Protein 4ZEO (pdb70)

InterPro domains:
  IPR000649 Initiation factor 2B-related [PF01008] (180-441)
  IPR037171 NagB/RpiA transferase-like [SSF100950] (133-446)
  IPR042529 Initiation factor 2B-like, C-terminal [G3DSA:3.40.50.10470] (265-443)

Sequence (543 aa):
HKDVHPAVLAVGQQMATFALKDSISRLKATLLAFRKVIESYETPKGNSLSRHFVPHVLNPQIEYLTECRPMCFAMGNAIRLLKAKVNKFDINTPEDEAKEGLLEWIDFLINERITLAEYVIARNAAQSINDGDTIVTYGRHRLVEKTLLRARKEGKSFNVTVLDDPYVGEGKELAKVLRHAGIPVLYSPNLGGLRSKVPAASNVFLGGEAIFANGSLHAPSGTADVAMAATNAGAKVIVLCETINFDRERCFRLLFDNTHERYITGVITEIEFQAHKDVHPAVLAVGQQMATFALKDSISRLKATLLAFRKVIESYETPKGNSLSRHFVPHVLNPQIEYLTECRPMCFAMGNAIRLLKAKVNKFDINTPEDEAKEGLLEWIDFLINERITLAEYVIARNAAQSINDGDTIVTYGRHRLVEKTLLRARKEGKSFNVTVLDDPYVGEGKELAKVLRHAGIPVLYSPNLGGLRSKVPAASNVFLGGEAIFANGSLHAPSGTADVAMAATNAGAKVIVLCETINFDRLLFDNTHERYITGVITEIEF

Structure (mmCIF, N/CA/C/O backbone):
data_4ZEO
#
_entry.id   4ZEO
#
_cell.length_a   74.790
_cell.length_b   94.460
_cell.length_c   107.820
_cell.angle_alpha   90.000
_cell.angle_beta   90.000
_cell.angle_gamma   90.000
#
_symmetry.space_group_name_H-M   'P 21 21 21'
#
loop_
_entity.id
_entity.type
_entity.pdbx_description
1 polymer 'Translation initiation factor eif-2b-like protein'
2 water water
#
loop_
_atom_site.group_PDB
_atom_site.id
_atom_site.type_symbol
_atom_site.label_atom_id
_atom_site.label_alt_id
_atom_site.label_comp_id
_atom_site.label_asym_id
_atom_site.label_entity_id
_atom_site.label_seq_id
_atom_site.pdbx_PDB_ins_code
_atom_site.Cartn_x
_atom_site.Cartn_y
_atom_site.Cartn_z
_atom_site.occupancy
_atom_site.B_iso_or_equiv
_atom_site.auth_seq_id
_atom_site.auth_comp_id
_atom_site.auth_asym_id
_atom_site.auth_atom_id
_atom_site.pdbx_PDB_model_num
ATOM 1 N N . HIS A 1 152 ? 59.439 -17.048 -19.711 1.00 112.14 152 HIS H N 1
ATOM 2 C CA . HIS A 1 152 ? 59.695 -18.157 -20.619 1.00 109.87 152 HIS H CA 1
ATOM 3 C C . HIS A 1 152 ? 60.017 -19.422 -19.784 1.00 99.86 152 HIS H C 1
ATOM 4 O O . HIS A 1 152 ? 59.105 -20.081 -19.283 1.00 94.22 152 HIS H O 1
ATOM 11 N N . LYS A 1 153 ? 61.302 -19.736 -19.611 1.00 96.24 153 LYS H N 1
ATOM 12 C CA . LYS A 1 153 ? 61.725 -20.918 -18.857 1.00 90.45 153 LYS H CA 1
ATOM 13 C C . LYS A 1 153 ? 61.150 -22.219 -19.404 1.00 86.35 153 LYS H C 1
ATOM 14 O O . LYS A 1 153 ? 61.368 -22.578 -20.564 1.00 89.85 153 LYS H O 1
ATOM 20 N N . ASP A 1 154 ? 60.449 -22.936 -18.530 1.00 79.30 154 ASP H N 1
ATOM 21 C CA . ASP A 1 154 ? 59.792 -24.192 -18.883 1.00 74.47 154 ASP H CA 1
ATOM 22 C C . ASP A 1 154 ? 58.318 -23.953 -19.224 1.00 65.98 154 ASP H C 1
ATOM 23 O O . ASP A 1 154 ? 57.564 -24.885 -19.494 1.00 64.20 154 ASP H O 1
ATOM 28 N N . VAL A 1 155 ? 57.896 -22.701 -19.125 1.00 60.46 155 VAL H N 1
ATOM 29 C CA . VAL A 1 155 ? 56.506 -22.359 -19.330 1.00 54.00 155 VAL H CA 1
ATOM 30 C C . VAL A 1 155 ? 56.107 -22.476 -20.791 1.00 52.72 155 VAL H C 1
ATOM 31 O O . VAL A 1 155 ? 56.743 -21.896 -21.664 1.00 55.74 155 VAL H O 1
ATOM 35 N N . HIS A 1 156 ? 55.036 -23.219 -21.041 1.00 47.11 156 HIS H N 1
ATOM 36 C CA . HIS A 1 156 ? 54.478 -23.335 -22.368 1.00 47.72 156 HIS H CA 1
ATOM 37 C C . HIS A 1 156 ? 53.903 -21.970 -22.794 1.00 50.49 156 HIS H C 1
ATOM 38 O O . HIS A 1 156 ? 53.307 -21.269 -21.978 1.00 50.15 156 HIS H O 1
ATOM 45 N N . PRO A 1 157 ? 54.063 -21.587 -24.074 1.00 53.96 157 PRO H N 1
ATOM 46 C CA . PRO A 1 157 ? 53.531 -20.275 -24.469 1.00 55.12 157 PRO H CA 1
ATOM 47 C C . PRO A 1 157 ? 52.021 -20.093 -24.229 1.00 55.63 157 PRO H C 1
ATOM 48 O O . PRO A 1 157 ? 51.599 -18.985 -23.902 1.00 58.07 157 PRO H O 1
ATOM 52 N N . ALA A 1 158 ? 51.226 -21.149 -24.367 1.00 52.65 158 ALA H N 1
ATOM 53 C CA . ALA A 1 158 ? 49.798 -21.037 -24.110 1.00 48.70 158 ALA H CA 1
ATOM 54 C C . ALA A 1 158 ? 49.546 -20.653 -22.653 1.00 47.14 158 ALA H C 1
ATOM 55 O O . ALA A 1 158 ? 48.679 -19.827 -22.360 1.00 48.87 158 ALA H O 1
ATOM 57 N N . VAL A 1 159 ? 50.306 -21.259 -21.749 1.00 45.10 159 VAL H N 1
ATOM 58 C CA . VAL A 1 159 ? 50.197 -20.976 -20.320 1.00 43.69 159 VAL H CA 1
ATOM 59 C C . VAL A 1 159 ? 50.672 -19.554 -19.991 1.00 46.20 159 VAL H C 1
ATOM 60 O O . VAL A 1 159 ? 50.068 -18.846 -19.195 1.00 46.89 159 VAL H O 1
ATOM 64 N N . LEU A 1 160 ? 51.729 -19.129 -20.658 1.00 48.52 160 LEU H N 1
ATOM 65 C CA . LEU A 1 160 ? 52.287 -17.807 -20.476 1.00 49.59 160 LEU H CA 1
ATOM 66 C C . LEU A 1 160 ? 51.243 -16.709 -20.786 1.00 52.73 160 LEU H C 1
ATOM 67 O O . LEU A 1 160 ? 51.056 -15.768 -20.010 1.00 53.68 160 LEU H O 1
ATOM 72 N N . ALA A 1 161 ? 50.541 -16.871 -21.906 1.00 53.02 161 ALA H N 1
ATOM 73 C CA . ALA A 1 161 ? 49.508 -15.936 -22.326 1.00 54.63 161 ALA H CA 1
ATOM 74 C C . ALA A 1 161 ? 48.349 -15.918 -21.332 1.00 54.18 161 ALA H C 1
ATOM 75 O O . ALA A 1 161 ? 47.864 -14.850 -20.970 1.00 56.20 161 ALA H O 1
ATOM 77 N N . VAL A 1 162 ? 47.903 -17.090 -20.889 1.00 50.76 162 VAL H N 1
ATOM 78 C CA . VAL A 1 162 ? 46.804 -17.141 -19.925 1.00 48.05 162 VAL H CA 1
ATOM 79 C C . VAL A 1 162 ? 47.163 -16.484 -18.588 1.00 47.79 162 VAL H C 1
ATOM 80 O O . VAL A 1 162 ? 46.360 -15.737 -18.034 1.00 48.15 162 VAL H O 1
ATOM 84 N N . GLY A 1 163 ? 48.366 -16.752 -18.080 1.00 46.08 163 GLY H N 1
ATOM 85 C CA . GLY A 1 163 ? 48.826 -16.162 -16.835 1.00 44.02 163 GLY H CA 1
ATOM 86 C C . GLY A 1 163 ? 48.937 -14.654 -16.923 1.00 46.73 163 GLY H C 1
ATOM 87 O O . GLY A 1 163 ? 48.560 -13.917 -16.000 1.00 46.98 163 GLY H O 1
ATOM 88 N N . GLN A 1 164 ? 49.438 -14.181 -18.054 1.00 48.83 164 GLN H N 1
ATOM 89 C CA . GLN A 1 164 ? 49.528 -12.747 -18.256 1.00 51.69 164 GLN H CA 1
ATOM 90 C C . GLN A 1 164 ? 48.124 -12.140 -18.186 1.00 52.32 164 GLN H C 1
ATOM 91 O O . GLN A 1 164 ? 47.930 -11.088 -17.574 1.00 52.21 164 GLN H O 1
ATOM 97 N N . GLN A 1 165 ? 47.143 -12.832 -18.767 1.00 52.84 165 GLN H N 1
ATOM 98 C CA . GLN A 1 165 ? 45.759 -12.376 -18.713 1.00 57.16 165 GLN H CA 1
ATOM 99 C C . GLN A 1 165 ? 45.233 -12.338 -17.287 1.00 54.29 165 GLN H C 1
ATOM 100 O O . GLN A 1 165 ? 44.499 -11.432 -16.924 1.00 56.50 165 GLN H O 1
ATOM 106 N N . MET A 1 166 ? 45.624 -13.310 -16.471 1.00 50.45 166 MET H N 1
ATOM 107 C CA . MET A 1 166 ? 45.223 -13.316 -15.064 1.00 48.33 166 MET H CA 1
ATOM 108 C C . MET A 1 166 ? 45.856 -12.153 -14.276 1.00 52.89 166 MET H C 1
ATOM 109 O O . MET A 1 166 ? 45.163 -11.422 -13.569 1.00 56.39 166 MET H O 1
ATOM 114 N N . ALA A 1 167 ? 47.161 -11.963 -14.447 1.00 52.88 167 ALA H N 1
ATOM 115 C CA . ALA A 1 167 ? 47.902 -10.900 -13.772 1.00 56.95 167 ALA H CA 1
ATOM 116 C C . ALA A 1 167 ? 47.508 -9.509 -14.278 1.00 62.92 167 ALA H C 1
ATOM 117 O O . ALA A 1 167 ? 47.582 -8.529 -13.544 1.00 65.06 167 ALA H O 1
ATOM 119 N N . THR A 1 168 ? 47.161 -9.423 -15.560 1.00 67.25 168 THR H N 1
ATOM 120 C CA . THR A 1 168 ? 46.711 -8.172 -16.198 1.00 71.84 168 THR H CA 1
ATOM 121 C C . THR A 1 168 ? 45.325 -7.804 -15.692 1.00 74.98 168 THR H C 1
ATOM 122 O O . THR A 1 168 ? 44.890 -6.670 -15.799 1.00 80.22 168 THR H O 1
ATOM 126 N N . PHE A 1 169 ? 44.635 -8.812 -15.177 1.00 73.72 169 PHE H N 1
ATOM 127 C CA . PHE A 1 169 ? 43.286 -8.696 -14.651 1.00 74.54 169 PHE H CA 1
ATOM 128 C C . PHE A 1 169 ? 42.288 -8.705 -15.813 1.00 74.53 169 PHE H C 1
ATOM 129 O O . PHE A 1 169 ? 41.139 -8.315 -15.666 1.00 78.16 169 PHE H O 1
ATOM 137 N N . ALA A 1 170 ? 42.759 -9.137 -16.977 1.00 72.16 170 ALA H N 1
ATOM 138 C CA . ALA A 1 170 ? 41.907 -9.385 -18.130 1.00 72.61 170 ALA H CA 1
ATOM 139 C C . ALA A 1 170 ? 40.980 -10.587 -17.868 1.00 69.18 170 ALA H C 1
ATOM 140 O O . ALA A 1 170 ? 39.824 -10.596 -18.297 1.00 71.49 170 ALA H O 1
ATOM 142 N N . LEU A 1 171 ? 41.496 -11.611 -17.190 1.00 63.82 171 LEU H N 1
ATOM 143 C CA . LEU A 1 171 ? 40.660 -12.725 -16.749 1.00 59.71 171 LEU H CA 1
ATOM 144 C C . LEU A 1 171 ? 40.376 -12.576 -15.267 1.00 59.32 171 LEU H C 1
ATOM 145 O O . LEU A 1 171 ? 41.299 -12.687 -14.462 1.00 59.55 171 LEU H O 1
ATOM 150 N N . LYS A 1 172 ? 39.113 -12.368 -14.896 1.00 60.20 172 LYS H N 1
ATOM 151 C CA . LYS A 1 172 ? 38.811 -12.101 -13.495 1.00 60.38 172 LYS H CA 1
ATOM 152 C C . LYS A 1 172 ? 38.140 -13.223 -12.724 1.00 58.73 172 LYS H C 1
ATOM 153 O O . LYS A 1 172 ? 38.621 -13.604 -11.673 1.00 58.20 172 LYS H O 1
ATOM 159 N N . ASP A 1 173 ? 37.038 -13.758 -13.219 1.00 59.84 173 ASP H N 1
ATOM 160 C CA . ASP A 1 173 ? 36.320 -14.761 -12.441 1.00 59.35 173 ASP H CA 1
ATOM 161 C C . ASP A 1 173 ? 37.003 -16.130 -12.466 1.00 55.41 173 ASP H C 1
ATOM 162 O O . ASP A 1 173 ? 37.774 -16.448 -13.371 1.00 55.43 173 ASP H O 1
ATOM 167 N N . SER A 1 174 ? 36.721 -16.917 -11.435 1.00 51.57 174 SER H N 1
ATOM 168 C CA . SER A 1 174 ? 37.338 -18.218 -11.235 1.00 48.30 174 SER H CA 1
ATOM 169 C C . SER A 1 174 ? 37.016 -19.209 -12.357 1.00 46.62 174 SER H C 1
ATOM 170 O O . SER A 1 174 ? 37.858 -20.027 -12.721 1.00 46.16 174 SER H O 1
ATOM 173 N N . ILE A 1 175 ? 35.796 -19.154 -12.876 1.00 45.78 175 ILE H N 1
ATOM 174 C CA . ILE A 1 175 ? 35.387 -20.047 -13.947 1.00 42.73 175 ILE H CA 1
ATOM 175 C C . ILE A 1 175 ? 36.097 -19.737 -15.270 1.00 45.60 175 ILE H C 1
ATOM 176 O O . ILE A 1 175 ? 36.560 -20.664 -15.941 1.00 47.77 175 ILE H O 1
ATOM 181 N N . SER A 1 176 ? 36.210 -18.452 -15.623 1.00 45.52 176 SER H N 1
ATOM 182 C CA . SER A 1 176 ? 36.945 -18.032 -16.825 1.00 43.48 176 SER H CA 1
ATOM 183 C C . SER A 1 176 ? 38.398 -18.407 -16.682 1.00 41.77 176 SER H C 1
ATOM 184 O O . SER A 1 176 ? 39.041 -18.860 -17.628 1.00 43.53 176 SER H O 1
ATOM 187 N N . ARG A 1 177 ? 38.920 -18.194 -15.484 1.00 39.13 177 ARG H N 1
ATOM 188 C CA . ARG A 1 177 ? 40.304 -18.527 -15.229 1.00 38.50 177 ARG H CA 1
ATOM 189 C C . ARG A 1 177 ? 40.504 -20.035 -15.403 1.00 36.70 177 ARG H C 1
ATOM 190 O O . ARG A 1 177 ? 41.456 -20.460 -16.064 1.00 38.35 177 ARG H O 1
ATOM 198 N N . LEU A 1 178 ? 39.577 -20.829 -14.871 1.00 34.78 178 LEU H N 1
ATOM 199 C CA . LEU A 1 178 ? 39.700 -22.284 -14.934 1.00 37.41 178 LEU H CA 1
ATOM 200 C C . LEU A 1 178 ? 39.676 -22.796 -16.390 1.00 42.03 178 LEU H C 1
ATOM 201 O O . LEU A 1 178 ? 40.526 -23.597 -16.791 1.00 44.06 178 LEU H O 1
ATOM 206 N N . LYS A 1 179 ? 38.728 -22.305 -17.177 1.00 40.81 179 LYS H N 1
ATOM 207 C CA . LYS A 1 179 ? 38.605 -22.722 -18.568 1.00 43.95 179 LYS H CA 1
ATOM 208 C C . LYS A 1 179 ? 39.842 -22.368 -19.390 1.00 46.61 179 LYS H C 1
ATOM 209 O O . LYS A 1 179 ? 40.329 -23.191 -20.159 1.00 52.78 179 LYS H O 1
ATOM 215 N N . ALA A 1 180 ? 40.353 -21.153 -19.215 1.00 43.31 180 ALA H N 1
ATOM 216 C CA . ALA A 1 180 ? 41.537 -20.721 -19.938 1.00 43.03 180 ALA H CA 1
ATOM 217 C C . ALA A 1 180 ? 42.712 -21.630 -19.565 1.00 43.05 180 ALA H C 1
ATOM 218 O O . ALA A 1 180 ? 43.459 -22.085 -20.430 1.00 45.23 180 ALA H O 1
ATOM 220 N N . THR A 1 181 ? 42.813 -21.945 -18.275 1.00 39.32 181 THR H N 1
ATOM 221 C CA . THR A 1 181 ? 43.842 -22.832 -17.765 1.00 35.94 181 THR H CA 1
ATOM 222 C C . THR A 1 181 ? 43.738 -24.238 -18.343 1.00 39.83 181 THR H C 1
ATOM 223 O O . THR A 1 181 ? 44.744 -24.811 -18.767 1.00 44.23 181 THR H O 1
ATOM 227 N N . LEU A 1 182 ? 42.534 -24.804 -18.351 1.00 39.02 182 LEU H N 1
ATOM 228 C CA . LEU A 1 182 ? 42.346 -26.161 -18.857 1.00 38.13 182 LEU H CA 1
ATOM 229 C C . LEU A 1 182 ? 42.684 -26.233 -20.346 1.00 41.27 182 LEU H C 1
ATOM 230 O O . LEU A 1 182 ? 43.278 -27.204 -20.799 1.00 42.56 182 LEU H O 1
ATOM 235 N N . LEU A 1 183 ? 42.309 -25.203 -21.106 1.00 41.48 183 LEU H N 1
ATOM 236 C CA . LEU A 1 183 ? 42.634 -25.163 -22.527 1.00 43.98 183 LEU H CA 1
ATOM 237 C C . LEU A 1 183 ? 44.134 -25.002 -22.784 1.00 44.14 183 LEU H C 1
ATOM 238 O O . LEU A 1 183 ? 44.668 -25.605 -23.706 1.00 50.09 183 LEU H O 1
ATOM 243 N N . ALA A 1 184 ? 44.813 -24.191 -21.984 1.00 39.60 184 ALA H N 1
ATOM 244 C CA . ALA A 1 184 ? 46.256 -24.051 -22.131 1.00 40.03 184 ALA H CA 1
ATOM 245 C C . ALA A 1 184 ? 46.944 -25.375 -21.800 1.00 41.99 184 ALA H C 1
ATOM 246 O O . ALA A 1 184 ? 47.873 -25.812 -22.512 1.00 42.66 184 ALA H O 1
ATOM 248 N N . PHE A 1 185 ? 46.484 -26.007 -20.722 1.00 40.77 185 PHE H N 1
ATOM 249 C CA . PHE A 1 185 ? 46.999 -27.319 -20.316 1.00 41.72 185 PHE H CA 1
ATOM 250 C C . PHE A 1 185 ? 46.751 -28.358 -21.422 1.00 45.41 185 PHE H C 1
ATOM 251 O O . PHE A 1 185 ? 47.530 -29.284 -21.640 1.00 47.44 185 PHE H O 1
ATOM 259 N N . ARG A 1 186 ? 45.636 -28.202 -22.111 1.00 46.11 186 ARG H N 1
ATOM 260 C CA . ARG A 1 186 ? 45.308 -29.094 -23.188 1.00 49.95 186 ARG H CA 1
ATOM 261 C C . ARG A 1 186 ? 46.408 -29.015 -24.255 1.00 52.88 186 ARG H C 1
ATOM 262 O O . ARG A 1 186 ? 46.881 -30.036 -24.768 1.00 54.22 186 ARG H O 1
ATOM 270 N N . LYS A 1 187 ? 46.831 -27.791 -24.552 1.00 53.96 187 LYS H N 1
ATOM 271 C CA . LYS A 1 187 ? 47.887 -27.551 -25.522 1.00 56.14 187 LYS H CA 1
ATOM 272 C C . LYS A 1 187 ? 49.242 -28.095 -25.019 1.00 53.72 187 LYS H C 1
ATOM 273 O O . LYS A 1 187 ? 50.034 -28.639 -25.787 1.00 56.86 187 LYS H O 1
ATOM 279 N N . VAL A 1 188 ? 49.488 -27.966 -23.718 1.00 48.94 188 VAL H N 1
ATOM 280 C CA . VAL A 1 188 ? 50.719 -28.465 -23.102 1.00 46.04 188 VAL H CA 1
ATOM 281 C C . VAL A 1 188 ? 50.842 -29.976 -23.304 1.00 49.31 188 VAL H C 1
ATOM 282 O O . VAL A 1 188 ? 51.898 -30.471 -23.695 1.00 51.75 188 VAL H O 1
ATOM 286 N N . ILE A 1 189 ? 49.743 -30.690 -23.083 1.00 49.79 189 ILE H N 1
ATOM 287 C CA . ILE A 1 189 ? 49.698 -32.127 -23.285 1.00 52.90 189 ILE H CA 1
ATOM 288 C C . ILE A 1 189 ? 49.914 -32.502 -24.750 1.00 59.36 189 ILE H C 1
ATOM 289 O O . ILE A 1 189 ? 50.676 -33.430 -25.042 1.00 61.21 189 ILE H O 1
ATOM 294 N N . GLU A 1 190 ? 49.299 -31.747 -25.666 1.00 62.00 190 GLU H N 1
ATOM 295 C CA . GLU A 1 190 ? 49.466 -31.989 -27.101 1.00 67.79 190 GLU H CA 1
ATOM 296 C C . GLU A 1 190 ? 50.936 -31.894 -27.464 1.00 69.73 190 GLU H C 1
ATOM 297 O O . GLU A 1 190 ? 51.475 -32.750 -28.160 1.00 73.05 190 GLU H O 1
ATOM 303 N N . SER A 1 191 ? 51.582 -30.855 -26.956 1.00 68.31 191 SER H N 1
ATOM 304 C CA . SER A 1 191 ? 52.982 -30.590 -27.231 1.00 70.79 191 SER H CA 1
ATOM 305 C C . SER A 1 191 ? 53.902 -31.612 -26.582 1.00 68.37 191 SER H C 1
ATOM 306 O O . SER A 1 191 ? 55.021 -31.819 -27.032 1.00 71.32 191 SER H O 1
ATOM 309 N N . TYR A 1 192 ? 53.449 -32.204 -25.482 1.00 63.67 192 TYR H N 1
ATOM 310 C CA . TYR A 1 192 ? 54.324 -33.035 -24.665 1.00 61.07 192 TYR H CA 1
ATOM 311 C C . TYR A 1 192 ? 54.923 -34.245 -25.395 1.00 65.32 192 TYR H C 1
ATOM 312 O O . TYR A 1 192 ? 54.219 -35.005 -26.070 1.00 65.88 192 TYR H O 1
ATOM 321 N N . GLU A 1 193 ? 56.228 -34.424 -25.216 1.00 67.92 193 GLU H N 1
ATOM 322 C CA . GLU A 1 193 ? 56.927 -35.599 -25.711 1.00 74.06 193 GLU H CA 1
ATOM 323 C C . GLU A 1 193 ? 57.725 -36.237 -24.590 1.00 71.67 193 GLU H C 1
ATOM 324 O O . GLU A 1 193 ? 58.555 -35.581 -23.973 1.00 70.85 193 GLU H O 1
ATOM 330 N N . THR A 1 194 ? 57.493 -37.519 -24.338 1.00 71.22 194 THR H N 1
ATOM 331 C CA . THR A 1 194 ? 58.203 -38.213 -23.267 1.00 69.30 194 THR H CA 1
ATOM 332 C C . THR A 1 194 ? 59.688 -38.304 -23.580 1.00 72.55 194 THR H C 1
ATOM 333 O O . THR A 1 194 ? 60.069 -38.704 -24.677 1.00 76.81 194 THR H O 1
ATOM 337 N N . PRO A 1 195 ? 60.537 -37.957 -22.605 1.00 72.44 195 PRO H N 1
ATOM 338 C CA . PRO A 1 195 ? 61.989 -38.105 -22.762 1.00 75.18 195 PRO H CA 1
ATOM 339 C C . PRO A 1 195 ? 62.392 -39.573 -22.906 1.00 79.28 195 PRO H C 1
ATOM 340 O O . PRO A 1 195 ? 61.711 -40.451 -22.377 1.00 79.43 195 PRO H O 1
ATOM 344 N N . LYS A 1 196 ? 63.496 -39.827 -23.605 1.00 84.23 196 LYS H N 1
ATOM 345 C CA . LYS A 1 196 ? 63.895 -41.195 -23.951 1.00 90.50 196 LYS H CA 1
ATOM 346 C C . LYS A 1 196 ? 64.161 -41.990 -22.665 1.00 90.39 196 LYS H C 1
ATOM 347 O O . LYS A 1 196 ? 64.820 -41.490 -21.755 1.00 87.06 196 LYS H O 1
ATOM 353 N N . GLY A 1 197 ? 63.658 -43.220 -22.590 1.00 93.25 197 GLY H N 1
ATOM 354 C CA . GLY A 1 197 ? 63.821 -44.013 -21.384 1.00 95.46 197 GLY H CA 1
ATOM 355 C C . GLY A 1 197 ? 63.001 -43.533 -20.194 1.00 91.02 197 GLY H C 1
ATOM 356 O O . GLY A 1 197 ? 63.356 -43.787 -19.041 1.00 88.98 197 GLY H O 1
ATOM 357 N N . ASN A 1 198 ? 61.915 -42.816 -20.462 1.00 86.47 198 ASN H N 1
ATOM 358 C CA . ASN A 1 198 ? 61.071 -42.293 -19.399 1.00 80.65 198 ASN H CA 1
ATOM 359 C C . ASN A 1 198 ? 59.591 -42.504 -19.722 1.00 77.83 198 ASN H C 1
ATOM 360 O O . ASN A 1 198 ? 59.245 -42.890 -20.828 1.00 79.79 198 ASN H O 1
ATOM 365 N N . SER A 1 199 ? 58.722 -42.331 -18.739 1.00 74.14 199 SER H N 1
ATOM 366 C CA . SER A 1 199 ? 57.294 -42.445 -18.974 1.00 73.03 199 SER H CA 1
ATOM 367 C C . SER A 1 199 ? 56.601 -41.165 -18.538 1.00 69.59 199 SER H C 1
ATOM 368 O O . SER A 1 199 ? 57.083 -40.457 -17.658 1.00 66.30 199 SER H O 1
ATOM 371 N N . LEU A 1 200 ? 55.467 -40.873 -19.159 1.00 70.15 200 LEU H N 1
ATOM 372 C CA . LEU A 1 200 ? 54.692 -39.705 -18.801 1.00 65.50 200 LEU H CA 1
ATOM 373 C C . LEU A 1 200 ? 54.285 -39.795 -17.334 1.00 63.32 200 LEU H C 1
ATOM 374 O O . LEU A 1 200 ? 54.306 -38.794 -16.617 1.00 59.21 200 LEU H O 1
ATOM 379 N N . SER A 1 201 ? 53.953 -41.011 -16.893 1.00 66.17 201 SER H N 1
ATOM 380 C CA . SER A 1 201 ? 53.485 -41.274 -15.525 1.00 63.79 201 SER H CA 1
ATOM 381 C C . SER A 1 201 ? 54.492 -40.831 -14.477 1.00 63.62 201 SER H C 1
ATOM 382 O O . SER A 1 201 ? 54.132 -40.585 -13.341 1.00 65.70 201 SER H O 1
ATOM 385 N N . ARG A 1 202 ? 55.765 -40.858 -14.835 1.00 64.56 202 ARG H N 1
ATOM 386 C CA . ARG A 1 202 ? 56.849 -40.444 -13.948 1.00 66.25 202 ARG H CA 1
ATOM 387 C C . ARG A 1 202 ? 57.403 -39.024 -14.228 1.00 68.37 202 ARG H C 1
ATOM 388 O O . ARG A 1 202 ? 57.881 -38.357 -13.313 1.00 72.36 202 ARG H O 1
ATOM 396 N N . HIS A 1 203 ? 57.504 -38.649 -15.503 1.00 63.96 203 HIS H N 1
ATOM 397 C CA . HIS A 1 203 ? 58.095 -37.370 -15.940 1.00 58.04 203 HIS H CA 1
ATOM 398 C C . HIS A 1 203 ? 57.167 -36.136 -15.958 1.00 53.97 203 HIS H C 1
ATOM 399 O O . HIS A 1 203 ? 57.565 -35.025 -15.595 1.00 52.37 203 HIS H O 1
ATOM 406 N N . PHE A 1 204 ? 55.943 -36.322 -16.433 1.00 52.29 204 PHE H N 1
ATOM 407 C CA . PHE A 1 204 ? 55.085 -35.200 -16.791 1.00 48.11 204 PHE H CA 1
ATOM 408 C C . PHE A 1 204 ? 54.758 -34.223 -15.647 1.00 47.27 204 PHE H C 1
ATOM 409 O O . PHE A 1 204 ? 54.923 -33.009 -15.793 1.00 46.88 204 PHE H O 1
ATOM 417 N N . VAL A 1 205 ? 54.313 -34.732 -14.513 1.00 46.38 205 VAL H N 1
ATOM 418 C CA . VAL A 1 205 ? 53.906 -33.845 -13.433 1.00 43.83 205 VAL H CA 1
ATOM 419 C C . VAL A 1 205 ? 55.076 -33.023 -12.861 1.00 44.55 205 VAL H C 1
ATOM 420 O O . VAL A 1 205 ? 55.013 -31.795 -12.837 1.00 45.49 205 VAL H O 1
ATOM 424 N N . PRO A 1 206 ? 56.180 -33.668 -12.465 1.00 45.64 206 PRO H N 1
ATOM 425 C CA . PRO A 1 206 ? 57.190 -32.761 -11.901 1.00 46.87 206 PRO H CA 1
ATOM 426 C C . PRO A 1 206 ? 57.944 -31.858 -12.925 1.00 46.81 206 PRO H C 1
ATOM 427 O O . PRO A 1 206 ? 58.333 -30.753 -12.582 1.00 45.83 206 PRO H O 1
ATOM 431 N N . HIS A 1 207 ? 58.221 -32.351 -14.124 1.00 48.50 207 HIS H N 1
ATOM 432 C CA . HIS A 1 207 ? 59.010 -31.590 -15.102 1.00 48.46 207 HIS H CA 1
ATOM 433 C C . HIS A 1 207 ? 58.247 -30.666 -16.033 1.00 47.03 207 HIS H C 1
ATOM 434 O O . HIS A 1 207 ? 58.817 -29.708 -16.523 1.00 48.19 207 HIS H O 1
ATOM 441 N N . VAL A 1 208 ? 57.001 -31.001 -16.343 1.00 45.94 208 VAL H N 1
ATOM 442 C CA . VAL A 1 208 ? 56.215 -30.198 -17.264 1.00 44.76 208 VAL H CA 1
ATOM 443 C C . VAL A 1 208 ? 55.006 -29.486 -16.640 1.00 43.76 208 VAL H C 1
ATOM 444 O O . VAL A 1 208 ? 54.863 -28.272 -16.760 1.00 46.31 208 VAL H O 1
ATOM 448 N N . LEU A 1 209 ? 54.133 -30.231 -15.980 1.00 41.46 209 LEU H N 1
ATOM 449 C CA . LEU A 1 209 ? 52.918 -29.631 -15.439 1.00 39.01 209 LEU H CA 1
ATOM 450 C C . LEU A 1 209 ? 53.166 -28.648 -14.306 1.00 37.08 209 LEU H C 1
ATOM 451 O O . LEU A 1 209 ? 52.618 -27.544 -14.307 1.00 37.08 209 LEU H O 1
ATOM 456 N N . ASN A 1 210 ? 53.978 -29.051 -13.339 1.00 35.41 210 ASN H N 1
ATOM 457 C CA . ASN A 1 210 ? 54.223 -28.227 -12.158 1.00 35.86 210 ASN H CA 1
ATOM 458 C C . ASN A 1 210 ? 54.856 -26.859 -12.479 1.00 39.19 210 ASN H C 1
ATOM 459 O O . ASN A 1 210 ? 54.486 -25.874 -11.854 1.00 39.80 210 ASN H O 1
ATOM 464 N N . PRO A 1 211 ? 55.804 -26.787 -13.444 1.00 41.56 211 PRO H N 1
ATOM 465 C CA . PRO A 1 211 ? 56.283 -25.441 -13.809 1.00 42.40 211 PRO H CA 1
ATOM 466 C C . PRO A 1 211 ? 55.180 -24.508 -14.334 1.00 43.29 211 PRO H C 1
ATOM 467 O O . PRO A 1 211 ? 55.262 -23.302 -14.068 1.00 46.20 211 PRO H O 1
ATOM 471 N N . GLN A 1 212 ? 54.191 -25.034 -15.056 1.00 40.71 212 GLN H N 1
ATOM 472 C CA . GLN A 1 212 ? 53.059 -24.212 -15.504 1.00 38.62 212 GLN H CA 1
ATOM 473 C C . GLN A 1 212 ? 52.236 -23.722 -14.303 1.00 38.07 212 GLN H C 1
ATOM 474 O O . GLN A 1 212 ? 51.840 -22.570 -14.230 1.00 40.64 212 GLN H O 1
ATOM 480 N N . ILE A 1 213 ? 51.965 -24.612 -13.363 1.00 37.76 213 ILE H N 1
ATOM 481 C CA . ILE A 1 213 ? 51.215 -24.249 -12.163 1.00 35.81 213 ILE H CA 1
ATOM 482 C C . ILE A 1 213 ? 51.952 -23.183 -11.348 1.00 38.59 213 ILE H C 1
ATOM 483 O O . ILE A 1 213 ? 51.351 -22.235 -10.859 1.00 38.81 213 ILE H O 1
ATOM 488 N N . GLU A 1 214 ? 53.258 -23.337 -11.218 1.00 41.09 214 GLU H N 1
ATOM 489 C CA . GLU A 1 214 ? 54.051 -22.399 -10.451 1.00 46.96 214 GLU H CA 1
ATOM 490 C C . GLU A 1 214 ? 54.022 -21.035 -11.106 1.00 46.79 214 GLU H C 1
ATOM 491 O O . GLU A 1 214 ? 53.947 -20.012 -10.425 1.00 48.13 214 GLU H O 1
ATOM 497 N N . TYR A 1 215 ? 54.077 -21.023 -12.431 1.00 43.04 215 TYR H N 1
ATOM 498 C CA . TYR A 1 215 ? 54.017 -19.774 -13.134 1.00 42.45 215 TYR H CA 1
ATOM 499 C C . TYR A 1 215 ? 52.669 -19.077 -12.937 1.00 41.23 215 TYR H C 1
ATOM 500 O O . TYR A 1 215 ? 52.615 -17.861 -12.695 1.00 41.70 215 TYR H O 1
ATOM 509 N N . LEU A 1 216 ? 51.587 -19.839 -13.066 1.00 38.32 216 LEU H N 1
ATOM 510 C CA . LEU A 1 216 ? 50.250 -19.285 -12.914 1.00 38.50 216 LEU H CA 1
ATOM 511 C C . LEU A 1 216 ? 50.007 -18.736 -11.504 1.00 41.67 216 LEU H C 1
ATOM 512 O O . LEU A 1 216 ? 49.325 -17.705 -11.325 1.00 43.14 216 LEU H O 1
ATOM 517 N N . THR A 1 217 ? 50.555 -19.437 -10.515 1.00 40.97 217 THR H N 1
ATOM 518 C CA . THR A 1 217 ? 50.459 -19.036 -9.117 1.00 43.60 217 THR H CA 1
ATOM 519 C C . THR A 1 217 ? 51.182 -17.730 -8.876 1.00 47.53 217 THR H C 1
ATOM 520 O O . THR A 1 217 ? 50.780 -16.932 -8.042 1.00 50.67 217 THR H O 1
ATOM 524 N N . GLU A 1 218 ? 52.281 -17.543 -9.585 1.00 50.37 218 GLU H N 1
ATOM 525 C CA . GLU A 1 218 ? 53.053 -16.315 -9.509 1.00 55.40 218 GLU H CA 1
ATOM 526 C C . GLU A 1 218 ? 52.267 -15.132 -10.074 1.00 55.50 218 GLU H C 1
ATOM 527 O O . GLU A 1 218 ? 52.318 -14.046 -9.507 1.00 57.01 218 GLU H O 1
ATOM 533 N N . CYS A 1 219 ? 51.548 -15.355 -11.181 1.00 53.37 219 CYS H N 1
ATOM 534 C CA . CYS A 1 219 ? 50.700 -14.336 -11.817 1.00 54.00 219 CYS H CA 1
ATOM 535 C C . CYS A 1 219 ? 49.563 -13.899 -10.921 1.00 53.04 219 CYS H C 1
ATOM 536 O O . CYS A 1 219 ? 49.238 -12.720 -10.851 1.00 54.81 219 CYS H O 1
ATOM 539 N N . ARG A 1 220 ? 48.921 -14.873 -10.289 1.00 51.58 220 ARG H N 1
ATOM 540 C CA . ARG A 1 220 ? 47.870 -14.606 -9.325 1.00 50.72 220 ARG H CA 1
ATOM 541 C C . ARG A 1 220 ? 47.649 -15.833 -8.456 1.00 48.75 220 ARG H C 1
ATOM 542 O O . ARG A 1 220 ? 47.701 -16.953 -8.954 1.00 45.74 220 ARG H O 1
ATOM 550 N N . PRO A 1 221 ? 47.358 -15.627 -7.162 1.00 51.03 221 PRO H N 1
ATOM 551 C CA . PRO A 1 221 ? 47.002 -16.785 -6.350 1.00 49.10 221 PRO H CA 1
ATOM 552 C C . PRO A 1 221 ? 45.829 -17.526 -6.985 1.00 48.10 221 PRO H C 1
ATOM 553 O O . PRO A 1 221 ? 44.883 -16.904 -7.470 1.00 52.48 221 PRO H O 1
ATOM 557 N N . MET A 1 222 ? 45.932 -18.844 -7.055 1.00 45.92 222 MET H N 1
ATOM 558 C CA . MET A 1 222 ? 44.941 -19.660 -7.731 1.00 44.07 222 MET H CA 1
ATOM 559 C C . MET A 1 222 ? 43.627 -19.757 -6.958 1.00 42.49 222 MET H C 1
ATOM 560 O O . MET A 1 222 ? 43.625 -19.853 -5.733 1.00 43.47 222 MET H O 1
ATOM 565 N N . CYS A 1 223 ? 42.519 -19.768 -7.698 1.00 39.78 223 CYS H N 1
ATOM 566 C CA . CYS A 1 223 ? 41.201 -19.974 -7.121 1.00 38.08 223 CYS H CA 1
ATOM 567 C C . CYS A 1 223 ? 40.974 -21.478 -6.806 1.00 43.93 223 CYS H C 1
ATOM 568 O O . CYS A 1 223 ? 41.747 -22.340 -7.247 1.00 43.38 223 CYS H O 1
ATOM 571 N N . PHE A 1 224 ? 39.929 -21.790 -6.038 1.00 42.89 224 PHE H N 1
ATOM 572 C CA . PHE A 1 224 ? 39.633 -23.180 -5.684 1.00 41.14 224 PHE H CA 1
ATOM 573 C C . PHE A 1 224 ? 39.396 -24.024 -6.937 1.00 39.95 224 PHE H C 1
ATOM 574 O O . PHE A 1 224 ? 39.811 -25.186 -6.989 1.00 39.75 224 PHE H O 1
ATOM 582 N N . ALA A 1 225 ? 38.763 -23.415 -7.952 1.00 38.02 225 ALA H N 1
ATOM 583 C CA . ALA A 1 225 ? 38.424 -24.108 -9.198 1.00 37.68 225 ALA H CA 1
ATOM 584 C C . ALA A 1 225 ? 39.665 -24.684 -9.877 1.00 36.07 225 ALA H C 1
ATOM 585 O O . ALA A 1 225 ? 39.687 -25.869 -10.255 1.00 36.31 225 ALA H O 1
ATOM 587 N N . MET A 1 226 ? 40.698 -23.849 -9.976 1.00 34.57 226 MET H N 1
ATOM 588 C CA . MET A 1 226 ? 41.980 -24.255 -10.514 1.00 34.24 226 MET H CA 1
ATOM 589 C C . MET A 1 226 ? 42.630 -25.296 -9.608 1.00 36.00 226 MET H C 1
ATOM 590 O O . MET A 1 226 ? 43.141 -26.303 -10.081 1.00 37.60 226 MET H O 1
ATOM 595 N N . GLY A 1 227 ? 42.588 -25.060 -8.300 1.00 34.47 227 GLY H N 1
ATOM 596 C CA . GLY A 1 227 ? 43.174 -25.995 -7.371 1.00 33.26 227 GLY H CA 1
ATOM 597 C C . GLY A 1 227 ? 42.524 -27.363 -7.504 1.00 34.44 227 GLY H C 1
ATOM 598 O O . GLY A 1 227 ? 43.221 -28.389 -7.518 1.00 35.25 227 GLY H O 1
ATOM 599 N N . ASN A 1 228 ? 41.190 -27.381 -7.599 1.00 34.21 228 ASN H N 1
ATOM 600 C CA . ASN A 1 228 ? 40.446 -28.641 -7.720 1.00 34.91 228 ASN H CA 1
ATOM 601 C C . ASN A 1 228 ? 40.734 -29.366 -9.030 1.00 33.96 228 ASN H C 1
ATOM 602 O O . ASN A 1 228 ? 40.965 -30.571 -9.045 1.00 37.02 228 ASN H O 1
ATOM 607 N N . ALA A 1 229 ? 40.731 -28.626 -10.133 1.00 32.56 229 ALA H N 1
ATOM 608 C CA . ALA A 1 229 ? 40.978 -29.250 -11.421 1.00 33.56 229 ALA H CA 1
ATOM 609 C C . ALA A 1 229 ? 42.373 -29.894 -11.476 1.00 34.89 229 ALA H C 1
ATOM 610 O O . ALA A 1 229 ? 42.536 -30.983 -12.032 1.00 37.47 229 ALA H O 1
ATOM 612 N N . ILE A 1 230 ? 43.361 -29.204 -10.903 1.00 33.81 230 ILE H N 1
ATOM 613 C CA . ILE A 1 230 ? 44.748 -29.654 -10.855 1.00 34.00 230 ILE H CA 1
ATOM 614 C C . ILE A 1 230 ? 44.879 -30.936 -10.045 1.00 37.93 230 ILE H C 1
ATOM 615 O O . ILE A 1 230 ? 45.579 -31.874 -10.450 1.00 41.41 230 ILE H O 1
ATOM 620 N N . ARG A 1 231 ? 44.196 -30.989 -8.905 1.00 37.53 231 ARG H N 1
ATOM 621 C CA . ARG A 1 231 ? 44.210 -32.203 -8.090 1.00 37.25 231 ARG H CA 1
ATOM 622 C C . ARG A 1 231 ? 43.607 -33.362 -8.877 1.00 37.12 231 ARG H C 1
ATOM 623 O O . ARG A 1 231 ? 44.166 -34.462 -8.872 1.00 39.42 231 ARG H O 1
ATOM 631 N N . LEU A 1 232 ? 42.496 -33.109 -9.577 1.00 33.55 232 LEU H N 1
ATOM 632 C CA . LEU A 1 232 ? 41.862 -34.145 -10.408 1.00 36.07 232 LEU H CA 1
ATOM 633 C C . LEU A 1 232 ? 42.744 -34.605 -11.568 1.00 36.09 232 LEU H C 1
ATOM 634 O O . LEU A 1 232 ? 42.865 -35.807 -11.817 1.00 38.71 232 LEU H O 1
ATOM 639 N N . LEU A 1 233 ? 43.391 -33.660 -12.242 1.00 33.93 233 LEU H N 1
ATOM 640 C CA . LEU A 1 233 ? 44.283 -33.989 -13.351 1.00 36.84 233 LEU H CA 1
ATOM 641 C C . LEU A 1 233 ? 45.473 -34.814 -12.895 1.00 38.67 233 LEU H C 1
ATOM 642 O O . LEU A 1 233 ? 45.846 -35.797 -13.544 1.00 41.42 233 LEU H O 1
ATOM 647 N N . LYS A 1 234 ? 46.088 -34.409 -11.786 1.00 38.77 234 LYS H N 1
ATOM 648 C CA . LYS A 1 234 ? 47.237 -35.148 -11.293 1.00 38.32 234 LYS H CA 1
ATOM 649 C C . LYS A 1 234 ? 46.823 -36.561 -10.898 1.00 41.86 234 LYS H C 1
ATOM 650 O O . LYS A 1 234 ? 47.573 -37.509 -11.125 1.00 46.57 234 LYS H O 1
ATOM 656 N N . ALA A 1 235 ? 45.635 -36.723 -10.315 1.00 42.06 235 ALA H N 1
ATOM 657 C CA . ALA A 1 235 ? 45.145 -38.082 -10.025 1.00 44.66 235 ALA H CA 1
ATOM 658 C C . ALA A 1 235 ? 44.996 -38.892 -11.323 1.00 46.97 235 ALA H C 1
ATOM 659 O O . ALA A 1 235 ? 45.365 -40.064 -11.359 1.00 48.83 235 ALA H O 1
ATOM 661 N N . LYS A 1 236 ? 44.497 -38.257 -12.388 1.00 45.05 236 LYS H N 1
ATOM 662 C CA . LYS A 1 236 ? 44.360 -38.908 -13.688 1.00 48.23 236 LYS H CA 1
ATOM 663 C C . LYS A 1 236 ? 45.701 -39.376 -14.229 1.00 50.47 236 LYS H C 1
ATOM 664 O O . LYS A 1 236 ? 45.823 -40.502 -14.705 1.00 55.22 236 LYS H O 1
ATOM 670 N N . VAL A 1 237 ? 46.719 -38.530 -14.121 1.00 48.38 237 VAL H N 1
ATOM 671 C CA . VAL A 1 237 ? 48.053 -38.915 -14.552 1.00 50.10 237 VAL H CA 1
ATOM 672 C C . VAL A 1 237 ? 48.555 -40.117 -13.752 1.00 54.36 237 VAL H C 1
ATOM 673 O O . VAL A 1 237 ? 49.169 -41.033 -14.304 1.00 58.05 237 VAL H O 1
ATOM 677 N N . ASN A 1 238 ? 48.272 -40.119 -12.456 1.00 53.71 238 ASN H N 1
ATOM 678 C CA . ASN A 1 238 ? 48.702 -41.211 -11.600 1.00 57.92 238 ASN H CA 1
ATOM 679 C C . ASN A 1 238 ? 48.047 -42.563 -11.921 1.00 59.55 238 ASN H C 1
ATOM 680 O O . ASN A 1 238 ? 48.509 -43.584 -11.436 1.00 63.68 238 ASN H O 1
ATOM 685 N N . LYS A 1 239 ? 46.919 -42.578 -12.636 1.00 58.74 239 LYS H N 1
ATOM 686 C CA . LYS A 1 239 ? 46.278 -43.856 -13.014 1.00 60.12 239 LYS H CA 1
ATOM 687 C C . LYS A 1 239 ? 47.080 -44.588 -14.095 1.00 63.72 239 LYS H C 1
ATOM 688 O O . LYS A 1 239 ? 46.965 -45.802 -14.253 1.00 68.49 239 LYS H O 1
ATOM 694 N N . PHE A 1 240 ? 47.904 -43.838 -14.813 1.00 62.37 240 PHE H N 1
ATOM 695 C CA . PHE A 1 240 ? 48.832 -44.375 -15.803 1.00 67.15 240 PHE H CA 1
ATOM 696 C C . PHE A 1 240 ? 50.056 -45.061 -15.183 1.00 70.83 240 PHE H C 1
ATOM 697 O O . PHE A 1 240 ? 50.420 -44.788 -14.033 1.00 69.71 240 PHE H O 1
ATOM 705 N N . ASP A 1 241 ? 50.656 -45.982 -15.935 1.00 76.99 241 ASP H N 1
ATOM 706 C CA . ASP A 1 241 ? 51.869 -46.682 -15.503 1.00 82.62 241 ASP H CA 1
ATOM 707 C C . ASP A 1 241 ? 52.997 -46.493 -16.521 1.00 83.42 241 ASP H C 1
ATOM 708 O O . ASP A 1 241 ? 52.777 -45.947 -17.609 1.00 80.17 241 ASP H O 1
ATOM 713 N N . ILE A 1 242 ? 54.201 -46.929 -16.153 1.00 87.05 242 ILE H N 1
ATOM 714 C CA . ILE A 1 242 ? 55.357 -46.844 -17.040 1.00 88.26 242 ILE H CA 1
ATOM 715 C C . ILE A 1 242 ? 55.113 -47.594 -18.361 1.00 92.27 242 ILE H C 1
ATOM 716 O O . ILE A 1 242 ? 55.634 -47.210 -19.406 1.00 90.26 242 ILE H O 1
ATOM 721 N N . ASN A 1 243 ? 54.337 -48.672 -18.300 1.00 96.55 243 ASN H N 1
ATOM 722 C CA . ASN A 1 243 ? 53.990 -49.456 -19.478 1.00 85.09 243 ASN H CA 1
ATOM 723 C C . ASN A 1 243 ? 52.950 -48.797 -20.377 1.00 88.29 243 ASN H C 1
ATOM 724 O O . ASN A 1 243 ? 52.773 -49.218 -21.511 1.00 92.71 243 ASN H O 1
ATOM 729 N N . THR A 1 244 ? 52.206 -47.821 -19.856 1.00 83.02 244 THR H N 1
ATOM 730 C CA . THR A 1 244 ? 51.232 -47.103 -20.679 1.00 80.11 244 THR H CA 1
ATOM 731 C C . THR A 1 244 ? 51.912 -46.419 -21.858 1.00 81.20 244 THR H C 1
ATOM 732 O O . THR A 1 244 ? 52.932 -45.768 -21.676 1.00 78.97 244 THR H O 1
ATOM 736 N N . PRO A 1 245 ? 51.378 -46.610 -23.078 1.00 83.97 245 PRO H N 1
ATOM 737 C CA . PRO A 1 245 ? 51.907 -45.900 -24.247 1.00 85.68 245 PRO H CA 1
ATOM 738 C C . PRO A 1 245 ? 51.504 -44.423 -24.252 1.00 82.39 245 PRO H C 1
ATOM 739 O O . PRO A 1 245 ? 50.403 -44.085 -23.820 1.00 79.67 245 PRO H O 1
ATOM 743 N N . GLU A 1 246 ? 52.392 -43.571 -24.759 1.00 84.48 246 GLU H N 1
ATOM 744 C CA . GLU A 1 246 ? 52.237 -42.127 -24.670 1.00 82.13 246 GLU H CA 1
ATOM 745 C C . GLU A 1 246 ? 51.052 -41.564 -25.450 1.00 80.79 246 GLU H C 1
ATOM 746 O O . GLU A 1 246 ? 50.242 -40.827 -24.901 1.00 76.47 246 GLU H O 1
ATOM 752 N N . ASP A 1 247 ? 50.943 -41.920 -26.723 1.00 84.54 247 ASP H N 1
ATOM 753 C CA . ASP A 1 247 ? 49.803 -41.509 -27.542 1.00 84.38 247 ASP H CA 1
ATOM 754 C C . ASP A 1 247 ? 48.461 -41.843 -26.849 1.00 82.52 247 ASP H C 1
ATOM 755 O O . ASP A 1 247 ? 47.526 -41.037 -26.881 1.00 78.80 247 ASP H O 1
ATOM 760 N N . GLU A 1 248 ? 48.373 -43.024 -26.234 1.00 85.18 248 GLU H N 1
ATOM 761 C CA . GLU A 1 248 ? 47.150 -43.452 -25.555 1.00 85.40 248 GLU H CA 1
ATOM 762 C C . GLU A 1 248 ? 46.916 -42.693 -24.256 1.00 81.57 248 GLU H C 1
ATOM 763 O O . GLU A 1 248 ? 45.775 -42.399 -23.912 1.00 82.05 248 GLU H O 1
ATOM 769 N N . ALA A 1 249 ? 47.993 -42.362 -23.547 1.00 78.07 249 ALA H N 1
ATOM 770 C CA . ALA A 1 249 ? 47.894 -41.536 -22.343 1.00 72.95 249 ALA H CA 1
ATOM 771 C C . ALA A 1 249 ? 47.487 -40.112 -22.676 1.00 68.17 249 ALA H C 1
ATOM 772 O O . ALA A 1 249 ? 46.623 -39.522 -22.013 1.00 64.79 249 ALA H O 1
ATOM 774 N N . LYS A 1 250 ? 48.113 -39.557 -23.709 1.00 68.69 250 LYS H N 1
ATOM 775 C CA . LYS A 1 250 ? 47.821 -38.184 -24.095 1.00 67.02 250 LYS H CA 1
ATOM 776 C C . LYS A 1 250 ? 46.362 -38.059 -24.518 1.00 70.14 250 LYS H C 1
ATOM 777 O O . LYS A 1 250 ? 45.664 -37.137 -24.100 1.00 67.55 250 LYS H O 1
ATOM 783 N N . GLU A 1 251 ? 45.887 -39.020 -25.305 1.00 76.80 251 GLU H N 1
ATOM 784 C CA . GLU A 1 251 ? 44.521 -38.966 -25.798 1.00 80.38 251 GLU H CA 1
ATOM 785 C C . GLU A 1 251 ? 43.521 -39.059 -24.631 1.00 75.75 251 GLU H C 1
ATOM 786 O O . GLU A 1 251 ? 42.473 -38.417 -24.650 1.00 73.05 251 GLU H O 1
ATOM 792 N N . GLY A 1 252 ? 43.837 -39.887 -23.641 1.00 74.18 252 GLY H N 1
ATOM 793 C CA . GLY A 1 252 ? 43.034 -40.008 -22.434 1.00 71.37 252 GLY H CA 1
ATOM 794 C C . GLY A 1 252 ? 42.953 -38.715 -21.624 1.00 66.01 252 GLY H C 1
ATOM 795 O O . GLY A 1 252 ? 41.904 -38.368 -21.076 1.00 65.56 252 GLY H O 1
ATOM 796 N N . LEU A 1 253 ? 44.084 -38.031 -21.487 1.00 61.48 253 LEU H N 1
ATOM 797 C CA . LEU A 1 253 ? 44.122 -36.760 -20.771 1.00 55.39 253 LEU H CA 1
ATOM 798 C C . LEU A 1 253 ? 43.314 -35.696 -21.534 1.00 54.03 253 LEU H C 1
ATOM 799 O O . LEU A 1 253 ? 42.624 -34.887 -20.929 1.00 51.26 253 LEU H O 1
ATOM 804 N N . LEU A 1 254 ? 43.409 -35.709 -22.862 1.00 55.79 254 LEU H N 1
ATOM 805 C CA . LEU A 1 254 ? 42.700 -34.745 -23.688 1.00 55.64 254 LEU H CA 1
ATOM 806 C C . LEU A 1 254 ? 41.185 -34.943 -23.594 1.00 57.78 254 LEU H C 1
ATOM 807 O O . LEU A 1 254 ? 40.424 -33.977 -23.529 1.00 54.02 254 LEU H O 1
ATOM 812 N N . GLU A 1 255 ? 40.741 -36.193 -23.540 1.00 63.40 255 GLU H N 1
ATOM 813 C CA . GLU A 1 255 ? 39.312 -36.430 -23.456 1.00 66.83 255 GLU H CA 1
ATOM 814 C C . GLU A 1 255 ? 38.819 -36.203 -22.035 1.00 60.47 255 GLU H C 1
ATOM 815 O O . GLU A 1 255 ? 37.676 -35.830 -21.815 1.00 58.70 255 GLU H O 1
ATOM 821 N N . T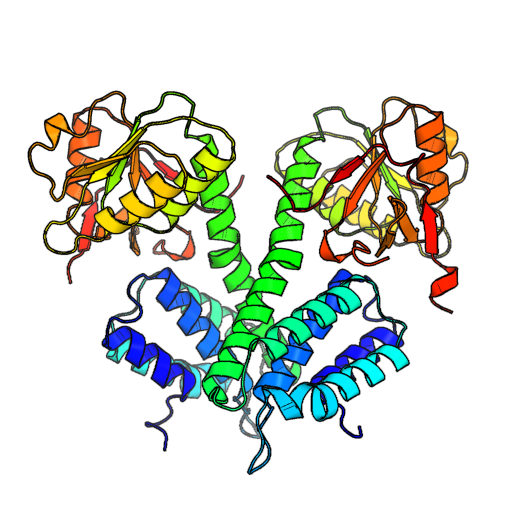RP A 1 256 ? 39.716 -36.363 -21.076 1.00 56.52 256 TRP H N 1
ATOM 822 C CA . TRP A 1 256 ? 39.403 -36.061 -19.703 1.00 53.50 256 TRP H CA 1
ATOM 823 C C . TRP A 1 256 ? 39.242 -34.543 -19.456 1.00 50.05 256 TRP H C 1
ATOM 824 O O . TRP A 1 256 ? 38.384 -34.111 -18.701 1.00 49.23 256 TRP H O 1
ATOM 835 N N . ILE A 1 257 ? 40.100 -33.741 -20.064 1.00 48.02 257 ILE H N 1
ATOM 836 C CA . ILE A 1 257 ? 39.983 -32.287 -19.979 1.00 44.22 257 ILE H CA 1
ATOM 837 C C . ILE A 1 257 ? 38.692 -31.788 -20.626 1.00 45.83 257 ILE H C 1
ATOM 838 O O . ILE A 1 257 ? 38.016 -30.912 -20.093 1.00 43.81 257 ILE H O 1
ATOM 843 N N . ASP A 1 258 ? 38.376 -32.348 -21.786 1.00 48.87 258 ASP H N 1
ATOM 844 C CA . ASP A 1 258 ? 37.189 -31.979 -22.528 1.00 53.35 258 ASP H CA 1
ATOM 845 C C . ASP A 1 258 ? 35.944 -32.350 -21.744 1.00 53.00 258 ASP H C 1
ATOM 846 O O . ASP A 1 258 ? 34.958 -31.629 -21.725 1.00 50.76 258 ASP H O 1
ATOM 851 N N . PHE A 1 259 ? 36.008 -33.502 -21.107 1.00 54.18 259 PHE H N 1
ATOM 852 C CA . PHE A 1 259 ? 34.937 -33.965 -20.271 1.00 54.56 259 PHE H CA 1
ATOM 853 C C . PHE A 1 259 ? 34.772 -33.021 -19.058 1.00 48.36 259 PHE H C 1
ATOM 854 O O . PHE A 1 259 ? 33.661 -32.645 -18.689 1.00 49.70 259 PHE H O 1
ATOM 862 N N . LEU A 1 260 ? 35.875 -32.617 -18.459 1.00 41.89 260 LEU H N 1
ATOM 863 C CA . LEU A 1 260 ? 35.805 -31.753 -17.295 1.00 41.32 260 LEU H CA 1
ATOM 864 C C . LEU A 1 260 ? 35.234 -30.368 -17.643 1.00 44.11 260 LEU H C 1
ATOM 865 O O . LEU A 1 260 ? 34.359 -29.866 -16.947 1.00 44.21 260 LEU H O 1
ATOM 870 N N . ILE A 1 261 ? 35.694 -29.782 -18.746 1.00 46.07 261 ILE H N 1
ATOM 871 C CA . ILE A 1 261 ? 35.203 -28.484 -19.182 1.00 45.68 261 ILE H CA 1
ATOM 872 C C . ILE A 1 261 ? 33.710 -28.551 -19.439 1.00 50.86 261 ILE H C 1
ATOM 873 O O . ILE A 1 261 ? 32.938 -27.689 -19.007 1.00 51.72 261 ILE H O 1
ATOM 878 N N . ASN A 1 262 ? 33.285 -29.606 -20.103 1.00 54.50 262 ASN H N 1
ATOM 879 C CA . ASN A 1 262 ? 31.878 -29.725 -20.385 1.00 60.72 262 ASN H CA 1
ATOM 880 C C . ASN A 1 262 ? 31.016 -29.906 -19.142 1.00 59.57 262 ASN H C 1
ATOM 881 O O . ASN A 1 262 ? 30.001 -29.248 -18.974 1.00 60.15 262 ASN H O 1
ATOM 886 N N . GLU A 1 263 ? 31.409 -30.823 -18.282 1.00 59.07 263 GLU H N 1
ATOM 887 C CA . GLU A 1 263 ? 30.597 -31.129 -17.121 1.00 59.51 263 GLU H CA 1
ATOM 888 C C . GLU A 1 263 ? 30.695 -30.089 -15.981 1.00 51.48 263 GLU H C 1
ATOM 889 O O . GLU A 1 263 ? 29.684 -29.758 -15.361 1.00 51.32 263 GLU H O 1
ATOM 895 N N . ARG A 1 264 ? 31.878 -29.546 -15.722 1.00 43.47 264 ARG H N 1
ATOM 896 C CA . ARG A 1 264 ? 32.013 -28.613 -14.620 1.00 42.05 264 ARG H CA 1
ATOM 897 C C . ARG A 1 264 ? 31.879 -27.136 -15.032 1.00 42.79 264 ARG H C 1
ATOM 898 O O . ARG A 1 264 ? 31.775 -26.274 -14.185 1.00 42.38 264 ARG H O 1
ATOM 906 N N . ILE A 1 265 ? 31.904 -26.838 -16.321 1.00 40.01 265 ILE H N 1
ATOM 907 C CA . ILE A 1 265 ? 31.780 -25.455 -16.785 1.00 39.59 265 ILE H CA 1
ATOM 908 C C . ILE A 1 265 ? 30.612 -25.242 -17.732 1.00 40.97 265 ILE H C 1
ATOM 909 O O . ILE A 1 265 ? 29.617 -24.609 -17.365 1.00 41.76 265 ILE H O 1
ATOM 914 N N . THR A 1 266 ? 30.708 -25.811 -18.925 1.00 42.80 266 THR H N 1
ATOM 915 C CA . THR A 1 266 ? 29.724 -25.554 -19.976 1.00 44.13 266 THR H CA 1
ATOM 916 C C . THR A 1 266 ? 28.311 -26.037 -19.642 1.00 44.17 266 THR H C 1
ATOM 917 O O . THR A 1 266 ? 27.382 -25.256 -19.616 1.00 44.76 266 THR H O 1
ATOM 921 N N . LEU A 1 267 ? 28.160 -27.314 -19.343 1.00 45.76 267 LEU H N 1
ATOM 922 C CA . LEU A 1 267 ? 26.867 -27.849 -18.958 1.00 44.52 267 LEU H CA 1
ATOM 923 C C . LEU A 1 267 ? 26.426 -27.276 -17.608 1.00 42.22 267 LEU H C 1
ATOM 924 O O . LEU A 1 267 ? 25.228 -27.014 -17.394 1.00 40.77 267 LEU H O 1
ATOM 929 N N . ALA A 1 268 ? 27.403 -27.064 -16.714 1.00 40.01 268 ALA H N 1
ATOM 930 C CA . ALA A 1 268 ? 27.111 -26.568 -15.365 1.00 38.31 268 ALA H CA 1
ATOM 931 C C . ALA A 1 268 ? 26.375 -25.232 -15.413 1.00 38.91 268 ALA H C 1
ATOM 932 O O . ALA A 1 268 ? 25.396 -25.040 -14.681 1.00 38.79 268 ALA H O 1
ATOM 934 N N . GLU A 1 269 ? 26.817 -24.334 -16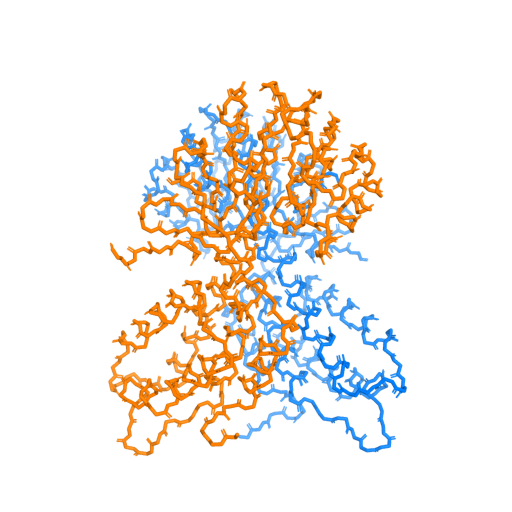.295 1.00 39.56 269 GLU H N 1
ATOM 935 C CA . GLU A 1 269 ? 26.169 -23.023 -16.442 1.00 40.24 269 GLU H CA 1
ATOM 936 C C . GLU A 1 269 ? 24.709 -23.159 -16.884 1.00 38.20 269 GLU H C 1
ATOM 937 O O . GLU A 1 269 ? 23.811 -22.535 -16.320 1.00 36.81 269 GLU H O 1
ATOM 943 N N . TYR A 1 270 ? 24.476 -24.015 -17.874 1.00 37.63 270 TYR H N 1
ATOM 944 C CA . TYR A 1 270 ? 23.130 -24.203 -18.386 1.00 36.23 270 TYR H CA 1
ATOM 945 C C . TYR A 1 270 ? 22.213 -24.766 -17.305 1.00 36.35 270 TYR H C 1
ATOM 946 O O . TYR A 1 270 ? 21.123 -24.263 -17.101 1.00 37.17 270 TYR H O 1
ATOM 955 N N . VAL A 1 271 ? 22.670 -25.812 -16.622 1.00 36.71 271 VAL H N 1
ATOM 956 C CA . VAL A 1 271 ? 21.858 -26.488 -15.628 1.00 37.63 271 VAL H CA 1
ATOM 957 C C . VAL A 1 271 ? 21.535 -25.575 -14.458 1.00 39.34 271 VAL H C 1
ATOM 958 O O . VAL A 1 271 ? 20.373 -25.491 -14.053 1.00 43.20 271 VAL H O 1
ATOM 962 N N . ILE A 1 272 ? 22.533 -24.851 -13.949 1.00 36.93 272 ILE H N 1
ATOM 963 C CA . ILE A 1 272 ? 22.310 -23.933 -12.824 1.00 34.36 272 ILE H CA 1
ATOM 964 C C . ILE A 1 272 ? 21.313 -22.831 -13.211 1.00 34.68 272 ILE H C 1
ATOM 965 O O . ILE A 1 272 ? 20.375 -22.538 -12.468 1.00 34.54 272 ILE H O 1
ATOM 970 N N . ALA A 1 273 ? 21.500 -22.234 -14.381 1.00 35.67 273 ALA H N 1
ATOM 971 C CA . ALA A 1 273 ? 20.612 -21.150 -14.816 1.00 36.51 273 ALA H CA 1
ATOM 972 C C . ALA A 1 273 ? 19.196 -21.684 -14.995 1.00 40.57 273 ALA H C 1
ATOM 973 O O . ALA A 1 273 ? 18.229 -21.053 -14.575 1.00 45.92 273 ALA H O 1
ATOM 975 N N . ARG A 1 274 ? 19.078 -22.865 -15.589 1.00 38.22 274 ARG H N 1
ATOM 976 C CA . ARG A 1 274 ? 17.766 -23.451 -15.811 1.00 38.75 274 ARG H CA 1
ATOM 977 C C . ARG A 1 274 ? 17.107 -23.830 -14.489 1.00 37.52 274 ARG H C 1
ATOM 978 O O . ARG A 1 274 ? 15.948 -23.534 -14.250 1.00 36.70 274 ARG H O 1
ATOM 986 N N . ASN A 1 275 ? 17.849 -24.495 -13.627 1.00 38.74 275 ASN H N 1
ATOM 987 C CA . ASN A 1 275 ? 17.263 -24.929 -12.374 1.00 39.35 275 ASN H CA 1
ATOM 988 C C . ASN A 1 275 ? 16.988 -23.743 -11.436 1.00 40.06 275 ASN H C 1
ATOM 989 O O . ASN A 1 275 ? 15.983 -23.739 -10.734 1.00 43.02 275 ASN H O 1
ATOM 994 N N . ALA A 1 276 ? 17.838 -22.720 -11.457 1.00 39.08 276 ALA H N 1
ATOM 995 C CA . ALA A 1 276 ? 17.578 -21.519 -10.648 1.00 40.98 276 ALA H CA 1
ATOM 996 C C . ALA A 1 276 ? 16.362 -20.723 -11.161 1.00 43.62 276 ALA H C 1
ATOM 997 O O . ALA A 1 276 ? 15.595 -20.169 -10.366 1.00 45.72 276 ALA H O 1
ATOM 999 N N . ALA A 1 277 ? 16.189 -20.688 -12.483 1.00 43.99 277 ALA H N 1
ATOM 1000 C CA . ALA A 1 277 ? 15.059 -20.019 -13.120 1.00 46.19 277 ALA H CA 1
ATOM 1001 C C . ALA A 1 277 ? 13.713 -20.646 -12.730 1.00 49.23 277 ALA H C 1
ATOM 1002 O O . ALA A 1 277 ? 12.652 -20.007 -12.825 1.00 50.15 277 ALA H O 1
ATOM 1004 N N . GLN A 1 278 ? 13.753 -21.917 -12.347 1.00 51.70 278 GLN H N 1
ATOM 1005 C CA . GLN A 1 278 ? 12.569 -22.617 -11.845 1.00 55.74 278 GLN H CA 1
ATOM 1006 C C . GLN A 1 278 ? 12.049 -21.946 -10.576 1.00 55.10 278 GLN H C 1
ATOM 1007 O O . GLN A 1 278 ? 10.854 -21.964 -10.294 1.00 57.59 278 GLN H O 1
ATOM 1013 N N . SER A 1 279 ? 12.971 -21.405 -9.792 1.00 53.06 279 SER H N 1
ATOM 1014 C CA . SER A 1 279 ? 12.635 -20.692 -8.574 1.00 56.10 279 SER H CA 1
ATOM 1015 C C . SER A 1 279 ? 11.922 -19.372 -8.844 1.00 61.93 279 SER H C 1
ATOM 1016 O O . SER A 1 279 ? 11.232 -18.857 -7.974 1.00 72.12 279 SER H O 1
ATOM 1019 N N . ILE A 1 280 ? 12.162 -18.785 -10.011 1.00 57.17 280 ILE H N 1
ATOM 1020 C CA . ILE A 1 280 ? 11.531 -17.526 -10.365 1.00 54.32 280 ILE H CA 1
ATOM 1021 C C . ILE A 1 280 ? 10.125 -17.725 -10.902 1.00 57.60 280 ILE H C 1
ATOM 1022 O O . ILE A 1 280 ? 9.890 -18.584 -11.730 1.00 59.78 280 ILE H O 1
ATOM 1027 N N . ASN A 1 281 ? 9.192 -16.919 -10.411 1.00 59.40 281 ASN H N 1
ATOM 1028 C CA . ASN A 1 281 ? 7.784 -17.061 -10.762 1.00 63.07 281 ASN H CA 1
ATOM 1029 C C . ASN A 1 281 ? 7.209 -15.731 -11.180 1.00 62.64 281 ASN H C 1
ATOM 1030 O O . ASN A 1 281 ? 7.803 -14.696 -10.898 1.00 60.45 281 ASN H O 1
ATOM 1035 N N . ASP A 1 282 ? 6.041 -15.749 -11.810 1.00 64.97 282 ASP H N 1
ATOM 1036 C CA . ASP A 1 282 ? 5.430 -14.508 -12.277 1.00 66.48 282 ASP H CA 1
ATOM 1037 C C . ASP A 1 282 ? 5.100 -13.604 -11.094 1.00 63.68 282 ASP H C 1
ATOM 1038 O O . ASP A 1 282 ? 4.527 -14.050 -10.100 1.00 63.58 282 ASP H O 1
ATOM 1043 N N . GLY A 1 283 ? 5.450 -12.329 -11.221 1.00 61.82 283 GLY H N 1
ATOM 1044 C CA . GLY A 1 283 ? 5.217 -11.354 -10.167 1.00 61.27 283 GLY H CA 1
ATOM 1045 C C . GLY A 1 283 ? 6.303 -11.257 -9.103 1.00 58.33 283 GLY H C 1
ATOM 1046 O O . GLY A 1 283 ? 6.160 -10.505 -8.148 1.00 58.74 283 GLY H O 1
ATOM 1047 N N . ASP A 1 284 ? 7.390 -12.004 -9.265 1.00 56.13 284 ASP H N 1
ATOM 1048 C CA . ASP A 1 284 ? 8.487 -11.977 -8.290 1.00 55.92 284 ASP H CA 1
ATOM 1049 C C . ASP A 1 284 ? 9.281 -10.683 -8.373 1.00 55.13 284 ASP H C 1
ATOM 1050 O O . ASP A 1 284 ? 9.364 -10.033 -9.421 1.00 54.89 284 ASP H O 1
ATOM 1055 N N . THR A 1 285 ? 9.893 -10.320 -7.259 1.00 54.63 285 THR H N 1
ATOM 1056 C CA . THR A 1 285 ? 10.899 -9.283 -7.288 1.00 53.33 285 THR H CA 1
ATOM 1057 C C . THR A 1 285 ? 12.207 -9.900 -6.885 1.00 48.53 285 THR H C 1
ATOM 1058 O O . THR A 1 285 ? 12.323 -10.531 -5.853 1.00 50.08 285 THR H O 1
ATOM 1062 N N . ILE A 1 286 ? 13.192 -9.728 -7.735 1.00 45.39 286 ILE H N 1
ATOM 1063 C CA . ILE A 1 286 ? 14.503 -10.311 -7.533 1.00 43.19 286 ILE H CA 1
ATOM 1064 C C . ILE A 1 286 ? 15.512 -9.235 -7.192 1.00 41.59 286 ILE H C 1
ATOM 1065 O O . ILE A 1 286 ? 15.508 -8.172 -7.811 1.00 45.21 286 ILE H O 1
ATOM 1070 N N . VAL A 1 287 ? 16.364 -9.512 -6.209 1.00 36.34 287 VAL H N 1
ATOM 1071 C CA . VAL A 1 287 ? 17.443 -8.607 -5.863 1.00 36.15 287 VAL H CA 1
ATOM 1072 C C . VAL A 1 287 ? 18.791 -9.266 -6.159 1.00 35.80 287 VAL H C 1
ATOM 1073 O O . VAL A 1 287 ? 18.990 -10.458 -5.917 1.00 34.24 287 VAL H O 1
ATOM 1077 N N . THR A 1 288 ? 19.705 -8.520 -6.762 1.00 34.57 288 THR H N 1
ATOM 1078 C CA . THR A 1 288 ? 21.046 -9.047 -6.920 1.00 34.15 288 THR H CA 1
ATOM 1079 C C . THR A 1 288 ? 22.046 -7.909 -6.777 1.00 36.83 288 THR H C 1
ATOM 1080 O O . THR A 1 288 ? 21.651 -6.729 -6.721 1.00 39.81 288 THR H O 1
ATOM 1084 N N . TYR A 1 289 ? 23.324 -8.276 -6.653 1.00 35.08 289 TYR H N 1
ATOM 1085 C CA . TYR A 1 289 ? 24.404 -7.321 -6.409 1.00 35.43 289 TYR H CA 1
ATOM 1086 C C . TYR A 1 289 ? 25.508 -7.434 -7.458 1.00 38.63 289 TYR H C 1
ATOM 1087 O O . TYR A 1 289 ? 26.116 -8.492 -7.629 1.00 39.21 289 TYR H O 1
ATOM 1096 N N . GLY A 1 290 ? 25.774 -6.325 -8.145 1.00 41.01 290 GLY H N 1
ATOM 1097 C CA . GLY A 1 290 ? 26.785 -6.280 -9.174 1.00 39.29 290 GLY H CA 1
ATOM 1098 C C . GLY A 1 290 ? 26.386 -7.151 -10.338 1.00 40.13 290 GLY H C 1
ATOM 1099 O O . GLY A 1 290 ? 25.203 -7.425 -10.543 1.00 39.61 290 GLY H O 1
ATOM 1100 N N . ARG A 1 291 ? 27.377 -7.606 -11.097 1.00 41.33 291 ARG H N 1
ATOM 1101 C CA . ARG A 1 291 ? 27.102 -8.490 -12.209 1.00 39.60 291 ARG H CA 1
ATOM 1102 C C . ARG A 1 291 ? 27.784 -9.830 -12.092 1.00 38.84 291 ARG H C 1
ATOM 1103 O O . ARG A 1 291 ? 28.988 -9.928 -12.272 1.00 39.81 291 ARG H O 1
ATOM 1111 N N . HIS A 1 292 ? 27.005 -10.872 -11.829 1.00 37.74 292 HIS H N 1
ATOM 1112 C CA . HIS A 1 292 ? 27.557 -12.216 -11.818 1.00 37.44 292 HIS H CA 1
ATOM 1113 C C . HIS A 1 292 ? 26.924 -13.002 -12.958 1.00 38.47 292 HIS H C 1
ATOM 1114 O O . HIS A 1 292 ? 25.697 -13.039 -13.093 1.00 39.87 292 HIS H O 1
ATOM 1121 N N . ARG A 1 293 ? 27.761 -13.690 -13.721 1.00 37.08 293 ARG H N 1
ATOM 1122 C CA . ARG A 1 293 ? 27.324 -14.418 -14.912 1.00 37.94 293 ARG H CA 1
ATOM 1123 C C . ARG A 1 293 ? 26.190 -15.438 -14.648 1.00 38.84 293 ARG H C 1
ATOM 1124 O O . ARG A 1 293 ? 25.238 -15.519 -15.411 1.00 39.93 293 ARG H O 1
ATOM 1132 N N . LEU A 1 294 ? 26.275 -16.203 -13.564 1.00 37.15 294 LEU H N 1
ATOM 1133 C CA . LEU A 1 294 ? 25.234 -17.183 -13.272 1.00 34.70 294 LEU H CA 1
ATOM 1134 C C . LEU A 1 294 ? 23.887 -16.487 -13.000 1.00 37.81 294 LEU H C 1
ATOM 1135 O O . LEU A 1 294 ? 22.837 -16.967 -13.443 1.00 40.21 294 LEU H O 1
ATOM 1140 N N . VAL A 1 295 ? 23.920 -15.362 -12.278 1.00 35.75 295 VAL H N 1
ATOM 1141 C CA . VAL A 1 295 ? 22.708 -14.604 -12.001 1.00 33.67 295 VAL H CA 1
ATOM 1142 C C . VAL A 1 295 ? 22.104 -14.044 -13.292 1.00 35.31 295 VAL H C 1
ATOM 1143 O O . VAL A 1 295 ? 20.915 -14.176 -13.549 1.00 37.46 295 VAL H O 1
ATOM 1147 N N . GLU A 1 296 ? 22.954 -13.479 -14.129 1.00 35.62 296 GLU H N 1
ATOM 1148 C CA . GLU A 1 296 ? 22.540 -12.947 -15.420 1.00 38.85 296 GLU H CA 1
ATOM 1149 C C . GLU A 1 296 ? 21.874 -14.009 -16.305 1.00 38.87 296 GLU H C 1
ATOM 1150 O O . GLU A 1 296 ? 20.817 -13.750 -16.895 1.00 39.92 296 GLU H O 1
ATOM 1156 N N . LYS A 1 297 ? 22.493 -15.191 -16.381 1.00 36.99 297 LYS H N 1
ATOM 1157 C CA . LYS A 1 297 ? 21.976 -16.304 -17.178 1.00 38.10 297 LYS H CA 1
ATOM 1158 C C . LYS A 1 297 ? 20.619 -16.774 -16.683 1.00 36.32 297 LYS H C 1
ATOM 1159 O O . LYS A 1 297 ? 19.715 -17.097 -17.485 1.00 37.59 297 LYS H O 1
ATOM 1165 N N . THR A 1 298 ? 20.482 -16.810 -15.364 1.00 34.01 298 THR H N 1
ATOM 1166 C CA . THR A 1 298 ? 19.243 -17.243 -14.731 1.00 34.40 298 THR H CA 1
ATOM 1167 C C . THR A 1 298 ? 18.099 -16.305 -15.056 1.00 38.40 298 THR H C 1
ATOM 1168 O O . THR A 1 298 ? 17.015 -16.747 -15.465 1.00 38.16 298 THR H O 1
ATOM 1172 N N . LEU A 1 299 ? 18.366 -15.006 -14.905 1.00 40.36 299 LEU H N 1
ATOM 1173 C CA . LEU A 1 299 ? 17.370 -13.974 -15.175 1.00 40.34 299 LEU H CA 1
ATOM 1174 C C . LEU A 1 299 ? 16.990 -13.976 -16.652 1.00 40.47 299 LEU H C 1
ATOM 1175 O O . LEU A 1 299 ? 15.820 -13.862 -16.993 1.00 42.94 299 LEU H O 1
ATOM 1180 N N . LEU A 1 300 ? 17.971 -14.124 -17.535 1.00 40.77 300 LEU H N 1
ATOM 1181 C CA . LEU A 1 300 ? 17.663 -14.195 -18.969 1.00 43.42 300 LEU H CA 1
ATOM 1182 C C . LEU A 1 300 ? 16.843 -15.453 -19.281 1.00 42.49 300 LEU H C 1
ATOM 1183 O O . LEU A 1 300 ? 15.931 -15.418 -20.095 1.00 45.92 300 LEU H O 1
ATO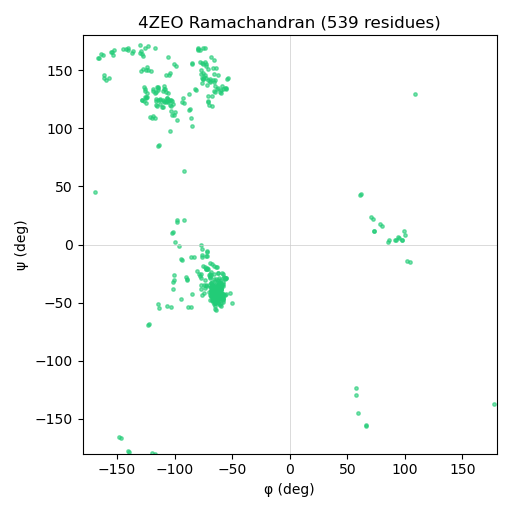M 1188 N N . ARG A 1 301 ? 17.139 -16.548 -18.599 1.00 40.04 301 ARG H N 1
ATOM 1189 C CA . ARG A 1 301 ? 16.397 -17.786 -18.814 1.00 42.18 301 ARG H CA 1
ATOM 1190 C C . ARG A 1 301 ? 14.919 -17.655 -18.404 1.00 43.91 301 ARG H C 1
ATOM 1191 O O . ARG A 1 301 ? 14.019 -18.041 -19.162 1.00 46.45 301 ARG H O 1
ATOM 1199 N N . ALA A 1 302 ? 14.669 -17.071 -17.230 1.00 42.63 302 ALA H N 1
ATOM 1200 C CA . ALA A 1 302 ? 13.304 -16.918 -16.728 1.00 44.33 302 ALA H CA 1
ATOM 1201 C C . ALA A 1 302 ? 12.486 -16.061 -17.664 1.00 49.22 302 ALA H C 1
ATOM 1202 O O . ALA A 1 302 ? 11.323 -16.375 -17.962 1.00 53.17 302 ALA H O 1
ATOM 1204 N N . ARG A 1 303 ? 13.116 -15.007 -18.171 1.00 49.94 303 ARG H N 1
ATOM 1205 C CA . ARG A 1 303 ? 12.460 -14.123 -19.128 1.00 54.71 303 ARG H CA 1
ATOM 1206 C C . ARG A 1 303 ? 12.145 -14.859 -20.432 1.00 57.31 303 ARG H C 1
ATOM 1207 O O . ARG A 1 303 ? 11.054 -14.716 -20.976 1.00 59.28 303 ARG H O 1
ATOM 1215 N N . LYS A 1 304 ? 13.091 -15.655 -20.925 1.00 57.43 304 LYS H N 1
ATOM 1216 C CA . LYS A 1 304 ? 12.848 -16.417 -22.145 1.00 61.97 304 LYS H CA 1
ATOM 1217 C C . LYS A 1 304 ? 11.732 -17.435 -21.928 1.00 60.58 304 LYS H C 1
ATOM 1218 O O . LYS A 1 304 ? 11.006 -17.761 -22.857 1.00 61.47 304 LYS H O 1
ATOM 1224 N N . GLU A 1 305 ? 11.587 -17.919 -20.697 1.00 58.75 305 GLU H N 1
ATOM 1225 C CA . GLU A 1 305 ? 10.494 -18.820 -20.346 1.00 59.63 305 GLU H CA 1
ATOM 1226 C C . GLU A 1 305 ? 9.144 -18.097 -20.306 1.00 62.66 305 GLU H C 1
ATOM 1227 O O . GLU A 1 305 ? 8.097 -18.721 -20.128 1.00 66.83 305 GLU H O 1
ATOM 1233 N N . GLY A 1 306 ? 9.163 -16.781 -20.463 1.00 60.95 306 GLY H N 1
ATOM 1234 C CA . GLY A 1 306 ? 7.928 -16.017 -20.542 1.00 62.92 306 GLY H CA 1
ATOM 1235 C C . GLY A 1 306 ? 7.514 -15.381 -19.227 1.00 62.28 306 GLY H C 1
ATOM 1236 O O . GLY A 1 306 ? 6.462 -14.764 -19.137 1.00 65.59 306 GLY H O 1
ATOM 1237 N N . LYS A 1 307 ? 8.347 -15.524 -18.204 1.00 58.87 307 LYS H N 1
ATOM 1238 C CA . LYS A 1 307 ? 8.031 -14.998 -16.883 1.00 58.30 307 LYS H CA 1
ATOM 1239 C C . LYS A 1 307 ? 8.190 -13.489 -16.813 1.00 59.46 307 LYS H C 1
ATOM 1240 O O . LYS A 1 307 ? 9.084 -12.909 -17.417 1.00 59.25 307 LYS H O 1
ATOM 1246 N N . SER A 1 308 ? 7.296 -12.858 -16.071 1.00 60.44 308 SER H N 1
ATOM 1247 C CA . SER A 1 308 ? 7.350 -11.422 -15.862 1.00 61.99 308 SER H CA 1
ATOM 1248 C C . SER A 1 308 ? 7.667 -11.127 -14.404 1.00 58.62 308 SER H C 1
ATOM 1249 O O . SER A 1 308 ? 6.957 -11.545 -13.489 1.00 59.14 308 SER H O 1
ATOM 1252 N N . PHE A 1 309 ? 8.764 -10.413 -14.198 1.00 54.98 309 PHE H N 1
ATOM 1253 C CA . PHE A 1 309 ? 9.272 -10.196 -12.862 1.00 51.56 309 PHE H CA 1
ATOM 1254 C C . PHE A 1 309 ? 10.094 -8.923 -12.832 1.00 53.69 309 PHE H C 1
ATOM 1255 O O . PHE A 1 309 ? 10.461 -8.376 -13.873 1.00 56.12 309 PHE H O 1
ATOM 1263 N N . ASN A 1 310 ? 10.364 -8.454 -11.626 1.00 52.83 310 ASN H N 1
ATOM 1264 C CA . ASN A 1 310 ? 11.130 -7.245 -11.420 1.00 51.50 310 ASN H CA 1
ATOM 1265 C C . ASN A 1 310 ? 12.499 -7.568 -10.893 1.00 47.67 310 ASN H C 1
ATOM 1266 O O . ASN A 1 310 ? 12.681 -8.549 -10.168 1.00 46.37 310 ASN H O 1
ATOM 1271 N N . VAL A 1 311 ? 13.480 -6.778 -11.301 1.00 45.82 311 VAL H N 1
ATOM 1272 C CA . VAL A 1 311 ? 14.828 -6.964 -10.792 1.00 42.16 311 VAL H CA 1
ATOM 1273 C C . VAL A 1 311 ? 15.377 -5.681 -10.195 1.00 41.79 311 VAL H C 1
ATOM 1274 O O . VAL A 1 311 ? 15.266 -4.602 -10.784 1.00 44.89 311 VAL H O 1
ATOM 1278 N N . THR A 1 312 ? 15.937 -5.803 -9.003 1.00 38.56 312 THR H N 1
ATOM 1279 C CA . THR A 1 312 ? 16.638 -4.708 -8.378 1.00 40.45 312 THR H CA 1
ATOM 1280 C C . THR A 1 312 ? 18.109 -5.041 -8.432 1.00 39.54 312 THR H C 1
ATOM 1281 O O . THR A 1 312 ? 18.532 -6.095 -7.976 1.00 37.18 312 THR H O 1
ATOM 1285 N N . VAL A 1 313 ? 18.885 -4.153 -9.037 1.00 41.87 313 VAL H N 1
ATOM 1286 C CA . VAL A 1 313 ? 20.320 -4.353 -9.122 1.00 40.33 313 VAL H CA 1
ATOM 1287 C C . VAL A 1 313 ? 21.043 -3.344 -8.260 1.00 41.01 313 VAL H C 1
ATOM 1288 O O . VAL A 1 313 ? 20.945 -2.136 -8.470 1.00 42.59 313 VAL H O 1
ATOM 1292 N N . LEU A 1 314 ? 21.766 -3.866 -7.280 1.00 40.60 314 LEU H N 1
ATOM 1293 C CA . LEU A 1 314 ? 22.523 -3.051 -6.352 1.00 42.63 314 LEU H CA 1
ATOM 1294 C C . LEU A 1 314 ? 23.976 -3.077 -6.813 1.00 46.33 314 LEU H C 1
ATOM 1295 O O . LEU A 1 314 ? 24.370 -4.016 -7.515 1.00 45.72 314 LEU H O 1
ATOM 1300 N N . ASP A 1 315 ? 24.775 -2.060 -6.481 1.00 47.37 315 ASP H N 1
ATOM 1301 C CA . ASP A 1 315 ? 26.143 -2.068 -6.982 1.00 51.03 315 ASP H CA 1
ATOM 1302 C C . ASP A 1 315 ? 27.176 -1.581 -5.989 1.00 54.77 315 ASP H C 1
ATOM 1303 O O . ASP A 1 315 ? 26.845 -1.067 -4.918 1.00 59.07 315 ASP H O 1
ATOM 1308 N N . ASP A 1 316 ? 28.436 -1.797 -6.353 1.00 55.02 316 ASP H N 1
ATOM 1309 C CA . ASP A 1 316 ? 29.586 -1.207 -5.688 1.00 55.07 316 ASP H CA 1
ATOM 1310 C C . ASP A 1 316 ? 29.895 0.068 -6.473 1.00 58.91 316 ASP H C 1
ATOM 1311 O O . ASP A 1 316 ? 30.162 -0.007 -7.671 1.00 60.26 316 ASP H O 1
ATOM 1316 N N . PRO A 1 317 ? 29.898 1.234 -5.802 1.00 58.51 317 PRO H N 1
ATOM 1317 C CA . PRO A 1 317 ? 30.094 2.534 -6.450 1.00 61.75 317 PRO H CA 1
ATOM 1318 C C . PRO A 1 317 ? 31.445 2.634 -7.153 1.00 62.47 317 PRO H C 1
ATOM 1319 O O . PRO A 1 317 ? 31.605 3.443 -8.063 1.00 64.73 317 PRO H O 1
ATOM 1323 N N . TYR A 1 318 ? 32.438 1.935 -6.614 1.00 61.59 318 TYR H N 1
ATOM 1324 C CA . TYR A 1 318 ? 33.782 1.869 -7.189 1.00 63.34 318 TYR H CA 1
ATOM 1325 C C . TYR A 1 318 ? 33.961 0.959 -8.406 1.00 62.27 318 TYR H C 1
ATOM 1326 O O . TYR A 1 318 ? 34.838 1.200 -9.220 1.00 69.29 318 TYR H O 1
ATOM 1335 N N . VAL A 1 319 ? 33.265 -0.155 -8.462 1.00 56.94 319 VAL H N 1
ATOM 1336 C CA . VAL A 1 319 ? 33.314 -1.001 -9.645 1.00 56.26 319 VAL H CA 1
ATOM 1337 C C . VAL A 1 319 ? 32.294 -0.657 -10.750 1.00 56.90 319 VAL H C 1
ATOM 1338 O O . VAL A 1 319 ? 32.665 -0.449 -11.905 1.00 58.91 319 VAL H O 1
ATOM 1342 N N . GLY A 1 320 ? 31.018 -0.593 -10.379 1.00 55.17 320 GLY H N 1
ATOM 1343 C CA . GLY A 1 320 ? 29.941 -0.255 -11.296 1.00 56.68 320 GLY H CA 1
ATOM 1344 C C . GLY A 1 320 ? 29.465 -1.250 -12.345 1.00 57.06 320 GLY H C 1
ATOM 1345 O O . GLY A 1 320 ? 28.685 -0.885 -13.211 1.00 56.98 320 GLY H O 1
ATOM 1346 N N . GLU A 1 321 ? 29.884 -2.506 -12.261 1.00 59.32 321 GLU H N 1
ATOM 1347 C CA . GLU A 1 321 ? 29.504 -3.510 -13.261 1.00 62.19 321 GLU H CA 1
ATOM 1348 C C . GLU A 1 321 ? 27.991 -3.760 -13.344 1.00 54.35 321 GLU H C 1
ATOM 1349 O O . GLU A 1 321 ? 27.490 -4.228 -14.364 1.00 51.73 321 GLU H O 1
ATOM 1355 N N . GLY A 1 322 ? 27.293 -3.572 -12.230 1.00 50.03 322 GLY H N 1
ATOM 1356 C CA . GLY A 1 322 ? 25.851 -3.747 -12.182 1.00 47.44 322 GLY H CA 1
ATOM 1357 C C . GLY A 1 322 ? 25.039 -2.918 -13.169 1.00 49.11 322 GLY H C 1
ATOM 1358 O O . GLY A 1 322 ? 23.923 -3.294 -13.544 1.00 47.54 322 GLY H O 1
ATOM 1359 N N . LYS A 1 323 ? 25.573 -1.758 -13.540 1.00 53.14 323 LYS H N 1
ATOM 1360 C CA . LYS A 1 323 ? 24.932 -0.898 -14.523 1.00 58.35 323 LYS H CA 1
ATOM 1361 C C . LYS A 1 323 ? 24.877 -1.616 -15.885 1.00 57.51 323 LYS H C 1
ATOM 1362 O O . LYS A 1 323 ? 23.878 -1.560 -16.598 1.00 56.76 323 LYS H O 1
ATOM 1368 N N . GLU A 1 324 ? 25.955 -2.307 -16.230 1.00 58.29 324 GLU H N 1
ATOM 1369 C CA . GLU A 1 324 ? 25.976 -3.122 -17.438 1.00 60.42 324 GLU H CA 1
ATOM 1370 C C . GLU A 1 324 ? 24.962 -4.282 -17.352 1.00 55.61 324 GLU H C 1
ATOM 1371 O O . GLU A 1 324 ? 24.291 -4.600 -18.324 1.00 56.43 324 GLU H O 1
ATOM 1377 N N . LEU A 1 325 ? 24.858 -4.922 -16.198 1.00 50.36 325 LEU H N 1
ATOM 1378 C CA . LEU A 1 325 ? 23.837 -5.952 -16.021 1.00 48.06 325 LEU H CA 1
ATOM 1379 C C . LEU A 1 325 ? 22.426 -5.379 -16.208 1.00 48.90 325 LEU H C 1
ATOM 1380 O O . LEU A 1 325 ? 21.592 -5.972 -16.894 1.00 49.49 325 LEU H O 1
ATOM 1385 N N . ALA A 1 326 ? 22.171 -4.216 -15.618 1.00 50.42 326 ALA H N 1
ATOM 1386 C CA . ALA A 1 326 ? 20.868 -3.562 -15.747 1.00 52.82 326 ALA H CA 1
ATOM 1387 C C . ALA A 1 326 ? 20.573 -3.263 -17.207 1.00 55.46 326 ALA H C 1
ATOM 1388 O O . ALA A 1 326 ? 19.427 -3.350 -17.650 1.00 55.27 326 ALA H O 1
ATOM 1390 N N . LYS A 1 327 ? 21.616 -2.886 -17.941 1.00 58.83 327 LYS H N 1
ATOM 1391 C CA . LYS A 1 327 ? 21.499 -2.629 -19.374 1.00 63.00 327 LYS H CA 1
ATOM 1392 C C . LYS A 1 327 ? 21.017 -3.866 -20.109 1.00 61.86 327 LYS H C 1
ATOM 1393 O O . LYS A 1 327 ? 20.040 -3.808 -20.852 1.00 63.87 327 LYS H O 1
ATOM 1399 N N . VAL A 1 328 ? 21.706 -4.985 -19.893 1.00 59.06 328 VAL H N 1
ATOM 1400 C CA . VAL A 1 328 ? 21.394 -6.238 -20.572 1.00 58.06 328 VAL H CA 1
ATOM 1401 C C . VAL A 1 328 ? 19.976 -6.723 -20.246 1.00 58.55 328 VAL H C 1
ATOM 1402 O O . VAL A 1 328 ? 19.222 -7.097 -21.144 1.00 60.94 328 VAL H O 1
ATOM 1406 N N . LEU A 1 329 ? 19.602 -6.663 -18.968 1.00 55.40 329 LEU H N 1
ATOM 1407 C CA . LEU A 1 329 ? 18.297 -7.151 -18.525 1.00 52.74 329 LEU H CA 1
ATOM 1408 C C . LEU A 1 329 ? 17.180 -6.311 -19.129 1.00 56.22 329 LEU H C 1
ATOM 1409 O O . LEU A 1 329 ? 16.161 -6.841 -19.573 1.00 57.02 329 LEU H O 1
ATOM 1414 N N . ARG A 1 330 ? 17.396 -5.002 -19.175 1.00 59.00 330 ARG H N 1
ATOM 1415 C CA . ARG A 1 330 ? 16.431 -4.079 -19.760 1.00 62.22 330 ARG H CA 1
ATOM 1416 C C . ARG A 1 330 ? 16.225 -4.365 -21.243 1.00 64.64 330 ARG H C 1
ATOM 1417 O O . ARG A 1 330 ? 15.098 -4.356 -21.728 1.00 67.46 330 ARG H O 1
ATOM 1425 N N . HIS A 1 331 ? 17.318 -4.651 -21.945 1.00 65.01 331 HIS H N 1
ATOM 1426 C CA . HIS A 1 331 ? 17.293 -5.002 -23.369 1.00 67.25 331 HIS H CA 1
ATOM 1427 C C . HIS A 1 331 ? 16.476 -6.279 -23.586 1.00 64.31 331 HIS H C 1
ATOM 1428 O O . HIS A 1 331 ? 15.842 -6.448 -24.624 1.00 65.57 331 HIS H O 1
ATOM 1435 N N . ALA A 1 332 ? 16.528 -7.184 -22.607 1.00 59.05 332 ALA H N 1
ATOM 1436 C CA . ALA A 1 332 ? 15.766 -8.437 -22.637 1.00 57.74 332 ALA H CA 1
ATOM 1437 C C . ALA A 1 332 ? 14.273 -8.239 -22.315 1.00 59.69 332 ALA H C 1
ATOM 1438 O O . ALA A 1 332 ? 13.491 -9.195 -22.392 1.00 59.91 332 ALA H O 1
ATOM 1440 N N . GLY A 1 333 ? 13.903 -7.033 -21.873 1.00 59.78 333 GLY H N 1
ATOM 1441 C CA . GLY A 1 333 ? 12.517 -6.704 -21.579 1.00 61.60 333 GLY H CA 1
ATOM 1442 C C . GLY A 1 333 ? 12.140 -6.761 -20.104 1.00 60.88 333 GLY H C 1
ATOM 1443 O O . GLY A 1 333 ? 10.969 -6.617 -19.753 1.00 62.54 333 GLY H O 1
ATOM 1444 N N . ILE A 1 334 ? 13.146 -6.939 -19.246 1.00 56.57 334 ILE H N 1
ATOM 1445 C CA . ILE A 1 334 ? 12.969 -6.999 -17.803 1.00 51.81 334 ILE H CA 1
ATOM 1446 C C . ILE A 1 334 ? 13.023 -5.608 -17.192 1.00 53.80 334 ILE H C 1
ATOM 1447 O O . ILE A 1 334 ? 13.948 -4.846 -17.480 1.00 53.24 334 ILE H O 1
ATOM 1452 N N . PRO A 1 335 ? 12.018 -5.261 -16.362 1.00 56.29 335 PRO H N 1
ATOM 1453 C CA . PRO A 1 335 ? 12.034 -3.980 -15.653 1.00 58.19 335 PRO H CA 1
ATOM 1454 C C . PRO A 1 335 ? 13.099 -4.002 -14.566 1.00 57.78 335 PRO H C 1
ATOM 1455 O O . PRO A 1 335 ? 13.059 -4.886 -13.709 1.00 55.03 335 PRO H O 1
ATOM 1459 N N . VAL A 1 336 ? 14.034 -3.055 -14.595 1.00 61.40 336 VAL H N 1
ATOM 1460 C CA . VAL A 1 336 ? 15.135 -3.065 -13.642 1.00 59.16 336 VAL H CA 1
ATOM 1461 C C . VAL A 1 336 ? 15.252 -1.748 -12.873 1.00 61.02 336 VAL H C 1
ATOM 1462 O O . VAL A 1 336 ? 15.185 -0.657 -13.454 1.00 64.42 336 VAL H O 1
ATOM 1466 N N . LEU A 1 337 ? 15.415 -1.876 -11.559 1.00 59.19 337 LEU H N 1
ATOM 1467 C CA . LEU A 1 337 ? 15.723 -0.759 -10.679 1.00 60.18 337 LEU H CA 1
ATOM 1468 C C . LEU A 1 337 ? 17.202 -0.814 -10.310 1.00 56.27 337 LEU H C 1
ATOM 1469 O O . LEU A 1 337 ? 17.684 -1.791 -9.740 1.00 55.69 337 LEU H O 1
ATOM 1474 N N . TYR A 1 338 ? 17.934 0.222 -10.667 1.00 55.71 338 TYR H N 1
ATOM 1475 C CA . TYR A 1 338 ? 19.370 0.209 -10.471 1.00 53.53 338 TYR H CA 1
ATOM 1476 C C . TYR A 1 338 ? 19.832 1.162 -9.377 1.00 53.96 338 TYR H C 1
ATOM 1477 O O . TYR A 1 338 ? 19.483 2.338 -9.367 1.00 55.37 338 TYR H O 1
ATOM 1486 N N . SER A 1 339 ? 20.674 0.662 -8.490 1.00 52.81 339 SER H N 1
ATOM 1487 C CA . SER A 1 339 ? 21.279 1.507 -7.486 1.00 54.97 339 SER H CA 1
ATOM 1488 C C . SER A 1 339 ? 22.791 1.362 -7.576 1.00 57.43 339 SER H C 1
ATOM 1489 O O . SER A 1 339 ? 23.305 0.241 -7.586 1.00 56.75 339 SER H O 1
ATOM 1492 N N . PRO A 1 340 ? 23.509 2.491 -7.696 1.00 60.58 340 PRO H N 1
ATOM 1493 C CA . PRO A 1 340 ? 24.973 2.492 -7.779 1.00 61.15 340 PRO H CA 1
ATOM 1494 C C . PRO A 1 340 ? 25.645 2.088 -6.472 1.00 60.15 340 PRO H C 1
ATOM 1495 O O . PRO A 1 340 ? 26.837 1.823 -6.458 1.00 61.95 340 PRO H O 1
ATOM 1499 N N . ASN A 1 341 ? 24.896 2.103 -5.377 1.00 59.46 341 ASN H N 1
ATOM 1500 C CA . ASN A 1 341 ? 25.459 1.833 -4.058 1.00 58.73 341 ASN H CA 1
ATOM 1501 C C . ASN A 1 341 ? 24.572 0.982 -3.166 1.00 56.54 341 ASN H C 1
ATOM 1502 O O . ASN A 1 341 ? 23.505 0.545 -3.573 1.00 56.20 341 ASN H O 1
ATOM 1507 N N . LEU A 1 342 ? 25.041 0.734 -1.950 1.00 54.35 342 LEU H N 1
ATOM 1508 C CA . LEU A 1 342 ? 24.280 -0.007 -0.947 1.00 50.12 342 LEU H CA 1
ATOM 1509 C C . LEU A 1 342 ? 23.570 0.937 0.035 1.00 52.97 342 LEU H C 1
ATOM 1510 O O . LEU A 1 342 ? 23.274 0.562 1.160 1.00 53.24 342 LEU H O 1
ATOM 1515 N N . GLY A 1 343 ? 23.354 2.187 -0.361 1.00 57.03 343 GLY H N 1
ATOM 1516 C CA . GLY A 1 343 ? 22.654 3.123 0.499 1.00 58.88 343 GLY H CA 1
ATOM 1517 C C . GLY A 1 343 ? 21.190 2.742 0.637 1.00 59.46 343 GLY H C 1
ATOM 1518 O O . GLY A 1 343 ? 20.562 2.327 -0.337 1.00 58.22 343 GLY H O 1
ATOM 1519 N N . GLY A 1 344 ? 20.649 2.876 1.848 1.00 61.43 344 GLY H N 1
ATOM 1520 C CA . GLY A 1 344 ? 19.260 2.549 2.123 1.00 60.83 344 GLY H CA 1
ATOM 1521 C C . GLY A 1 344 ? 18.962 1.086 1.844 1.00 58.47 344 GLY H C 1
ATOM 1522 O O . GLY A 1 344 ? 17.913 0.738 1.287 1.00 57.42 344 GLY H O 1
ATOM 1523 N N . LEU A 1 345 ? 19.879 0.222 2.258 1.00 57.60 345 LEU H N 1
ATOM 1524 C CA . LEU A 1 345 ? 19.799 -1.204 1.955 1.00 53.81 345 LEU H CA 1
ATOM 1525 C C . LEU A 1 345 ? 18.539 -1.920 2.445 1.00 55.44 345 LEU H C 1
ATOM 1526 O O . LEU A 1 345 ? 17.944 -2.700 1.705 1.00 53.61 345 LEU H O 1
ATOM 1531 N N . ARG A 1 346 ? 18.104 -1.607 3.664 1.00 60.44 346 ARG H N 1
ATOM 1532 C CA . ARG A 1 346 ? 16.924 -2.250 4.226 1.00 65.07 346 ARG H CA 1
ATOM 1533 C C . ARG A 1 346 ? 15.677 -1.976 3.367 1.00 64.94 346 ARG H C 1
ATOM 1534 O O . ARG A 1 346 ? 14.808 -2.852 3.212 1.00 63.93 346 ARG H O 1
ATOM 1542 N N . SER A 1 347 ? 15.587 -0.761 2.834 1.00 65.58 347 SER H N 1
ATOM 1543 C CA . SER A 1 347 ? 14.547 -0.388 1.878 1.00 67.90 347 SER H CA 1
ATOM 1544 C C . SER A 1 347 ? 14.567 -1.290 0.623 1.00 67.85 347 SER H C 1
ATOM 1545 O O . SER A 1 347 ? 13.525 -1.734 0.144 1.00 71.10 347 SER H O 1
ATOM 1548 N N . LYS A 1 348 ? 15.758 -1.502 0.071 1.00 63.88 348 LYS H N 1
ATOM 1549 C CA . LYS A 1 348 ? 15.954 -2.202 -1.203 1.00 62.16 348 LYS H CA 1
ATOM 1550 C C . LYS A 1 348 ? 15.634 -3.705 -1.138 1.00 58.34 348 LYS H C 1
ATOM 1551 O O . LYS A 1 348 ? 15.388 -4.330 -2.175 1.00 56.84 348 LYS H O 1
ATOM 1557 N N . VAL A 1 349 ? 15.786 -4.308 0.042 1.00 55.12 349 VAL H N 1
ATOM 1558 C CA . VAL A 1 349 ? 15.534 -5.744 0.192 1.00 52.02 349 VAL H CA 1
ATOM 1559 C C . VAL A 1 349 ? 14.343 -6.076 1.110 1.00 52.41 349 VAL H C 1
ATOM 1560 O O . VAL A 1 349 ? 14.529 -6.386 2.279 1.00 55.76 349 VAL H O 1
ATOM 1564 N N . PRO A 1 350 ? 13.119 -6.081 0.571 1.00 51.93 350 PRO H N 1
ATOM 1565 C CA . PRO A 1 350 ? 11.938 -6.386 1.393 1.00 50.09 350 PRO H CA 1
ATOM 1566 C C . PRO A 1 350 ? 11.856 -7.882 1.682 1.00 48.40 350 PRO H C 1
ATOM 1567 O O . PRO A 1 350 ? 12.564 -8.658 1.037 1.00 47.06 350 PRO H O 1
ATOM 1571 N N . ALA A 1 351 ? 10.973 -8.293 2.587 1.00 48.77 351 ALA H N 1
ATOM 1572 C CA . ALA A 1 351 ? 10.832 -9.705 2.927 1.00 46.80 351 ALA H CA 1
ATOM 1573 C C . ALA A 1 351 ? 10.368 -10.540 1.730 1.00 46.33 351 ALA H C 1
ATOM 1574 O O . ALA A 1 351 ? 10.863 -11.635 1.503 1.00 44.24 351 ALA H O 1
ATOM 1576 N N . ALA A 1 352 ? 9.437 -10.004 0.946 1.00 49.93 352 ALA H N 1
ATOM 1577 C CA . ALA A 1 352 ? 8.865 -10.744 -0.179 1.00 50.96 352 ALA H CA 1
ATOM 1578 C C . ALA A 1 352 ? 9.844 -10.991 -1.339 1.00 51.32 352 ALA H C 1
ATOM 1579 O O . ALA A 1 352 ? 9.635 -11.899 -2.134 1.00 51.58 352 ALA H O 1
ATOM 1581 N N . SER A 1 353 ? 10.870 -10.159 -1.465 1.00 50.98 353 SER H N 1
ATOM 1582 C CA . SER A 1 353 ? 11.829 -10.274 -2.572 1.00 51.88 353 SER H CA 1
ATOM 1583 C C . SER A 1 353 ? 12.690 -11.546 -2.474 1.00 51.88 353 SER H C 1
ATOM 1584 O O . SER A 1 353 ? 12.807 -12.161 -1.407 1.00 51.49 353 SER H O 1
ATOM 1587 N N . ASN A 1 354 ? 13.300 -11.936 -3.591 1.00 51.45 354 ASN H N 1
ATOM 1588 C CA . ASN A 1 354 ? 14.271 -13.019 -3.549 1.00 52.32 354 ASN H CA 1
ATOM 1589 C C . ASN A 1 354 ? 15.650 -12.537 -3.990 1.00 47.68 354 ASN H C 1
ATOM 1590 O O . ASN A 1 354 ? 15.799 -11.942 -5.050 1.00 47.84 354 ASN H O 1
ATOM 1595 N N . VAL A 1 355 ? 16.673 -12.874 -3.218 1.00 43.49 355 VAL H N 1
ATOM 1596 C CA . VAL A 1 355 ? 18.013 -12.419 -3.515 1.00 39.39 355 VAL H CA 1
ATOM 1597 C C . VAL A 1 355 ? 18.805 -13.562 -4.164 1.00 37.75 355 VAL H C 1
ATOM 1598 O O . VAL A 1 355 ? 18.893 -14.649 -3.608 1.00 37.41 355 VAL H O 1
ATOM 1602 N N . PHE A 1 356 ? 19.340 -13.315 -5.355 1.00 37.01 356 PHE H N 1
ATOM 1603 C CA . PHE A 1 356 ? 20.182 -14.275 -6.052 1.00 35.61 356 PHE H CA 1
ATOM 1604 C C . PHE A 1 356 ? 21.577 -13.703 -6.102 1.00 37.39 356 PHE H C 1
ATOM 1605 O O . PHE A 1 356 ? 21.777 -12.603 -6.587 1.00 39.02 356 PHE H O 1
ATOM 1613 N N . LEU A 1 357 ? 22.538 -14.462 -5.600 1.00 36.76 357 LEU H N 1
ATOM 1614 C CA . LEU A 1 357 ? 23.929 -14.047 -5.563 1.00 35.59 357 LEU H CA 1
ATOM 1615 C C . LEU A 1 357 ? 24.861 -15.089 -6.179 1.00 38.08 357 LEU H C 1
ATOM 1616 O O . LEU A 1 357 ? 24.587 -16.292 -6.135 1.00 41.59 357 LEU H O 1
ATOM 1621 N N . GLY A 1 358 ? 25.971 -14.614 -6.731 1.00 36.99 358 GLY H N 1
ATOM 1622 C CA . GLY A 1 358 ? 27.020 -15.461 -7.255 1.00 37.14 358 GLY H CA 1
ATOM 1623 C C . GLY A 1 358 ? 28.330 -15.023 -6.616 1.00 40.62 358 GLY H C 1
ATOM 1624 O O . GLY A 1 358 ? 28.432 -13.913 -6.104 1.00 42.01 358 GLY H O 1
ATOM 1625 N N . GLY A 1 359 ? 29.344 -15.883 -6.665 1.00 41.36 359 GLY H N 1
ATOM 1626 C CA . GLY A 1 359 ? 30.615 -15.623 -6.017 1.00 40.11 359 GLY H CA 1
ATOM 1627 C C . GLY A 1 359 ? 31.831 -16.183 -6.734 1.00 40.90 359 GLY H C 1
ATOM 1628 O O . GLY A 1 359 ? 31.781 -16.553 -7.902 1.00 38.92 359 GLY H O 1
ATOM 1629 N N . GLU A 1 360 ? 32.953 -16.192 -6.028 1.00 44.76 360 GLU H N 1
ATOM 1630 C CA . GLU A 1 360 ? 34.189 -16.768 -6.533 1.00 47.25 360 GLU H CA 1
ATOM 1631 C C . GLU A 1 360 ? 34.443 -18.173 -5.973 1.00 46.34 360 GLU H C 1
ATOM 1632 O O . GLU A 1 360 ? 35.061 -18.997 -6.628 1.00 48.27 360 GLU H O 1
ATOM 1638 N N . ALA A 1 361 ? 33.974 -18.438 -4.756 1.00 43.67 361 ALA H N 1
ATOM 1639 C CA . ALA A 1 361 ? 34.208 -19.734 -4.124 1.00 43.88 361 ALA H CA 1
ATOM 1640 C C . ALA A 1 361 ? 33.288 -19.976 -2.949 1.00 43.16 361 ALA H C 1
ATOM 1641 O O . ALA A 1 361 ? 32.678 -19.042 -2.411 1.00 43.16 361 ALA H O 1
ATOM 1643 N N . ILE A 1 362 ? 33.210 -21.238 -2.535 1.00 41.45 362 ILE H N 1
ATOM 1644 C CA . ILE A 1 362 ? 32.529 -21.575 -1.295 1.00 41.01 362 ILE H CA 1
ATOM 1645 C C . ILE A 1 362 ? 33.494 -22.351 -0.423 1.00 43.28 362 ILE H C 1
ATOM 1646 O O . ILE A 1 362 ? 34.107 -23.324 -0.857 1.00 45.56 362 ILE H O 1
ATOM 1651 N N . PHE A 1 363 ? 33.674 -21.873 0.798 1.00 43.91 363 PHE H N 1
ATOM 1652 C CA . PHE A 1 363 ? 34.629 -22.468 1.717 1.00 45.05 363 PHE H CA 1
ATOM 1653 C C . PHE A 1 363 ? 34.032 -23.707 2.357 1.00 46.28 363 PHE H C 1
ATOM 1654 O O . PHE A 1 363 ? 32.830 -23.966 2.246 1.00 45.29 363 PHE H O 1
ATOM 1662 N N . ALA A 1 364 ? 34.889 -24.454 3.042 1.00 49.62 364 ALA H N 1
ATOM 1663 C CA . ALA A 1 364 ? 34.520 -25.686 3.727 1.00 49.28 364 ALA H CA 1
ATOM 1664 C C . ALA A 1 364 ? 33.455 -25.447 4.801 1.00 49.79 364 ALA H C 1
ATOM 1665 O O . ALA A 1 364 ? 32.618 -26.308 5.053 1.00 50.34 364 ALA H O 1
ATOM 1667 N N . ASN A 1 365 ? 33.506 -24.289 5.452 1.00 50.18 365 ASN H N 1
ATOM 1668 C CA . ASN A 1 365 ? 32.501 -23.911 6.458 1.00 49.41 365 ASN H CA 1
ATOM 1669 C C . ASN A 1 365 ? 31.179 -23.433 5.854 1.00 47.77 365 ASN H C 1
ATOM 1670 O O . ASN A 1 365 ? 30.272 -23.035 6.572 1.00 50.48 365 ASN H O 1
ATOM 1675 N N . GLY A 1 366 ? 31.097 -23.412 4.533 1.00 44.66 366 GLY H N 1
ATOM 1676 C CA . GLY A 1 366 ? 29.870 -23.053 3.850 1.00 41.53 366 GLY H CA 1
ATOM 1677 C C . GLY A 1 366 ? 29.733 -21.574 3.508 1.00 41.51 366 GLY H C 1
ATOM 1678 O O . GLY A 1 366 ? 28.699 -21.147 3.023 1.00 42.02 366 GLY H O 1
ATOM 1679 N N . SER A 1 367 ? 30.748 -20.772 3.779 1.00 41.75 367 SER H N 1
ATOM 1680 C CA . SER A 1 367 ? 30.647 -19.344 3.487 1.00 40.56 367 SER H CA 1
ATOM 1681 C C . SER A 1 367 ? 31.021 -19.042 2.051 1.00 38.87 367 SER H C 1
ATOM 1682 O O . SER A 1 367 ? 31.754 -19.796 1.418 1.00 39.83 367 SER H O 1
ATOM 1685 N N . LEU A 1 368 ? 30.514 -17.922 1.554 1.00 36.58 368 LEU H N 1
ATOM 1686 C CA . LEU A 1 368 ? 30.683 -17.536 0.171 1.00 33.09 368 LEU H CA 1
ATOM 1687 C C . LEU A 1 368 ? 31.731 -16.439 0.060 1.00 38.18 368 LEU H C 1
ATOM 1688 O O . LEU A 1 368 ? 31.654 -15.414 0.740 1.00 40.14 368 LEU H O 1
ATOM 1693 N N . HIS A 1 369 ? 32.742 -16.716 -0.756 1.00 38.45 369 HIS H N 1
ATOM 1694 C CA . HIS A 1 369 ? 33.756 -15.758 -1.138 1.00 39.23 369 HIS H CA 1
ATOM 1695 C C . HIS A 1 369 ? 33.251 -15.004 -2.371 1.00 38.76 369 HIS H C 1
ATOM 1696 O O . HIS A 1 369 ? 33.009 -15.598 -3.404 1.00 38.37 369 HIS H O 1
ATOM 1703 N N . ALA A 1 370 ? 33.033 -13.703 -2.246 1.00 39.08 370 ALA H N 1
ATOM 1704 C CA . ALA A 1 370 ? 32.356 -12.955 -3.305 1.00 37.63 370 ALA H CA 1
ATOM 1705 C C . ALA A 1 370 ? 32.799 -11.485 -3.252 1.00 40.29 370 ALA H C 1
ATOM 1706 O O . ALA A 1 370 ? 33.356 -11.060 -2.236 1.00 44.07 370 ALA H O 1
ATOM 1708 N N . PRO A 1 371 ? 32.564 -10.713 -4.335 1.00 39.33 371 PRO H N 1
ATOM 1709 C CA . PRO A 1 371 ? 32.988 -9.305 -4.314 1.00 42.40 371 PRO H CA 1
ATOM 1710 C C . PRO A 1 371 ? 32.426 -8.552 -3.128 1.00 42.99 371 PRO H C 1
ATOM 1711 O O . PRO A 1 371 ? 31.274 -8.747 -2.717 1.00 43.86 371 PRO H O 1
ATOM 1715 N N . SER A 1 372 ? 33.257 -7.671 -2.609 1.00 44.03 372 SER H N 1
ATOM 1716 C CA . SER A 1 372 ? 32.978 -6.956 -1.387 1.00 45.38 372 SER H CA 1
ATOM 1717 C C . SER A 1 372 ? 31.633 -6.207 -1.480 1.00 45.74 372 SER H C 1
ATOM 1718 O O . SER A 1 372 ? 31.340 -5.547 -2.481 1.00 47.49 372 SER H O 1
ATOM 1721 N N . GLY A 1 373 ? 30.814 -6.329 -0.437 1.00 43.91 373 GLY H N 1
ATOM 1722 C CA . GLY A 1 373 ? 29.461 -5.785 -0.437 1.00 43.46 373 GLY H CA 1
ATOM 1723 C C . GLY A 1 373 ? 28.371 -6.845 -0.621 1.00 42.91 373 GLY H C 1
ATOM 1724 O O . GLY A 1 373 ? 27.206 -6.582 -0.320 1.00 44.10 373 GLY H O 1
ATOM 1725 N N . THR A 1 374 ? 28.747 -8.057 -1.054 1.00 40.13 374 THR H N 1
ATOM 1726 C CA . THR A 1 374 ? 27.805 -9.173 -1.170 1.00 36.38 374 THR H CA 1
ATOM 1727 C C . THR A 1 374 ? 27.251 -9.577 0.197 1.00 38.24 374 THR H C 1
ATOM 1728 O O . THR A 1 374 ? 26.053 -9.863 0.340 1.00 37.24 374 THR H O 1
ATOM 1732 N N . ALA A 1 375 ? 28.138 -9.593 1.196 1.00 40.04 375 ALA H N 1
ATOM 1733 C CA . ALA A 1 375 ? 27.783 -9.960 2.561 1.00 39.79 375 ALA H CA 1
ATOM 1734 C C . ALA A 1 375 ? 26.752 -9.009 3.164 1.00 41.07 375 ALA H C 1
ATOM 1735 O O . ALA A 1 375 ? 25.841 -9.449 3.862 1.00 38.91 375 ALA H O 1
ATOM 1737 N N . ASP A 1 376 ? 26.888 -7.714 2.885 1.00 43.71 376 ASP H N 1
ATOM 1738 C CA . ASP A 1 376 ? 25.938 -6.742 3.424 1.00 45.62 376 ASP H CA 1
ATOM 1739 C C . ASP A 1 376 ? 24.549 -7.006 2.858 1.00 44.65 376 ASP H C 1
ATOM 1740 O O . ASP A 1 376 ? 23.558 -6.935 3.588 1.00 47.79 376 ASP H O 1
ATOM 1745 N N . VAL A 1 377 ? 24.490 -7.328 1.567 1.00 41.74 377 VAL H N 1
ATOM 1746 C CA . VAL A 1 377 ? 23.231 -7.655 0.903 1.00 41.38 377 VAL H CA 1
ATOM 1747 C C . VAL A 1 377 ? 22.579 -8.910 1.509 1.00 41.56 377 VAL H C 1
ATOM 1748 O O . VAL A 1 377 ? 21.398 -8.881 1.868 1.00 44.66 377 VAL H O 1
ATOM 1752 N N . ALA A 1 378 ? 23.360 -9.984 1.655 1.00 38.71 378 ALA H N 1
ATOM 1753 C CA . ALA A 1 378 ? 22.880 -11.234 2.254 1.00 36.09 378 ALA H CA 1
ATOM 1754 C C . ALA A 1 378 ? 22.461 -11.054 3.726 1.00 39.59 378 ALA H C 1
ATOM 1755 O O . ALA A 1 378 ? 21.475 -11.631 4.175 1.00 42.60 378 ALA H O 1
ATOM 1757 N N . MET A 1 379 ? 23.232 -10.292 4.488 1.00 39.92 379 MET H N 1
ATOM 1758 C CA . MET A 1 379 ? 22.868 -10.026 5.876 1.00 43.32 379 MET H CA 1
ATOM 1759 C C . MET A 1 379 ? 21.557 -9.241 5.995 1.00 43.35 379 MET H C 1
ATOM 1760 O O . MET A 1 379 ? 20.706 -9.556 6.834 1.00 44.83 379 MET H O 1
ATOM 1765 N N . ALA A 1 380 ? 21.402 -8.221 5.154 1.00 41.84 380 ALA H N 1
ATOM 1766 C CA . ALA A 1 380 ? 20.196 -7.390 5.162 1.00 41.19 380 ALA H CA 1
ATOM 1767 C C . ALA A 1 380 ? 18.956 -8.201 4.796 1.00 39.63 380 ALA H C 1
ATOM 1768 O O . ALA A 1 380 ? 17.900 -8.050 5.394 1.00 41.30 380 ALA H O 1
ATOM 1770 N N . ALA A 1 381 ? 19.101 -9.063 3.800 1.00 36.72 381 ALA H N 1
ATOM 1771 C CA . ALA A 1 381 ? 18.020 -9.914 3.347 1.00 35.51 381 ALA H CA 1
ATOM 1772 C C . ALA A 1 381 ? 17.633 -10.965 4.407 1.00 38.34 381 ALA H C 1
ATOM 1773 O O . ALA A 1 381 ? 16.439 -11.164 4.692 1.00 43.07 381 ALA H O 1
ATOM 1775 N N . THR A 1 382 ? 18.637 -11.571 5.039 1.00 35.10 382 THR H N 1
ATOM 1776 C CA . THR A 1 382 ? 18.391 -12.580 6.055 1.00 36.75 382 THR H CA 1
ATOM 1777 C C . THR A 1 382 ? 17.595 -11.959 7.199 1.00 40.66 382 THR H C 1
ATOM 1778 O O . THR A 1 382 ? 16.689 -12.610 7.748 1.00 41.63 382 THR H O 1
ATOM 1782 N N . ASN A 1 383 ? 17.878 -10.694 7.513 1.00 43.01 383 ASN H N 1
ATOM 1783 C CA . ASN A 1 383 ? 17.148 -10.020 8.586 1.00 49.75 383 ASN H CA 1
ATOM 1784 C C . ASN A 1 383 ? 15.724 -9.636 8.243 1.00 47.35 383 ASN H C 1
ATOM 1785 O O . ASN A 1 383 ? 14.857 -9.609 9.110 1.00 49.39 383 ASN H O 1
ATOM 1790 N N . ALA A 1 384 ? 15.495 -9.349 6.974 1.00 46.11 384 ALA H N 1
ATOM 1791 C CA . ALA A 1 384 ? 14.167 -9.078 6.450 1.00 46.27 384 ALA H CA 1
ATOM 1792 C C . ALA A 1 384 ? 13.281 -10.337 6.341 1.00 46.98 384 ALA H C 1
ATOM 1793 O O . ALA A 1 384 ? 12.065 -10.229 6.269 1.00 51.85 384 ALA H O 1
ATOM 1795 N N . GLY A 1 385 ? 13.887 -11.519 6.309 1.00 42.59 385 GLY H N 1
ATOM 1796 C CA . GLY A 1 385 ? 13.142 -12.751 6.088 1.00 43.41 385 GLY H CA 1
ATOM 1797 C C . GLY A 1 385 ? 13.125 -13.178 4.618 1.00 43.40 385 GLY H C 1
ATOM 1798 O O . GLY A 1 385 ? 12.439 -14.129 4.222 1.00 44.73 385 GLY H O 1
ATOM 1799 N N . ALA A 1 386 ? 13.870 -12.447 3.799 1.00 41.01 386 ALA H N 1
ATOM 1800 C CA . ALA A 1 386 ? 13.970 -12.727 2.384 1.00 40.27 386 ALA H CA 1
ATOM 1801 C C . ALA A 1 386 ? 14.889 -13.926 2.095 1.00 43.49 386 ALA H C 1
ATOM 1802 O O . ALA A 1 386 ? 15.873 -14.147 2.805 1.00 44.28 386 ALA H O 1
ATOM 1804 N N . LYS A 1 387 ? 14.567 -14.692 1.052 1.00 43.27 387 LYS H N 1
ATOM 1805 C CA . LYS A 1 387 ? 15.399 -15.814 0.661 1.00 43.29 387 LYS H CA 1
ATOM 1806 C C . LYS A 1 387 ? 16.716 -15.348 0.025 1.00 40.12 387 LYS H C 1
ATOM 1807 O O . LYS A 1 387 ? 16.742 -14.432 -0.809 1.00 40.12 387 LYS H O 1
ATOM 1813 N N . VAL A 1 388 ? 17.815 -15.994 0.397 1.00 37.30 388 VAL H N 1
ATOM 1814 C CA . VAL A 1 388 ? 19.094 -15.670 -0.210 1.00 34.60 388 VAL H CA 1
ATOM 1815 C C . VAL A 1 388 ? 19.574 -16.935 -0.902 1.00 34.32 388 VAL H C 1
ATOM 1816 O O . VAL A 1 388 ? 19.885 -17.935 -0.256 1.00 37.05 388 VAL H O 1
ATOM 1820 N N . ILE A 1 389 ? 19.575 -16.892 -2.229 1.00 32.81 389 ILE H N 1
ATOM 1821 C CA . ILE A 1 389 ? 19.964 -18.029 -3.054 1.00 29.88 389 ILE H CA 1
ATOM 1822 C C . ILE A 1 389 ? 21.279 -17.759 -3.703 1.00 30.63 389 ILE H C 1
ATOM 1823 O O . ILE A 1 389 ? 21.446 -16.761 -4.430 1.00 31.98 389 ILE H O 1
ATOM 1828 N N . VAL A 1 390 ? 22.221 -18.658 -3.445 1.00 29.23 390 VAL H N 1
ATOM 1829 C CA . VAL A 1 390 ? 23.549 -18.540 -4.017 1.00 30.71 390 VAL H CA 1
ATOM 1830 C C . VAL A 1 390 ? 23.710 -19.558 -5.132 1.00 34.20 390 VAL H C 1
ATOM 1831 O O . VAL A 1 390 ? 23.386 -20.735 -4.959 1.00 35.70 390 VAL H O 1
ATOM 1835 N N . LEU A 1 391 ? 24.186 -19.082 -6.278 1.00 35.38 391 LEU H N 1
ATOM 1836 C CA . LEU A 1 391 ? 24.413 -19.906 -7.476 1.00 32.77 391 LEU H CA 1
ATOM 1837 C C . LEU A 1 391 ? 25.900 -20.144 -7.671 1.00 34.48 391 LEU H C 1
ATOM 1838 O O . LEU A 1 391 ? 26.686 -19.191 -7.746 1.00 33.21 391 LEU H O 1
ATOM 1843 N N . CYS A 1 392 ? 26.302 -21.410 -7.717 1.00 34.68 392 CYS H N 1
ATOM 1844 C CA . CYS A 1 392 ? 27.723 -21.711 -7.804 1.00 34.59 392 CYS H CA 1
ATOM 1845 C C . CYS A 1 392 ? 28.015 -23.128 -8.333 1.00 35.58 392 CYS H C 1
ATOM 1846 O O . CYS A 1 392 ? 27.356 -24.096 -7.951 1.00 37.07 392 CYS H O 1
ATOM 1849 N N . GLU A 1 393 ? 29.054 -23.247 -9.149 1.00 34.85 393 GLU H N 1
ATOM 1850 C CA . GLU A 1 393 ? 29.471 -24.539 -9.694 1.00 34.21 393 GLU H CA 1
ATOM 1851 C C . GLU A 1 393 ? 30.186 -25.311 -8.591 1.00 36.10 393 GLU H C 1
ATOM 1852 O O . GLU A 1 393 ? 30.872 -24.717 -7.768 1.00 38.04 393 GLU H O 1
ATOM 1858 N N . THR A 1 394 ? 30.067 -26.631 -8.610 1.00 35.04 394 THR H N 1
ATOM 1859 C CA . THR A 1 394 ? 30.654 -27.470 -7.568 1.00 35.36 394 THR H CA 1
ATOM 1860 C C . THR A 1 394 ? 32.167 -27.345 -7.531 1.00 36.00 394 THR H C 1
ATOM 1861 O O . THR A 1 394 ? 32.768 -27.484 -6.471 1.00 37.98 394 THR H O 1
ATOM 1865 N N . ILE A 1 395 ? 32.771 -27.082 -8.688 1.00 35.93 395 ILE H N 1
ATOM 1866 C CA . ILE A 1 395 ? 34.238 -26.986 -8.833 1.00 38.92 395 ILE H CA 1
ATOM 1867 C C . ILE A 1 395 ? 34.818 -25.795 -8.015 1.00 37.57 395 ILE H C 1
ATOM 1868 O O . ILE A 1 395 ? 35.999 -25.758 -7.702 1.00 39.08 395 ILE H O 1
ATOM 1873 N N . ASN A 1 396 ? 33.954 -24.844 -7.672 1.00 35.93 396 ASN H N 1
ATOM 1874 C CA . ASN A 1 396 ? 34.310 -23.687 -6.863 1.00 36.15 396 ASN H CA 1
ATOM 1875 C C . ASN A 1 396 ? 34.291 -23.985 -5.344 1.00 36.23 396 ASN H C 1
ATOM 1876 O O . ASN A 1 396 ? 34.712 -23.154 -4.552 1.00 35.87 396 ASN H O 1
ATOM 1881 N N . PHE A 1 397 ? 33.763 -25.141 -4.949 1.00 36.33 397 PHE H N 1
ATOM 1882 C CA . PHE A 1 397 ? 33.756 -25.542 -3.542 1.00 40.93 397 PHE H CA 1
ATOM 1883 C C . PHE A 1 397 ? 35.116 -25.991 -3.065 1.00 49.50 397 PHE H C 1
ATOM 1884 O O . PHE A 1 397 ? 35.892 -26.600 -3.807 1.00 49.01 397 PHE H O 1
ATOM 1892 N N . ASP A 1 398 ? 35.411 -25.677 -1.817 1.00 59.92 398 ASP H N 1
ATOM 1893 C CA . ASP A 1 398 ? 36.592 -26.214 -1.180 1.00 71.07 398 ASP H CA 1
ATOM 1894 C C . ASP A 1 398 ? 36.178 -27.572 -0.644 1.00 80.24 398 ASP H C 1
ATOM 1895 O O . ASP A 1 398 ? 35.476 -27.656 0.345 1.00 80.73 398 ASP H O 1
ATOM 1900 N N . ARG A 1 399 ? 36.551 -28.640 -1.325 1.00 92.83 399 ARG H N 1
ATOM 1901 C CA . ARG A 1 399 ? 36.114 -29.963 -0.899 1.00 105.25 399 ARG H CA 1
ATOM 1902 C C . ARG A 1 399 ? 37.133 -30.549 0.066 1.00 121.68 399 ARG H C 1
ATOM 1903 O O . ARG A 1 399 ? 36.786 -31.355 0.934 1.00 125.74 399 ARG H O 1
ATOM 1911 N N . GLU A 1 400 ? 38.384 -30.121 -0.087 1.00 134.66 400 GLU H N 1
ATOM 1912 C CA . GLU A 1 400 ? 39.480 -30.542 0.784 1.00 142.35 400 GLU H CA 1
ATOM 1913 C C . GLU A 1 400 ? 39.885 -29.462 1.797 1.00 145.56 400 GLU H C 1
ATOM 1914 O O . GLU A 1 400 ? 40.638 -28.547 1.447 1.00 153.39 400 GLU H O 1
ATOM 1920 N N . ARG A 1 401 ? 39.370 -29.573 3.028 1.00 141.66 401 ARG H N 1
ATOM 1921 C CA . ARG A 1 401 ? 39.788 -28.775 4.197 1.00 139.28 401 ARG H CA 1
ATOM 1922 C C . ARG A 1 401 ? 38.946 -29.110 5.432 1.00 133.52 401 ARG H C 1
ATOM 1923 O O . ARG A 1 401 ? 38.024 -29.924 5.373 1.00 127.42 401 ARG H O 1
ATOM 1931 N N . CYS A 1 421 ? 46.094 -5.873 -2.605 1.00 129.77 421 CYS H N 1
ATOM 1932 C CA . CYS A 1 421 ? 46.108 -6.687 -3.814 1.00 130.62 421 CYS H CA 1
ATOM 1933 C C . CYS A 1 421 ? 44.730 -7.298 -4.113 1.00 128.17 421 CYS H C 1
ATOM 1934 O O . CYS A 1 421 ? 43.691 -6.686 -3.846 1.00 129.30 421 CYS H O 1
ATOM 1936 N N . PHE A 1 422 ? 44.731 -8.513 -4.655 1.00 127.83 422 PHE H N 1
ATOM 1937 C CA . PHE A 1 422 ? 43.503 -9.151 -5.128 1.00 127.98 422 PHE H CA 1
ATOM 1938 C C . PHE A 1 422 ? 42.522 -9.514 -4.011 1.00 127.53 422 PHE H C 1
ATOM 1939 O O . PHE A 1 422 ? 41.305 -9.489 -4.222 1.00 130.80 422 PHE H O 1
ATOM 1942 N N . ARG A 1 423 ? 43.053 -9.853 -2.837 1.00 125.62 423 ARG H N 1
ATOM 1943 C CA . ARG A 1 423 ? 42.243 -10.362 -1.726 1.00 119.09 423 ARG H CA 1
ATOM 1944 C C . ARG A 1 423 ? 41.254 -9.321 -1.176 1.00 113.31 423 ARG H C 1
ATOM 1945 O O . ARG A 1 423 ? 40.100 -9.641 -0.877 1.00 111.49 423 ARG H O 1
ATOM 1948 N N . LEU A 1 424 ? 41.714 -8.074 -1.075 1.00 111.46 424 LEU H N 1
ATOM 1949 C CA . LEU A 1 424 ? 40.948 -6.981 -0.460 1.00 106.32 424 LEU H CA 1
ATOM 1950 C C . LEU A 1 424 ? 39.542 -6.721 -1.032 1.00 103.16 424 LEU H C 1
ATOM 1951 O O . LEU A 1 424 ? 38.668 -6.221 -0.326 1.00 103.99 424 LEU H O 1
ATOM 1953 N N . LEU A 1 425 ? 39.330 -7.019 -2.306 1.00 94.75 425 LEU H N 1
ATOM 1954 C CA . LEU A 1 425 ? 38.065 -6.679 -2.940 1.00 86.00 425 LEU H CA 1
ATOM 1955 C C . LEU A 1 425 ? 37.026 -7.811 -2.861 1.00 72.94 425 LEU H C 1
ATOM 1956 O O . LEU A 1 425 ? 36.056 -7.841 -3.616 1.00 66.60 425 LEU H O 1
ATOM 1961 N N . PHE A 1 426 ? 37.225 -8.703 -1.899 1.00 67.52 426 PHE H N 1
ATOM 1962 C CA . PHE A 1 426 ? 36.313 -9.803 -1.632 1.00 59.49 426 PHE H CA 1
ATOM 1963 C C . PHE A 1 426 ? 35.857 -9.707 -0.190 1.00 54.70 426 PHE H C 1
ATOM 1964 O O . PHE A 1 426 ? 36.587 -9.177 0.646 1.00 54.54 426 PHE H O 1
ATOM 1972 N N . ASP A 1 427 ? 34.644 -10.172 0.101 1.00 50.17 427 ASP H N 1
ATOM 1973 C CA . ASP A 1 427 ? 34.235 -10.309 1.495 1.00 48.82 427 ASP H CA 1
ATOM 1974 C C . ASP A 1 427 ? 33.660 -11.724 1.715 1.00 48.19 427 ASP H C 1
ATOM 1975 O O . ASP A 1 427 ? 33.475 -12.497 0.768 1.00 48.37 427 ASP H O 1
ATOM 1980 N N . ASN A 1 428 ? 33.401 -12.068 2.967 1.00 48.43 428 ASN H N 1
ATOM 1981 C CA . ASN A 1 428 ? 32.895 -13.384 3.297 1.00 46.04 428 ASN H CA 1
ATOM 1982 C C . ASN A 1 428 ? 31.444 -13.387 3.739 1.00 43.51 428 ASN H C 1
ATOM 1983 O O . ASN A 1 428 ? 31.078 -12.704 4.693 1.00 45.38 428 ASN H O 1
ATOM 1988 N N . THR A 1 429 ? 30.608 -14.160 3.056 1.00 38.96 429 THR H N 1
ATOM 1989 C CA . THR A 1 429 ? 29.229 -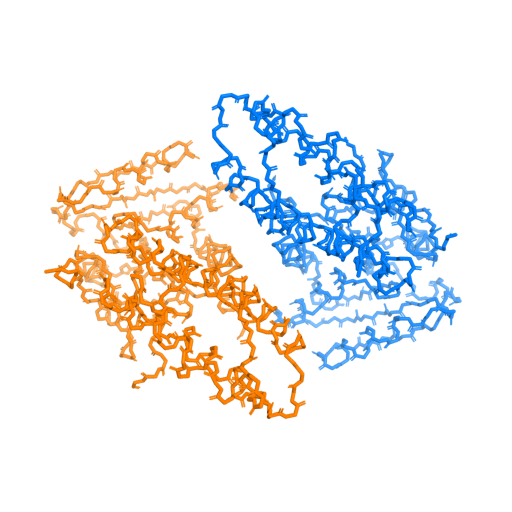14.273 3.509 1.00 37.44 429 THR H CA 1
ATOM 1990 C C . THR A 1 429 ? 29.056 -15.574 4.278 1.00 37.12 429 THR H C 1
ATOM 1991 O O . THR A 1 429 ? 29.071 -16.663 3.683 1.00 33.60 429 THR H O 1
ATOM 1995 N N . HIS A 1 430 ? 28.841 -15.454 5.597 1.00 40.75 430 HIS H N 1
ATOM 1996 C CA . HIS A 1 430 ? 28.691 -16.619 6.484 1.00 42.40 430 HIS H CA 1
ATOM 1997 C C . HIS A 1 430 ? 27.455 -17.408 6.045 1.00 43.00 430 HIS H C 1
ATOM 1998 O O . HIS A 1 430 ? 26.481 -16.817 5.589 1.00 41.18 430 HIS H O 1
ATOM 2005 N N . GLU A 1 431 ? 27.491 -18.735 6.171 1.00 48.13 431 GLU H N 1
ATOM 2006 C CA . GLU A 1 431 ? 26.386 -19.594 5.710 1.00 50.65 431 GLU H CA 1
ATOM 2007 C C . GLU A 1 431 ? 25.036 -19.259 6.381 1.00 47.69 431 GLU H C 1
ATOM 2008 O O . GLU A 1 431 ? 23.970 -19.538 5.849 1.00 45.85 431 GLU H O 1
ATOM 2014 N N . ARG A 1 432 ? 25.114 -18.664 7.556 1.00 47.43 432 ARG H N 1
ATOM 2015 C CA . ARG A 1 432 ? 23.971 -18.224 8.334 1.00 47.87 432 ARG H CA 1
ATOM 2016 C C . ARG A 1 432 ? 23.118 -17.222 7.509 1.00 37.98 432 ARG H C 1
ATOM 2017 O O . ARG A 1 432 ? 21.916 -17.035 7.760 1.00 38.81 432 ARG H O 1
ATOM 2025 N N . TYR A 1 433 ? 23.754 -16.551 6.551 1.00 34.48 433 TYR H N 1
ATOM 2026 C CA . TYR A 1 433 ? 23.049 -15.574 5.729 1.00 34.51 433 TYR H CA 1
ATOM 2027 C C . TYR A 1 433 ? 22.714 -16.124 4.364 1.00 35.25 433 TYR H C 1
ATOM 2028 O O . TYR A 1 433 ? 22.330 -15.362 3.459 1.00 36.26 433 TYR H O 1
ATOM 2037 N N . ILE A 1 434 ? 22.910 -17.430 4.191 1.00 34.98 434 ILE H N 1
ATOM 2038 C CA . ILE A 1 434 ? 22.569 -18.083 2.935 1.00 34.21 434 ILE H CA 1
ATOM 2039 C C . ILE A 1 434 ? 21.461 -19.112 3.140 1.00 37.13 434 ILE H C 1
ATOM 2040 O O . ILE A 1 434 ? 21.606 -20.040 3.926 1.00 39.77 434 ILE H O 1
ATOM 2045 N N . THR A 1 435 ? 20.340 -18.919 2.451 1.00 37.26 435 THR H N 1
ATOM 2046 C CA . THR A 1 435 ? 19.209 -19.838 2.513 1.00 37.88 435 THR H CA 1
ATOM 2047 C C . THR A 1 435 ? 19.555 -21.166 1.848 1.00 40.03 435 THR H C 1
ATOM 2048 O O . THR A 1 435 ? 19.304 -22.234 2.385 1.00 43.72 435 THR H O 1
ATOM 2052 N N . GLY A 1 436 ? 20.120 -21.094 0.654 1.00 37.36 436 GLY H N 1
ATOM 2053 C CA . GLY A 1 436 ? 20.498 -22.296 -0.045 1.00 34.89 436 GLY H CA 1
ATOM 2054 C C . GLY A 1 436 ? 21.409 -22.008 -1.206 1.00 35.30 436 GLY H C 1
ATOM 2055 O O . GLY A 1 436 ? 21.472 -20.875 -1.690 1.00 34.88 436 GLY H O 1
ATOM 2056 N N . VAL A 1 437 ? 22.113 -23.047 -1.648 1.00 36.29 437 VAL H N 1
ATOM 2057 C CA . VAL A 1 437 ? 23.011 -22.947 -2.786 1.00 34.97 437 VAL H CA 1
ATOM 2058 C C . VAL A 1 437 ? 22.541 -23.855 -3.930 1.00 34.72 437 VAL H C 1
ATOM 2059 O O . VAL A 1 437 ? 22.291 -25.038 -3.725 1.00 36.54 437 VAL H O 1
ATOM 2063 N N . ILE A 1 438 ? 22.446 -23.317 -5.135 1.00 32.08 438 ILE H N 1
ATOM 2064 C CA . ILE A 1 438 ? 22.120 -24.153 -6.279 1.00 31.46 438 ILE H CA 1
ATOM 2065 C C . ILE A 1 438 ? 23.391 -24.424 -7.112 1.00 32.07 438 ILE H C 1
ATOM 2066 O O . ILE A 1 438 ? 24.036 -23.493 -7.587 1.00 34.45 438 ILE H O 1
ATOM 2071 N N . THR A 1 439 ? 23.705 -25.705 -7.327 1.00 31.18 439 THR H N 1
ATOM 2072 C CA . THR A 1 439 ? 24.864 -26.122 -8.107 1.00 31.77 439 THR H CA 1
ATOM 2073 C C . THR A 1 439 ? 24.364 -26.890 -9.322 1.00 34.28 439 THR H C 1
ATOM 2074 O O . THR A 1 439 ? 23.160 -26.970 -9.548 1.00 36.17 439 THR H O 1
ATOM 2078 N N . GLU A 1 440 ? 25.287 -27.355 -10.160 1.00 32.94 440 GLU H N 1
ATOM 2079 C CA . GLU A 1 440 ? 24.928 -28.155 -11.318 1.00 33.06 440 GLU H CA 1
ATOM 2080 C C . GLU A 1 440 ? 24.466 -29.588 -10.925 1.00 43.53 440 GLU H C 1
ATOM 2081 O O . GLU A 1 440 ? 23.996 -30.346 -11.784 1.00 44.61 440 GLU H O 1
ATOM 2087 N N . ILE A 1 441 ? 24.640 -29.978 -9.656 1.00 42.45 441 ILE H N 1
ATOM 2088 C CA . ILE A 1 441 ? 24.231 -31.309 -9.219 1.00 43.74 441 ILE H CA 1
ATOM 2089 C C . ILE A 1 441 ? 22.706 -31.436 -9.188 1.00 43.44 441 ILE H C 1
ATOM 2090 O O . ILE A 1 441 ? 22.045 -30.657 -8.544 1.00 40.61 441 ILE H O 1
ATOM 2095 N N . GLU A 1 442 ? 22.155 -32.361 -9.966 1.00 48.62 442 GLU H N 1
ATOM 2096 C CA . GLU A 1 442 ? 20.712 -32.582 -9.997 1.00 50.91 442 GLU H CA 1
ATOM 2097 C C . GLU A 1 442 ? 20.216 -33.782 -9.205 1.00 57.28 442 GLU H C 1
ATOM 2098 O O . GLU A 1 442 ? 19.101 -33.767 -8.690 1.00 59.89 442 GLU H O 1
ATOM 2104 N N . PHE A 1 443 ? 21.009 -34.838 -9.128 1.00 60.73 443 PHE H N 1
ATOM 2105 C CA . PHE A 1 443 ? 20.577 -36.007 -8.369 1.00 68.77 443 PHE H CA 1
ATOM 2106 C C . PHE A 1 443 ? 21.620 -36.446 -7.345 1.00 75.44 443 PHE H C 1
ATOM 2107 O O . PHE A 1 443 ? 21.362 -36.420 -6.141 1.00 80.80 443 PHE H O 1
ATOM 2115 N N . GLN B 1 150 ? 54.661 -40.805 -43.113 1.00 140.73 150 GLN A N 1
ATOM 2116 C CA . GLN B 1 150 ? 54.356 -40.015 -44.301 1.00 143.60 150 GLN A CA 1
ATOM 2117 C C . GLN B 1 150 ? 52.856 -39.751 -44.405 1.00 144.15 150 GLN A C 1
ATOM 2118 O O . GLN B 1 150 ? 52.048 -40.514 -43.873 1.00 143.71 150 GLN A O 1
ATOM 2124 N N . ALA B 1 151 ? 52.488 -38.667 -45.085 1.00 148.57 151 ALA A N 1
ATOM 2125 C CA . ALA B 1 151 ? 51.081 -38.293 -45.223 1.00 144.43 151 ALA A CA 1
ATOM 2126 C C . ALA B 1 151 ? 50.539 -38.589 -46.625 1.00 143.31 151 ALA A C 1
ATOM 2127 O O . ALA B 1 151 ? 51.308 -38.753 -47.584 1.00 146.40 151 ALA A O 1
ATOM 2129 N N . HIS B 1 152 ? 49.209 -38.654 -46.724 1.00 129.48 152 HIS A N 1
ATOM 2130 C CA . HIS B 1 152 ? 48.504 -38.910 -47.983 1.00 120.86 152 HIS A CA 1
ATOM 2131 C C . HIS B 1 152 ? 47.993 -37.637 -48.664 1.00 114.03 152 HIS A C 1
ATOM 2132 O O . HIS B 1 152 ? 47.005 -37.057 -48.230 1.00 108.17 152 HIS A O 1
ATOM 2139 N N . LYS B 1 153 ? 48.649 -37.245 -49.757 1.00 114.34 153 LYS A N 1
ATOM 2140 C CA . LYS B 1 153 ? 48.318 -36.028 -50.508 1.00 111.06 153 LYS A CA 1
ATOM 2141 C C . LYS B 1 153 ? 48.391 -34.767 -49.632 1.00 108.64 153 LYS A C 1
ATOM 2142 O O . LYS B 1 153 ? 49.394 -34.527 -48.957 1.00 110.28 153 LYS A O 1
ATOM 2148 N N . ASP B 1 154 ? 47.335 -33.959 -49.655 1.00 106.26 154 ASP A N 1
ATOM 2149 C CA . ASP B 1 154 ? 47.267 -32.777 -48.814 1.00 105.60 154 ASP A CA 1
ATOM 2150 C C . ASP B 1 154 ? 46.437 -33.031 -47.586 1.00 95.19 154 ASP A C 1
ATOM 2151 O O . ASP B 1 154 ? 46.202 -32.116 -46.801 1.00 92.46 154 ASP A O 1
ATOM 2156 N N . VAL B 1 155 ? 45.960 -34.263 -47.440 1.00 88.30 155 VAL A N 1
ATOM 2157 C CA . VAL B 1 155 ? 45.086 -34.594 -46.326 1.00 79.15 155 VAL A CA 1
ATOM 2158 C C . VAL B 1 155 ? 45.846 -34.528 -45.016 1.00 76.86 155 VAL A C 1
ATOM 2159 O O . VAL B 1 155 ? 46.883 -35.169 -44.866 1.00 78.31 155 VAL A O 1
ATOM 2163 N N . HIS B 1 156 ? 45.293 -33.778 -44.065 1.00 73.40 156 HIS A N 1
ATOM 2164 C CA . HIS B 1 156 ? 45.842 -33.667 -42.724 1.00 72.74 156 HIS A CA 1
ATOM 2165 C C . HIS B 1 156 ? 45.736 -35.038 -42.056 1.00 70.83 156 HIS A C 1
ATOM 2166 O O . HIS B 1 156 ? 44.755 -35.748 -42.259 1.00 69.54 156 HIS A O 1
ATOM 2173 N N . PRO B 1 157 ? 46.749 -35.430 -41.272 1.00 73.23 157 PRO A N 1
ATOM 2174 C CA . PRO B 1 157 ? 46.712 -36.750 -40.620 1.00 72.13 157 PRO A CA 1
ATOM 2175 C C . PRO B 1 157 ? 45.501 -36.969 -39.690 1.00 69.52 157 PRO A C 1
ATOM 2176 O O . PRO B 1 157 ? 44.995 -38.099 -39.617 1.00 71.57 157 PRO A O 1
ATOM 2180 N N . ALA B 1 158 ? 45.049 -35.923 -39.000 1.00 65.17 158 ALA A N 1
ATOM 2181 C CA . ALA B 1 158 ? 43.863 -36.022 -38.155 1.00 60.39 158 ALA A CA 1
ATOM 2182 C C . ALA B 1 158 ? 42.624 -36.335 -38.993 1.00 57.57 158 ALA A C 1
ATOM 2183 O O . ALA B 1 158 ? 41.778 -37.146 -38.593 1.00 56.25 158 ALA A O 1
ATOM 2185 N N . VAL B 1 159 ? 42.508 -35.673 -40.142 1.00 57.27 159 VAL A N 1
ATOM 2186 C CA . VAL B 1 159 ? 41.409 -35.923 -41.068 1.00 54.43 159 VAL A CA 1
ATOM 2187 C C . VAL B 1 159 ? 41.544 -37.318 -41.669 1.00 56.21 159 VAL A C 1
ATOM 2188 O O . VAL B 1 159 ? 40.546 -38.008 -41.924 1.00 56.02 159 VAL A O 1
ATOM 2192 N N . LEU B 1 160 ? 42.788 -37.732 -41.888 1.00 58.14 160 LEU A N 1
ATOM 2193 C CA . LEU B 1 160 ? 43.062 -39.059 -42.414 1.00 58.96 160 LEU A CA 1
ATOM 2194 C C . LEU B 1 160 ? 42.532 -40.143 -41.471 1.00 56.16 160 LEU A C 1
ATOM 2195 O O . LEU B 1 160 ? 41.880 -41.105 -41.896 1.00 56.03 160 LEU A O 1
ATOM 2200 N N . ALA B 1 161 ? 42.789 -39.959 -40.182 1.00 54.93 161 ALA A N 1
ATOM 2201 C CA . ALA B 1 161 ? 42.358 -40.911 -39.170 1.00 52.90 161 ALA A CA 1
ATOM 2202 C C . ALA B 1 161 ? 40.829 -41.020 -39.063 1.00 51.19 161 ALA A C 1
ATOM 2203 O O . ALA B 1 161 ? 40.288 -42.118 -39.026 1.00 50.89 161 ALA A O 1
ATOM 2205 N N . VAL B 1 162 ? 40.148 -39.876 -39.031 1.00 50.17 162 VAL A N 1
ATOM 2206 C CA . VAL B 1 162 ? 38.692 -39.814 -38.891 1.00 48.42 162 VAL A CA 1
ATOM 2207 C C . VAL B 1 162 ? 38.005 -40.435 -40.095 1.00 48.51 162 VAL A C 1
ATOM 2208 O O . VAL B 1 162 ? 37.040 -41.185 -39.967 1.00 48.36 162 VAL A O 1
ATOM 2212 N N . GLY B 1 163 ? 38.515 -40.125 -41.274 1.00 50.29 163 GLY A N 1
ATOM 2213 C CA . GLY B 1 163 ? 37.958 -40.689 -42.487 1.00 50.06 163 GLY A CA 1
ATOM 2214 C C . GLY B 1 163 ? 38.107 -42.187 -42.483 1.00 50.42 163 GLY A C 1
ATOM 2215 O O . GLY B 1 163 ? 37.158 -42.899 -42.793 1.00 50.00 163 GLY A O 1
ATOM 2216 N N . GLN B 1 164 ? 39.276 -42.672 -42.072 1.00 53.07 164 GLN A N 1
ATOM 2217 C CA . GLN B 1 164 ? 39.498 -44.112 -41.989 1.00 55.39 164 GLN A CA 1
ATOM 2218 C C . GLN B 1 164 ? 38.512 -44.755 -41.020 1.00 56.51 164 GLN A C 1
ATOM 2219 O O . GLN B 1 164 ? 37.947 -45.793 -41.310 1.00 58.23 164 GLN A O 1
ATOM 2225 N N . GLN B 1 165 ? 38.267 -44.103 -39.893 1.00 56.56 165 GLN A N 1
ATOM 2226 C CA . GLN B 1 165 ? 37.272 -44.581 -38.951 1.00 58.94 165 GLN A CA 1
ATOM 2227 C C . GLN B 1 165 ? 35.876 -44.579 -39.576 1.00 56.29 165 GLN A C 1
ATOM 2228 O O . GLN B 1 165 ? 35.055 -45.441 -39.273 1.00 54.85 165 GLN A O 1
ATOM 2234 N N . MET B 1 166 ? 35.588 -43.597 -40.422 1.00 55.62 166 MET A N 1
ATOM 2235 C CA . MET B 1 166 ? 34.291 -43.591 -41.097 1.00 54.97 166 MET A CA 1
ATOM 2236 C C . MET B 1 166 ? 34.157 -44.736 -42.086 1.00 58.35 166 MET A C 1
ATOM 2237 O O . MET B 1 166 ? 33.139 -45.420 -42.106 1.00 61.75 166 MET A O 1
ATOM 2242 N N . ALA B 1 167 ? 35.200 -44.946 -42.889 1.00 59.11 167 ALA A N 1
ATOM 2243 C CA . ALA B 1 167 ? 35.227 -45.993 -43.912 1.00 61.25 167 ALA A CA 1
ATOM 2244 C C . ALA B 1 167 ? 35.232 -47.414 -43.315 1.00 62.60 167 ALA A C 1
ATOM 2245 O O . ALA B 1 167 ? 34.691 -48.334 -43.902 1.00 53.92 167 ALA A O 1
ATOM 2247 N N . THR B 1 168 ? 35.897 -47.564 -42.172 1.00 61.74 168 THR A N 1
ATOM 2248 C CA . THR B 1 168 ? 35.992 -48.793 -41.383 1.00 62.78 168 THR A CA 1
ATOM 2249 C C . THR B 1 168 ? 34.677 -49.133 -40.682 1.00 64.54 168 THR A C 1
ATOM 2250 O O . THR B 1 168 ? 34.465 -50.266 -40.239 1.00 66.73 168 THR A O 1
ATOM 2254 N N . PHE B 1 169 ? 33.830 -48.116 -40.542 1.00 65.32 169 PHE A N 1
ATOM 2255 C CA . PHE B 1 169 ? 32.536 -48.216 -39.864 1.00 67.82 169 PHE A CA 1
ATOM 2256 C C . PHE B 1 169 ? 32.728 -48.198 -38.346 1.00 65.55 169 PHE A C 1
ATOM 2257 O O . PHE B 1 169 ? 31.853 -48.619 -37.587 1.00 66.76 169 PHE A O 1
ATOM 2265 N N . ALA B 1 170 ? 33.903 -47.739 -37.918 1.00 62.92 170 ALA A N 1
ATOM 2266 C CA . ALA B 1 170 ? 34.182 -47.486 -36.508 1.00 62.44 170 ALA A CA 1
ATOM 2267 C C . ALA B 1 170 ? 33.311 -46.317 -35.987 1.00 59.19 170 ALA A C 1
ATOM 2268 O O . ALA B 1 170 ? 32.842 -46.354 -34.854 1.00 59.63 170 ALA A O 1
ATOM 2270 N N . LEU B 1 171 ? 33.107 -45.291 -36.819 1.00 56.49 171 LEU A N 1
ATOM 2271 C CA . LEU B 1 171 ? 32.187 -44.185 -36.526 1.00 54.05 171 LEU A CA 1
ATOM 2272 C C . LEU B 1 171 ? 30.920 -44.405 -37.316 1.00 57.34 171 LEU A C 1
ATOM 2273 O O . LEU B 1 171 ? 30.917 -44.195 -38.520 1.00 58.98 171 LEU A O 1
ATOM 2278 N N . LYS B 1 172 ? 29.809 -44.697 -36.659 1.00 60.02 172 LYS A N 1
ATOM 2279 C CA . LYS B 1 172 ? 28.630 -45.079 -37.418 1.00 63.09 172 LYS A CA 1
ATOM 2280 C C . LYS B 1 172 ? 27.588 -43.977 -37.523 1.00 62.49 172 LYS A C 1
ATOM 2281 O O . LYS B 1 172 ? 27.161 -43.648 -38.631 1.00 65.65 172 LYS A O 1
ATOM 2287 N N . ASP B 1 173 ? 27.164 -43.416 -36.390 1.00 60.58 173 ASP A N 1
ATOM 2288 C CA . ASP B 1 173 ? 26.110 -42.390 -36.407 1.00 60.23 173 ASP A CA 1
ATOM 2289 C C . ASP B 1 173 ? 26.611 -41.012 -36.834 1.00 57.38 173 ASP A C 1
ATOM 2290 O O . ASP B 1 173 ? 27.809 -40.703 -36.713 1.00 54.72 173 ASP A O 1
ATOM 2295 N N . SER B 1 174 ? 25.682 -40.192 -37.324 1.00 50.79 174 SER A N 1
ATOM 2296 C CA . SER B 1 174 ? 26.009 -38.879 -37.858 1.00 50.67 174 SER A CA 1
ATOM 2297 C C . SER B 1 174 ? 26.600 -37.907 -36.839 1.00 49.87 174 SER A C 1
ATOM 2298 O O . SER B 1 174 ? 27.471 -37.112 -37.177 1.00 51.51 174 SER A O 1
ATOM 2301 N N . ILE B 1 175 ? 26.118 -37.945 -35.600 1.00 48.98 175 ILE A N 1
ATOM 2302 C CA . ILE B 1 175 ? 26.614 -37.016 -34.587 1.00 47.77 175 ILE A CA 1
ATOM 2303 C C . ILE B 1 175 ? 28.070 -37.316 -34.199 1.00 47.36 175 ILE A C 1
ATOM 2304 O O . ILE B 1 175 ? 28.886 -36.399 -34.052 1.00 46.99 175 ILE A O 1
ATOM 2309 N N . SER B 1 176 ? 28.391 -38.599 -34.060 1.00 47.05 176 SER A N 1
ATOM 2310 C CA . SER B 1 176 ? 29.760 -39.017 -33.804 1.00 47.44 176 SER A CA 1
ATOM 2311 C C . SER B 1 176 ? 30.671 -38.616 -34.972 1.00 47.79 176 SER A C 1
ATOM 2312 O O . SER B 1 176 ? 31.802 -38.152 -34.775 1.00 47.09 176 SER A O 1
ATOM 2315 N N . ARG B 1 177 ? 30.163 -38.797 -36.189 1.00 48.54 177 ARG A N 1
ATOM 2316 C CA . ARG B 1 177 ? 30.915 -38.427 -37.373 1.00 49.81 177 ARG A CA 1
ATOM 2317 C C . ARG B 1 177 ? 31.177 -36.938 -37.368 1.00 49.76 177 ARG A C 1
ATOM 2318 O O . ARG B 1 177 ? 32.324 -36.511 -37.584 1.00 49.39 177 ARG A O 1
ATOM 2326 N N . LEU B 1 178 ? 30.141 -36.167 -37.038 1.00 49.16 178 LEU A N 1
ATOM 2327 C CA . LEU B 1 178 ? 30.258 -34.715 -37.014 1.00 50.17 178 LEU A CA 1
ATOM 2328 C C . LEU B 1 178 ? 31.275 -34.202 -35.993 1.00 50.51 178 LEU A C 1
ATOM 2329 O O . LEU B 1 178 ? 32.132 -33.377 -36.331 1.00 53.37 178 LEU A O 1
ATOM 2334 N N . LYS B 1 179 ? 31.210 -34.717 -34.768 1.00 48.22 179 LYS A N 1
ATOM 2335 C CA . LYS B 1 179 ? 32.126 -34.282 -33.728 1.00 48.15 179 LYS A CA 1
ATOM 2336 C C . LYS B 1 179 ? 33.569 -34.601 -34.091 1.00 47.93 179 LYS A C 1
ATOM 2337 O O . LYS B 1 179 ? 34.458 -33.755 -33.930 1.00 49.86 179 LYS A O 1
ATOM 2343 N N . ALA B 1 180 ? 33.790 -35.815 -34.598 1.00 45.56 180 ALA A N 1
ATOM 2344 C CA . ALA B 1 180 ? 35.130 -36.240 -34.985 1.00 45.64 180 ALA A CA 1
ATOM 2345 C C . ALA B 1 180 ? 35.656 -35.361 -36.123 1.00 45.98 180 ALA A C 1
ATOM 2346 O O . ALA B 1 180 ? 36.837 -35.022 -36.157 1.00 48.06 180 ALA A O 1
ATOM 2348 N N . THR B 1 181 ? 34.776 -35.011 -37.055 1.00 45.05 181 THR A N 1
ATOM 2349 C CA . THR B 1 181 ? 35.148 -34.142 -38.160 1.00 45.92 181 THR A CA 1
ATOM 2350 C C . THR B 1 181 ? 35.574 -32.766 -37.668 1.00 48.16 181 THR A C 1
ATOM 2351 O O . THR B 1 181 ? 36.658 -32.275 -38.001 1.00 51.74 181 THR A O 1
ATOM 2355 N N . LEU B 1 182 ? 34.738 -32.181 -36.821 1.00 48.08 182 LEU A N 1
ATOM 2356 C CA . LEU B 1 182 ? 34.979 -30.843 -36.298 1.00 46.20 182 LEU A CA 1
ATOM 2357 C C . LEU B 1 182 ? 36.234 -30.782 -35.463 1.00 46.24 182 LEU A C 1
ATOM 2358 O O . LEU B 1 182 ? 36.968 -29.804 -35.524 1.00 48.11 182 LEU A O 1
ATOM 2363 N N . LEU B 1 183 ? 36.488 -31.826 -34.683 1.00 45.17 183 LEU A N 1
ATOM 2364 C CA . LEU B 1 183 ? 37.721 -31.878 -33.906 1.00 46.54 183 LEU A CA 1
ATOM 2365 C C . LEU B 1 183 ? 38.932 -31.999 -34.828 1.00 48.21 183 LEU A C 1
ATOM 2366 O O . LEU B 1 183 ? 39.993 -31.474 -34.511 1.00 52.07 183 LEU A O 1
ATOM 2371 N N . ALA B 1 184 ? 38.794 -32.728 -35.934 1.00 47.58 184 ALA A N 1
ATOM 2372 C CA . ALA B 1 184 ? 39.868 -32.815 -36.927 1.00 50.88 184 ALA A CA 1
ATOM 2373 C C . ALA B 1 184 ? 40.073 -31.484 -37.635 1.00 53.65 184 ALA A C 1
ATOM 2374 O O . ALA B 1 184 ? 41.203 -31.025 -37.822 1.00 55.24 184 ALA A O 1
ATOM 2376 N N . PHE B 1 185 ? 38.967 -30.860 -38.025 1.00 54.30 185 PHE A N 1
ATOM 2377 C CA . PHE B 1 185 ? 39.030 -29.556 -38.676 1.00 57.30 185 PHE A CA 1
ATOM 2378 C C . PHE B 1 185 ? 39.689 -28.553 -37.734 1.00 58.66 185 PHE A C 1
ATOM 2379 O O . PHE B 1 185 ? 40.358 -27.626 -38.162 1.00 59.96 185 PHE A O 1
ATOM 2387 N N . ARG B 1 186 ? 39.482 -28.742 -36.443 1.00 59.21 186 ARG A N 1
ATOM 2388 C CA . ARG B 1 186 ? 40.094 -27.871 -35.463 1.00 62.62 186 ARG A CA 1
ATOM 2389 C C . ARG B 1 186 ? 41.624 -27.966 -35.569 1.00 64.10 186 ARG A C 1
ATOM 2390 O O . ARG B 1 186 ? 42.315 -26.946 -35.594 1.00 66.21 186 ARG A O 1
ATOM 2398 N N . LYS B 1 187 ? 42.147 -29.185 -35.677 1.00 63.20 187 LYS A N 1
ATOM 2399 C CA . LYS B 1 187 ? 43.588 -29.386 -35.816 1.00 66.14 187 LYS A CA 1
ATOM 2400 C C . LYS B 1 187 ? 44.127 -28.862 -37.155 1.00 67.38 187 LYS A C 1
ATOM 2401 O O . LYS B 1 187 ? 45.257 -28.366 -37.229 1.00 70.08 187 LYS A O 1
ATOM 2407 N N . VAL B 1 188 ? 43.332 -28.991 -38.212 1.00 65.84 188 VAL A N 1
ATOM 2408 C CA . VAL B 1 188 ? 43.722 -28.469 -39.516 1.00 67.59 188 VAL A CA 1
ATOM 2409 C C . VAL B 1 188 ? 43.942 -26.959 -39.426 1.00 71.95 188 VAL A C 1
ATOM 2410 O O . VAL B 1 188 ? 44.941 -26.433 -39.916 1.00 76.43 188 VAL A O 1
ATOM 2414 N N . ILE B 1 189 ? 43.002 -26.282 -38.772 1.00 70.61 189 ILE A N 1
ATOM 2415 C CA . ILE B 1 189 ? 43.067 -24.847 -38.557 1.00 73.95 189 ILE A CA 1
ATOM 2416 C C . ILE B 1 189 ? 44.260 -24.488 -37.673 1.00 78.63 189 ILE A C 1
ATOM 2417 O O . ILE B 1 189 ? 44.946 -23.493 -37.919 1.00 82.43 189 ILE A O 1
ATOM 2422 N N . GLU B 1 190 ? 44.513 -25.303 -36.655 1.00 79.43 190 GLU A N 1
ATOM 2423 C CA . GLU B 1 190 ? 45.684 -25.107 -35.811 1.00 83.68 190 GLU A CA 1
ATOM 2424 C C . GLU B 1 190 ? 46.961 -25.204 -36.646 1.00 86.05 190 GLU A C 1
ATOM 2425 O O . GLU B 1 190 ? 47.849 -24.363 -36.532 1.00 90.03 190 GLU A O 1
ATOM 2431 N N . SER B 1 191 ? 47.038 -26.221 -37.499 1.00 84.06 191 SER A N 1
ATOM 2432 C CA . SER B 1 191 ? 48.224 -26.459 -38.319 1.00 84.85 191 SER A CA 1
ATOM 2433 C C . SER B 1 191 ? 48.429 -25.415 -39.400 1.00 87.06 191 SER A C 1
ATOM 2434 O O . SER B 1 191 ? 49.559 -25.153 -39.826 1.00 89.92 191 SER A O 1
ATOM 2437 N N . TYR B 1 192 ? 47.329 -24.835 -39.857 1.00 85.68 192 TYR A N 1
ATOM 2438 C CA . TYR B 1 192 ? 47.361 -23.983 -41.034 1.00 88.26 192 TYR A CA 1
ATOM 2439 C C . TYR B 1 192 ? 48.289 -22.777 -40.929 1.00 92.87 192 TYR A C 1
ATOM 2440 O O . TYR B 1 192 ? 48.347 -22.104 -39.908 1.00 93.81 192 TYR A O 1
ATOM 2449 N N . GLU B 1 193 ? 49.045 -22.522 -41.986 1.00 96.48 193 GLU A N 1
ATOM 2450 C CA . GLU B 1 193 ? 49.830 -21.303 -42.033 1.00 101.34 193 GLU A CA 1
ATOM 2451 C C . GLU B 1 193 ? 49.543 -20.588 -43.341 1.00 101.67 193 GLU A C 1
ATOM 2452 O O . GLU B 1 193 ? 49.698 -21.166 -44.411 1.00 101.88 193 GLU A O 1
ATOM 2458 N N . THR B 1 194 ? 49.123 -19.330 -43.255 1.00 102.16 194 THR A N 1
ATOM 2459 C CA . THR B 1 194 ? 48.802 -18.562 -44.450 1.00 103.38 194 THR A CA 1
ATOM 2460 C C . THR B 1 194 ? 50.057 -18.342 -45.283 1.00 106.16 194 THR A C 1
ATOM 2461 O O . THR B 1 194 ? 51.087 -17.918 -44.757 1.00 108.47 194 THR A O 1
ATOM 2465 N N . PRO B 1 195 ? 49.971 -18.620 -46.593 1.00 105.81 195 PRO A N 1
ATOM 2466 C CA . PRO B 1 195 ? 51.120 -18.349 -47.460 1.00 110.32 195 PRO A CA 1
ATOM 2467 C C . PRO B 1 195 ? 51.381 -16.850 -47.545 1.00 113.98 195 PRO A C 1
ATOM 2468 O O . PRO B 1 195 ? 50.433 -16.068 -47.502 1.00 113.55 195 PRO A O 1
ATOM 2472 N N . LYS B 1 196 ? 52.642 -16.454 -47.668 1.00 118.80 196 LYS A N 1
ATOM 2473 C CA . LYS B 1 196 ? 52.972 -15.037 -47.686 1.00 124.25 196 LYS A CA 1
ATOM 2474 C C . LYS B 1 196 ? 52.393 -14.378 -48.931 1.00 127.47 196 LYS A C 1
ATOM 2475 O O . LYS B 1 196 ? 52.377 -14.971 -50.008 1.00 125.30 196 LYS A O 1
ATOM 2481 N N . GLY B 1 197 ? 51.870 -13.167 -48.766 1.00 132.28 197 GLY A N 1
ATOM 2482 C CA . GLY B 1 197 ? 51.216 -12.471 -49.857 1.00 124.40 197 GLY A CA 1
ATOM 2483 C C . GLY B 1 197 ? 49.872 -13.103 -50.169 1.00 135.90 197 GLY A C 1
ATOM 2484 O O . GLY B 1 197 ? 49.346 -12.977 -51.276 1.00 121.07 197 GLY A O 1
ATOM 2485 N N . ASN B 1 198 ? 49.326 -13.813 -49.187 1.00 128.85 198 ASN A N 1
ATOM 2486 C CA . ASN B 1 198 ? 48.035 -14.462 -49.344 1.00 121.59 198 ASN A CA 1
ATOM 2487 C C . ASN B 1 198 ? 47.184 -14.277 -48.089 1.00 116.63 198 ASN A C 1
ATOM 2488 O O . ASN B 1 198 ? 47.705 -13.885 -47.044 1.00 117.29 198 ASN A O 1
ATOM 2493 N N . SER B 1 199 ? 45.881 -14.540 -48.185 1.00 112.93 199 SER A N 1
ATOM 2494 C CA . SER B 1 199 ? 45.019 -14.444 -47.007 1.00 110.05 199 SER A CA 1
ATOM 2495 C C . SER B 1 199 ? 44.242 -15.735 -46.720 1.00 106.01 199 SER A C 1
ATOM 2496 O O . SER B 1 199 ? 43.894 -16.496 -47.622 1.00 107.26 199 SER A O 1
ATOM 2499 N N . LEU B 1 200 ? 43.968 -15.953 -45.442 1.00 100.63 200 LEU A N 1
ATOM 2500 C CA . LEU B 1 200 ? 43.169 -17.074 -44.985 1.00 93.25 200 LEU A CA 1
ATOM 2501 C C . LEU B 1 200 ? 41.753 -17.036 -45.569 1.00 91.04 200 LEU A C 1
ATOM 2502 O O . LEU B 1 200 ? 41.181 -18.071 -45.906 1.00 88.65 200 LEU A O 1
ATOM 2507 N N . SER B 1 201 ? 41.198 -15.837 -45.690 1.00 93.41 201 SER A N 1
ATOM 2508 C CA . SER B 1 201 ? 39.861 -15.639 -46.253 1.00 92.02 201 SER A CA 1
ATOM 2509 C C . SER B 1 201 ? 39.751 -16.155 -47.694 1.00 93.42 201 SER A C 1
ATOM 2510 O O . SER B 1 201 ? 38.694 -16.625 -48.125 1.00 91.38 201 SER A O 1
ATOM 2513 N N . ARG B 1 202 ? 40.843 -16.042 -48.441 1.00 97.79 202 ARG A N 1
ATOM 2514 C CA . ARG B 1 202 ? 40.900 -16.534 -49.816 1.00 101.20 202 ARG A CA 1
ATOM 2515 C C . ARG B 1 202 ? 41.462 -17.932 -49.983 1.00 98.27 202 ARG A C 1
ATOM 2516 O O . ARG B 1 202 ? 40.883 -18.748 -50.685 1.00 97.34 202 ARG A O 1
ATOM 2524 N N . HIS B 1 203 ? 42.590 -18.184 -49.328 1.00 96.67 203 HIS A N 1
ATOM 2525 C CA . HIS B 1 203 ? 43.364 -19.409 -49.518 1.00 95.78 203 HIS A CA 1
ATOM 2526 C C . HIS B 1 203 ? 42.824 -20.676 -48.851 1.00 90.53 203 HIS A C 1
ATOM 2527 O O . HIS B 1 203 ? 42.827 -21.745 -49.462 1.00 88.80 203 HIS A O 1
ATOM 2534 N N . PHE B 1 204 ? 42.377 -20.551 -47.603 1.00 87.99 204 PHE A N 1
ATOM 2535 C CA . PHE B 1 204 ? 42.142 -21.716 -46.751 1.00 83.78 204 PHE A CA 1
ATOM 2536 C C . PHE B 1 204 ? 41.099 -22.690 -47.283 1.00 81.71 204 PHE A C 1
ATOM 2537 O O . PHE B 1 204 ? 41.372 -23.880 -47.422 1.00 80.24 204 PHE A O 1
ATOM 2545 N N . VAL B 1 205 ? 39.920 -22.185 -47.618 1.00 82.84 205 VAL A N 1
ATOM 2546 C CA . VAL B 1 205 ? 38.831 -23.061 -48.031 1.00 81.18 205 VAL A CA 1
ATOM 2547 C C . VAL B 1 205 ? 39.089 -23.829 -49.340 1.00 82.36 205 VAL A C 1
ATOM 2548 O O . VAL B 1 205 ? 38.939 -25.049 -49.363 1.00 80.64 205 VAL A O 1
ATOM 2552 N N . PRO B 1 206 ? 39.498 -23.150 -50.422 1.00 85.78 206 PRO A N 1
ATOM 2553 C CA . PRO B 1 206 ? 39.677 -23.947 -51.644 1.00 87.00 206 PRO A CA 1
ATOM 2554 C C . PRO B 1 206 ? 40.915 -24.857 -51.649 1.00 85.40 206 PRO A C 1
ATOM 2555 O O . PRO B 1 206 ? 40.850 -25.931 -52.240 1.00 85.54 206 PRO A O 1
ATOM 2559 N N . HIS B 1 207 ? 42.028 -24.400 -51.075 1.00 85.46 207 HIS A N 1
ATOM 2560 C CA . HIS B 1 207 ? 43.288 -25.153 -51.081 1.00 85.55 207 HIS A CA 1
ATOM 2561 C C . HIS B 1 207 ? 43.539 -26.144 -49.925 1.00 81.47 207 HIS A C 1
ATOM 2562 O O . HIS B 1 207 ? 44.276 -27.109 -50.099 1.00 81.80 207 HIS A O 1
ATOM 2569 N N . VAL B 1 208 ? 43.004 -25.864 -48.741 1.00 77.39 208 VAL A N 1
ATOM 2570 C CA . VAL B 1 208 ? 43.225 -26.713 -47.571 1.00 73.38 208 VAL A CA 1
ATOM 2571 C C . VAL B 1 208 ? 41.968 -27.414 -47.062 1.00 71.04 208 VAL A C 1
ATOM 2572 O O . VAL B 1 208 ? 41.968 -28.616 -46.833 1.00 69.89 208 VAL A O 1
ATOM 2576 N N . LEU B 1 209 ? 40.909 -26.652 -46.843 1.00 71.51 209 LEU A N 1
ATOM 2577 C CA . LEU B 1 209 ? 39.695 -27.224 -46.298 1.00 68.71 209 LEU A CA 1
ATOM 2578 C C . LEU B 1 209 ? 39.053 -28.199 -47.294 1.00 70.24 209 LEU A C 1
ATOM 2579 O O . LEU B 1 209 ? 38.667 -29.304 -46.916 1.00 70.29 209 LEU A O 1
ATOM 2584 N N . ASN B 1 210 ? 38.938 -27.787 -48.555 1.00 72.16 210 ASN A N 1
ATOM 2585 C CA . ASN B 1 210 ? 38.297 -28.610 -49.584 1.00 73.79 210 ASN A CA 1
ATOM 2586 C C . ASN B 1 210 ? 38.940 -29.979 -49.847 1.00 74.12 210 ASN A C 1
ATOM 2587 O O . ASN B 1 210 ? 38.219 -30.952 -50.088 1.00 72.85 210 ASN A O 1
ATOM 2592 N N . PRO B 1 211 ? 40.287 -30.060 -49.841 1.00 77.20 211 PRO A N 1
ATOM 2593 C CA . PRO B 1 211 ? 40.869 -31.403 -49.947 1.00 77.18 211 PRO A CA 1
ATOM 2594 C C . PRO B 1 211 ? 40.446 -32.321 -48.796 1.00 75.40 211 PRO A C 1
ATOM 2595 O O . PRO B 1 211 ? 40.212 -33.501 -49.038 1.00 78.36 211 PRO A O 1
ATOM 2599 N N . GLN B 1 212 ? 40.303 -31.792 -47.586 1.00 70.07 212 GLN A N 1
ATOM 2600 C CA . GLN B 1 212 ? 39.861 -32.621 -46.465 1.00 66.33 212 GLN A CA 1
ATOM 2601 C C . GLN B 1 212 ? 38.443 -33.146 -46.687 1.00 63.56 212 GLN A C 1
ATOM 2602 O O . GLN B 1 212 ? 38.160 -34.322 -46.432 1.00 60.57 212 GLN A O 1
ATOM 2608 N N . ILE B 1 213 ? 37.562 -32.264 -47.156 1.00 63.80 213 ILE A N 1
ATOM 2609 C CA . ILE B 1 213 ? 36.167 -32.607 -47.427 1.00 61.94 213 ILE A CA 1
ATOM 2610 C C . ILE B 1 213 ? 36.071 -33.695 -48.484 1.00 64.72 213 ILE A C 1
ATOM 2611 O O . ILE B 1 213 ? 35.252 -34.605 -48.365 1.00 64.25 213 ILE A O 1
ATOM 2616 N N . GLU B 1 214 ? 36.882 -33.584 -49.534 1.00 69.19 214 GLU A N 1
ATOM 2617 C CA . GLU B 1 214 ? 36.838 -34.581 -50.597 1.00 73.39 214 GLU A CA 1
ATOM 2618 C C . GLU B 1 214 ? 37.355 -35.939 -50.144 1.00 68.99 214 GLU A C 1
ATOM 2619 O O . GLU B 1 214 ? 36.794 -36.964 -50.511 1.00 68.84 214 GLU A O 1
ATOM 2625 N N . TYR B 1 215 ? 38.414 -35.948 -49.344 1.00 65.59 215 TYR A N 1
ATOM 2626 C CA . TYR B 1 215 ? 38.922 -37.195 -48.805 1.00 65.00 215 TYR A CA 1
ATOM 2627 C C . TYR B 1 215 ? 37.843 -37.880 -47.929 1.00 63.87 215 TYR A C 1
ATOM 2628 O O . TYR B 1 215 ? 37.593 -39.086 -48.060 1.00 64.14 215 TYR A O 1
ATOM 2637 N N . LEU B 1 216 ? 37.203 -37.100 -47.059 1.00 60.65 216 LEU A N 1
ATOM 2638 C CA . LEU B 1 216 ? 36.144 -37.612 -46.186 1.00 57.93 216 LEU A CA 1
ATOM 2639 C C . LEU B 1 216 ? 34.966 -38.129 -47.009 1.00 61.84 216 LEU A C 1
ATOM 2640 O O . LEU B 1 216 ? 34.347 -39.136 -46.657 1.00 64.55 216 LEU A O 1
ATOM 2645 N N . THR B 1 217 ? 34.661 -37.430 -48.100 1.00 61.93 217 THR A N 1
ATOM 2646 C CA . THR B 1 217 ? 33.584 -37.831 -48.996 1.00 63.75 217 THR A CA 1
ATOM 2647 C C . THR B 1 217 ? 33.906 -39.158 -49.673 1.00 66.98 217 THR A C 1
ATOM 2648 O O . THR B 1 217 ? 33.020 -39.962 -49.940 1.00 68.79 217 THR A O 1
ATOM 2652 N N . GLU B 1 218 ? 35.182 -39.366 -49.973 1.00 69.77 218 GLU A N 1
ATOM 2653 C CA . GLU B 1 218 ? 35.642 -40.613 -50.565 1.00 73.47 218 GLU A CA 1
ATOM 2654 C C . GLU B 1 218 ? 35.505 -41.749 -49.553 1.00 70.33 218 GLU A C 1
ATOM 2655 O O . GLU B 1 218 ? 35.080 -42.846 -49.901 1.00 71.35 218 GLU A O 1
ATOM 2661 N N . CYS B 1 219 ? 35.837 -41.468 -48.295 1.00 66.07 219 CYS A N 1
ATOM 2662 C CA . CYS B 1 219 ? 35.711 -42.455 -47.224 1.00 64.98 219 CYS A CA 1
ATOM 2663 C C . CYS B 1 219 ? 34.268 -42.895 -47.012 1.00 63.93 219 CYS A C 1
ATOM 2664 O O . CYS B 1 219 ? 34.004 -44.084 -46.857 1.00 64.95 219 CYS A O 1
ATOM 2667 N N . ARG B 1 220 ? 33.345 -41.939 -46.974 1.00 63.32 220 ARG A N 1
ATOM 2668 C CA . ARG B 1 220 ? 31.920 -42.248 -46.877 1.00 64.19 220 ARG A CA 1
ATOM 2669 C C . ARG B 1 220 ? 31.115 -41.035 -47.322 1.00 66.69 220 ARG A C 1
ATOM 2670 O O . ARG B 1 220 ? 31.541 -39.905 -47.097 1.00 67.86 220 ARG A O 1
ATOM 2678 N N . PRO B 1 221 ? 29.957 -41.251 -47.972 1.00 69.58 221 PRO A N 1
ATOM 2679 C CA . PRO B 1 221 ? 29.127 -40.085 -48.308 1.00 69.83 221 PRO A CA 1
ATOM 2680 C C . PRO B 1 221 ? 28.743 -39.300 -47.058 1.00 66.71 221 PRO A C 1
ATOM 2681 O O . PRO B 1 221 ? 28.326 -39.890 -46.057 1.00 65.17 221 PRO A O 1
ATOM 2685 N N . MET B 1 222 ? 28.887 -37.983 -47.113 1.00 66.42 222 MET A N 1
ATOM 2686 C CA . MET B 1 222 ? 28.679 -37.176 -45.926 1.00 64.12 222 MET A CA 1
ATOM 2687 C C . MET B 1 222 ? 27.227 -37.132 -45.490 1.00 64.97 222 MET A C 1
ATOM 2688 O O . MET B 1 222 ? 26.312 -37.087 -46.307 1.00 67.29 222 MET A O 1
ATOM 2693 N N . CYS B 1 223 ? 27.034 -37.140 -44.178 1.00 63.01 223 CYS A N 1
ATOM 2694 C CA . CYS B 1 223 ? 25.713 -36.994 -43.602 1.00 63.47 223 CYS A CA 1
ATOM 2695 C C . CYS B 1 223 ? 25.315 -35.518 -43.610 1.00 63.76 223 CYS A C 1
ATOM 2696 O O . CYS B 1 223 ? 26.161 -34.647 -43.834 1.00 63.51 223 CYS A O 1
ATOM 2699 N N . PHE B 1 224 ? 24.035 -35.243 -43.358 1.00 64.40 224 PHE A N 1
ATOM 2700 C CA . PHE B 1 224 ? 23.539 -33.871 -43.322 1.00 63.65 224 PHE A CA 1
ATOM 2701 C C . PHE B 1 224 ? 24.240 -33.017 -42.276 1.00 60.99 224 PHE A C 1
ATOM 2702 O O . PHE B 1 224 ? 24.530 -31.849 -42.537 1.00 62.43 224 PHE A O 1
ATOM 2710 N N . ALA B 1 225 ? 24.544 -33.607 -41.116 1.00 57.87 225 ALA A N 1
ATOM 2711 C CA . ALA B 1 225 ? 25.210 -32.884 -40.027 1.00 55.41 225 ALA A CA 1
ATOM 2712 C C . ALA B 1 225 ? 26.560 -32.322 -40.481 1.00 53.94 225 ALA A C 1
ATOM 2713 O O . ALA B 1 225 ? 26.895 -31.156 -40.212 1.00 54.46 225 ALA A O 1
ATOM 2715 N N . MET B 1 226 ? 27.325 -33.159 -41.174 1.00 51.78 226 MET A N 1
ATOM 2716 C CA . MET B 1 226 ? 28.599 -32.753 -41.731 1.00 51.32 226 MET A CA 1
ATOM 2717 C C . MET B 1 226 ? 28.401 -31.701 -42.822 1.00 54.44 226 MET A C 1
ATOM 2718 O O . MET B 1 226 ? 29.099 -30.687 -42.833 1.00 55.18 226 MET A O 1
ATOM 2723 N N . GLY B 1 227 ? 27.435 -31.923 -43.717 1.00 56.12 227 GLY A N 1
ATOM 2724 C CA . GLY B 1 227 ? 27.168 -30.965 -44.776 1.00 58.37 227 GLY A CA 1
ATOM 2725 C C . GLY B 1 227 ? 26.778 -29.605 -44.213 1.00 59.00 227 GLY A C 1
ATOM 2726 O O . GLY B 1 227 ? 27.306 -28.562 -44.621 1.00 60.56 227 GLY A O 1
ATOM 2727 N N . ASN B 1 228 ? 25.883 -29.623 -43.231 1.00 57.25 228 ASN A N 1
ATOM 2728 C CA . ASN B 1 228 ? 25.432 -28.402 -42.584 1.00 57.93 228 ASN A CA 1
ATOM 2729 C C . ASN B 1 228 ? 26.549 -27.664 -41.857 1.00 57.59 228 ASN A C 1
ATOM 2730 O O . ASN B 1 228 ? 26.722 -26.458 -42.041 1.00 59.73 228 ASN A O 1
ATOM 2735 N N . ALA B 1 229 ? 27.331 -28.395 -41.069 1.00 55.24 229 ALA A N 1
ATOM 2736 C CA . ALA B 1 229 ? 28.426 -27.789 -40.321 1.00 53.19 229 ALA A CA 1
ATOM 2737 C C . ALA B 1 229 ? 29.450 -27.168 -41.248 1.00 55.03 229 ALA A C 1
ATOM 2738 O O . ALA B 1 229 ? 29.935 -26.069 -40.992 1.00 56.03 229 ALA A O 1
ATOM 2740 N N . ILE B 1 230 ? 29.752 -27.873 -42.339 1.00 56.12 230 ILE A N 1
ATOM 2741 C CA . ILE B 1 230 ? 30.715 -27.416 -43.336 1.00 58.64 230 ILE A CA 1
ATOM 2742 C C . ILE B 1 230 ? 30.248 -26.119 -44.016 1.00 62.80 230 ILE A C 1
ATOM 2743 O O . ILE B 1 230 ? 31.029 -25.185 -44.202 1.00 63.87 230 ILE A O 1
ATOM 2748 N N . ARG B 1 231 ? 28.970 -26.060 -44.372 1.00 66.19 231 ARG A N 1
ATOM 2749 C CA . ARG B 1 231 ? 28.419 -24.849 -44.966 1.00 70.63 231 ARG A CA 1
ATOM 2750 C C . ARG B 1 231 ? 28.527 -23.687 -43.972 1.00 70.03 231 ARG A C 1
ATOM 2751 O O . ARG B 1 231 ? 28.939 -22.580 -44.348 1.00 72.38 231 ARG A O 1
ATOM 2759 N N . LEU B 1 232 ? 28.200 -23.944 -42.703 1.00 65.96 232 LEU A N 1
ATOM 2760 C CA . LEU B 1 232 ? 28.315 -22.906 -41.677 1.00 65.76 232 LEU A CA 1
ATOM 2761 C C . LEU B 1 232 ? 29.767 -22.472 -41.488 1.00 65.15 232 LEU A C 1
ATOM 2762 O O . LEU B 1 232 ? 30.049 -21.290 -41.348 1.00 69.15 232 LEU A O 1
ATOM 2767 N N . LEU B 1 233 ? 30.683 -23.428 -41.498 1.00 62.04 233 LEU A N 1
ATOM 2768 C CA . LEU B 1 233 ? 32.104 -23.137 -41.350 1.00 62.23 233 LEU A CA 1
ATOM 2769 C C . LEU B 1 233 ? 32.620 -22.295 -42.506 1.00 67.43 233 LEU A C 1
ATOM 2770 O O . LEU B 1 233 ? 33.397 -21.361 -42.310 1.00 74.21 233 LEU A O 1
ATOM 2775 N N . LYS B 1 234 ? 32.215 -22.646 -43.719 1.00 65.67 234 LYS A N 1
ATOM 2776 C CA . LYS B 1 234 ? 32.636 -21.881 -44.879 1.00 68.00 234 LYS A CA 1
ATOM 2777 C C . LYS B 1 234 ? 32.069 -20.453 -44.841 1.00 72.37 234 LYS A C 1
ATOM 2778 O O . LYS B 1 234 ? 32.784 -19.498 -45.140 1.00 75.21 234 LYS A O 1
ATOM 2784 N N . ALA B 1 235 ? 30.813 -20.304 -44.419 1.00 73.07 235 ALA A N 1
ATOM 2785 C CA . ALA B 1 235 ? 30.197 -18.977 -44.284 1.00 77.56 235 ALA A CA 1
ATOM 2786 C C . ALA B 1 235 ? 30.947 -18.096 -43.286 1.00 78.00 235 ALA A C 1
ATOM 2787 O O . ALA B 1 235 ? 31.082 -16.885 -43.490 1.00 82.25 235 ALA A O 1
ATOM 2789 N N . LYS B 1 236 ? 31.398 -18.704 -42.194 1.00 73.84 236 LYS A N 1
ATOM 2790 C CA . LYS B 1 236 ? 32.187 -18.003 -41.185 1.00 74.62 236 LYS A CA 1
ATOM 2791 C C . LYS B 1 236 ? 33.521 -17.481 -41.740 1.00 77.19 236 LYS A C 1
ATOM 2792 O O . LYS B 1 236 ? 33.913 -16.345 -41.465 1.00 80.33 236 LYS A O 1
ATOM 2798 N N . VAL B 1 237 ? 34.208 -18.316 -42.521 1.00 76.75 237 VAL A N 1
ATOM 2799 C CA . VAL B 1 237 ? 35.486 -17.951 -43.133 1.00 80.24 237 VAL A CA 1
ATOM 2800 C C . VAL B 1 237 ? 35.341 -16.782 -44.117 1.00 87.61 237 VAL A C 1
ATOM 2801 O O . VAL B 1 237 ? 36.172 -15.870 -44.154 1.00 91.06 237 VAL A O 1
ATOM 2805 N N . ASN B 1 238 ? 34.267 -16.807 -44.900 1.00 89.72 238 ASN A N 1
ATOM 2806 C CA . ASN B 1 238 ? 33.993 -15.758 -45.874 1.00 94.92 238 ASN A CA 1
ATOM 2807 C C . ASN B 1 238 ? 33.691 -14.403 -45.240 1.00 100.03 238 ASN A C 1
ATOM 2808 O O . ASN B 1 238 ? 33.844 -13.362 -45.878 1.00 104.08 238 ASN A O 1
ATOM 2813 N N . LYS B 1 239 ? 33.207 -14.418 -44.004 1.00 100.73 239 LYS A N 1
ATOM 2814 C CA . LYS B 1 239 ? 32.925 -13.168 -43.311 1.00 107.34 239 LYS A CA 1
ATOM 2815 C C . LYS B 1 239 ? 34.230 -12.482 -42.876 1.00 112.16 239 LYS A C 1
ATOM 2816 O O . LYS B 1 239 ? 34.248 -11.284 -42.567 1.00 116.21 239 LYS A O 1
ATOM 2822 N N . PHE B 1 240 ? 35.313 -13.253 -42.821 1.00 111.98 240 PHE A N 1
ATOM 2823 C CA . PHE B 1 240 ? 36.639 -12.695 -42.559 1.00 116.66 240 PHE A CA 1
ATOM 2824 C C . PHE B 1 240 ? 37.141 -11.951 -43.788 1.00 123.58 240 PHE A C 1
ATOM 2825 O O . PHE B 1 240 ? 36.726 -12.243 -44.910 1.00 125.20 240 PHE A O 1
ATOM 2833 N N . ASP B 1 241 ? 38.065 -11.019 -43.597 1.00 128.69 241 ASP A N 1
ATOM 2834 C CA . ASP B 1 241 ? 38.576 -10.297 -44.748 1.00 134.96 241 ASP A CA 1
ATOM 2835 C C . ASP B 1 241 ? 40.056 -10.523 -44.960 1.00 133.09 241 ASP A C 1
ATOM 2836 O O . ASP B 1 241 ? 40.761 -11.096 -44.124 1.00 132.41 241 ASP A O 1
ATOM 2841 N N . ILE B 1 242 ? 40.495 -10.071 -46.122 1.00 131.19 242 ILE A N 1
ATOM 2842 C CA . ILE B 1 242 ? 41.876 -10.123 -46.539 1.00 127.23 242 ILE A CA 1
ATOM 2843 C C . ILE B 1 242 ? 42.781 -9.382 -45.552 1.00 125.39 242 ILE A C 1
ATOM 2844 O O . ILE B 1 242 ? 43.916 -9.788 -45.310 1.00 122.58 242 ILE A O 1
ATOM 2849 N N . ASN B 1 243 ? 42.271 -8.294 -44.985 1.00 126.68 243 ASN A N 1
ATOM 2850 C CA . ASN B 1 243 ? 43.044 -7.482 -44.056 1.00 127.88 243 ASN A CA 1
ATOM 2851 C C . ASN B 1 243 ? 43.166 -8.060 -42.643 1.00 122.02 243 ASN A C 1
ATOM 2852 O O . ASN B 1 243 ? 44.125 -7.758 -41.933 1.00 116.98 243 ASN A O 1
ATOM 2857 N N . THR B 1 244 ? 42.203 -8.889 -42.236 1.00 115.82 244 THR A N 1
ATOM 2858 C CA . THR B 1 244 ? 42.236 -9.504 -40.901 1.00 111.60 244 THR A CA 1
ATOM 2859 C C . THR B 1 244 ? 43.461 -10.372 -40.701 1.00 110.29 244 THR A C 1
ATOM 2860 O O . THR B 1 244 ? 43.785 -11.199 -41.544 1.00 108.73 244 THR A O 1
ATOM 2864 N N . PRO B 1 245 ? 44.154 -10.178 -39.571 1.00 112.53 245 PRO A N 1
ATOM 2865 C CA . PRO B 1 245 ? 45.346 -10.982 -39.317 1.00 111.41 245 PRO A CA 1
ATOM 2866 C C . PRO B 1 245 ? 45.004 -12.420 -39.011 1.00 106.68 245 PRO A C 1
ATOM 2867 O O . PRO B 1 245 ? 43.922 -12.725 -38.507 1.00 103.06 245 PRO A O 1
ATOM 2871 N N . GLU B 1 246 ? 45.943 -13.293 -39.353 1.00 106.45 246 GLU A N 1
ATOM 2872 C CA . GLU B 1 246 ? 45.767 -14.723 -39.264 1.00 101.34 246 GLU A CA 1
ATOM 2873 C C . GLU B 1 246 ? 45.528 -15.116 -37.818 1.00 97.50 246 GLU A C 1
ATOM 2874 O O . GLU B 1 246 ? 44.692 -15.974 -37.525 1.00 92.55 246 GLU A O 1
ATOM 2880 N N . ASP B 1 247 ? 46.264 -14.506 -36.901 1.00 99.45 247 ASP A N 1
ATOM 2881 C CA . ASP B 1 247 ? 46.067 -14.819 -35.488 1.00 96.58 247 ASP A CA 1
ATOM 2882 C C . ASP B 1 247 ? 44.609 -14.772 -34.993 1.00 93.94 247 ASP A C 1
ATOM 2883 O O . ASP B 1 247 ? 44.144 -15.740 -34.417 1.00 90.57 247 ASP A O 1
ATOM 2888 N N . GLU B 1 248 ? 43.905 -13.681 -35.274 1.00 96.83 248 GLU A N 1
ATOM 2889 C CA . GLU B 1 248 ? 42.517 -13.503 -34.825 1.00 96.52 248 GLU A CA 1
ATOM 2890 C C . GLU B 1 248 ? 41.530 -14.305 -35.687 1.00 92.52 248 GLU A C 1
ATOM 2891 O O . GLU B 1 248 ? 40.434 -14.668 -35.229 1.00 91.20 248 GLU A O 1
ATOM 2897 N N . ALA B 1 249 ? 41.886 -14.556 -36.945 1.00 91.39 249 ALA A N 1
ATOM 2898 C CA . ALA B 1 249 ? 41.096 -15.434 -37.819 1.00 87.11 249 ALA A CA 1
ATOM 2899 C C . ALA B 1 249 ? 41.103 -16.841 -37.247 1.00 81.41 249 ALA A C 1
ATOM 2900 O O . ALA B 1 249 ? 40.062 -17.494 -37.184 1.00 78.41 249 ALA A O 1
ATOM 2902 N N . LYS B 1 250 ? 42.284 -17.313 -36.854 1.00 80.62 250 LYS A N 1
ATOM 2903 C CA . LYS B 1 250 ? 42.389 -18.631 -36.254 1.00 76.66 250 LYS A CA 1
ATOM 2904 C C . LYS B 1 250 ? 41.635 -18.713 -34.941 1.00 75.27 250 LYS A C 1
ATOM 2905 O O . LYS B 1 250 ? 40.965 -19.703 -34.673 1.00 70.48 250 LYS A O 1
ATOM 2911 N N . GLU B 1 251 ? 41.768 -17.680 -34.114 1.00 80.94 251 GLU A N 1
ATOM 2912 C CA . GLU B 1 251 ? 41.100 -17.679 -32.826 1.00 82.23 251 GLU A CA 1
ATOM 2913 C C . GLU B 1 251 ? 39.594 -17.713 -33.025 1.00 78.51 251 GLU A C 1
ATOM 2914 O O . GLU B 1 251 ? 38.892 -18.485 -32.377 1.00 74.50 251 GLU A O 1
ATOM 2920 N N . GLY B 1 252 ? 39.118 -16.913 -33.973 1.00 79.98 252 GLY A N 1
ATOM 2921 C CA . GLY B 1 252 ? 37.707 -16.852 -34.288 1.00 78.74 252 GLY A CA 1
ATOM 2922 C C . GLY B 1 252 ? 37.156 -18.182 -34.759 1.00 74.65 252 GLY A C 1
ATOM 2923 O O . GLY B 1 252 ? 36.077 -18.578 -34.353 1.00 73.40 252 GLY A O 1
ATOM 2924 N N . LEU B 1 253 ? 37.883 -18.863 -35.638 1.00 73.43 253 LEU A N 1
ATOM 2925 C CA . LEU B 1 253 ? 37.441 -20.155 -36.148 1.00 70.17 253 LEU A CA 1
ATOM 2926 C C . LEU B 1 253 ? 37.458 -21.258 -35.081 1.00 68.73 253 LEU A C 1
ATOM 2927 O O . LEU B 1 253 ? 36.555 -22.083 -35.026 1.00 65.79 253 LEU A O 1
ATOM 2932 N N . LEU B 1 254 ? 38.482 -21.265 -34.233 1.00 71.01 254 LEU A N 1
ATOM 2933 C CA . LEU B 1 254 ? 38.597 -22.276 -33.190 1.00 69.87 254 LEU A CA 1
ATOM 2934 C C . LEU B 1 254 ? 37.482 -22.158 -32.159 1.00 70.76 254 LEU A C 1
ATOM 2935 O O . LEU B 1 254 ? 36.932 -23.158 -31.710 1.00 68.09 254 LEU A O 1
ATOM 2940 N N . GLU B 1 255 ? 37.132 -20.938 -31.787 1.00 75.33 255 GLU A N 1
ATOM 2941 C CA . GLU B 1 255 ? 36.093 -20.778 -30.786 1.00 77.17 255 GLU A CA 1
ATOM 2942 C C . GLU B 1 255 ? 34.715 -20.919 -31.426 1.00 70.95 255 GLU A C 1
ATOM 2943 O O . GLU B 1 255 ? 33.754 -21.289 -30.763 1.00 67.94 255 GLU A O 1
ATOM 2949 N N . TRP B 1 256 ? 34.635 -20.680 -32.729 1.00 68.82 256 TRP A N 1
ATOM 2950 C CA . TRP B 1 256 ? 33.407 -20.942 -33.471 1.00 66.03 256 TRP A CA 1
ATOM 2951 C C . TRP B 1 256 ? 33.130 -22.467 -33.533 1.00 58.48 256 TRP A C 1
ATOM 2952 O O . TRP B 1 256 ? 31.990 -22.905 -33.369 1.00 56.12 256 TRP A O 1
ATOM 2963 N N . ILE B 1 257 ? 34.178 -23.264 -33.747 1.00 57.14 257 ILE A N 1
ATOM 2964 C CA . ILE B 1 257 ? 34.060 -24.727 -33.740 1.00 54.42 257 ILE A CA 1
ATOM 2965 C C . ILE B 1 257 ? 33.628 -25.210 -32.339 1.00 53.32 257 ILE A C 1
ATOM 2966 O O . ILE B 1 257 ? 32.752 -26.063 -32.200 1.00 50.49 257 ILE A O 1
ATOM 2971 N N . ASP B 1 258 ? 34.250 -24.658 -31.305 1.00 55.31 258 ASP A N 1
ATOM 2972 C CA . ASP B 1 258 ? 33.926 -25.041 -29.938 1.00 56.58 258 ASP A CA 1
ATOM 2973 C C . ASP B 1 258 ? 32.501 -24.673 -29.573 1.00 57.07 258 ASP A C 1
ATOM 2974 O O . ASP B 1 258 ? 31.817 -25.415 -28.880 1.00 55.31 258 ASP A O 1
ATOM 2979 N N . PHE B 1 259 ? 32.067 -23.516 -30.041 1.00 60.82 259 PHE A N 1
ATOM 2980 C CA . PHE B 1 259 ? 30.713 -23.069 -29.813 1.00 62.79 259 PHE A CA 1
ATOM 2981 C C . PHE B 1 259 ? 29.723 -23.992 -30.524 1.00 58.15 259 PHE A C 1
ATOM 2982 O O . PHE B 1 259 ? 28.670 -24.311 -29.990 1.00 57.55 259 PHE A O 1
ATOM 2990 N N . LEU B 1 260 ? 30.067 -24.406 -31.741 1.00 55.25 260 LEU A N 1
ATOM 2991 C CA . LEU B 1 260 ? 29.184 -25.247 -32.549 1.00 52.47 260 LEU A CA 1
ATOM 2992 C C . LEU B 1 260 ? 28.984 -26.628 -31.908 1.00 50.77 260 LEU A C 1
ATOM 2993 O O . LEU B 1 260 ? 27.876 -27.145 -31.860 1.00 51.07 260 LEU A O 1
ATOM 2998 N N . ILE B 1 261 ? 30.073 -27.204 -31.418 1.00 50.42 261 ILE A N 1
ATOM 2999 C CA . ILE B 1 261 ? 30.072 -28.481 -30.728 1.00 49.66 261 ILE A CA 1
ATOM 3000 C C . ILE B 1 261 ? 29.232 -28.411 -29.447 1.00 55.02 261 ILE A C 1
ATOM 3001 O O . ILE B 1 261 ? 28.434 -29.311 -29.156 1.00 53.67 261 ILE A O 1
ATOM 3006 N N . ASN B 1 262 ? 29.389 -27.332 -28.685 1.00 60.18 262 ASN A N 1
ATOM 3007 C CA . ASN B 1 262 ? 28.590 -27.190 -27.488 1.00 65.78 262 ASN A CA 1
ATOM 3008 C C . ASN B 1 262 ? 27.125 -27.045 -27.858 1.00 63.93 262 ASN A C 1
ATOM 3009 O O . ASN B 1 262 ? 26.285 -27.786 -27.362 1.00 62.50 262 ASN A O 1
ATOM 3014 N N . GLU B 1 263 ? 26.816 -26.143 -28.778 1.00 64.34 263 GLU A N 1
ATOM 3015 C CA . GLU B 1 263 ? 25.420 -25.845 -29.045 1.00 65.87 263 GLU A CA 1
ATOM 3016 C C . GLU B 1 263 ? 24.710 -26.951 -29.841 1.00 60.15 263 GLU A C 1
ATOM 3017 O O . GLU B 1 263 ? 23.609 -27.357 -29.487 1.00 59.69 263 GLU A O 1
ATOM 3023 N N . ARG B 1 264 ? 25.371 -27.502 -30.848 1.00 55.46 264 ARG A N 1
ATOM 3024 C CA . ARG B 1 264 ? 24.700 -28.466 -31.710 1.00 54.79 264 ARG A CA 1
ATOM 3025 C C . ARG B 1 264 ? 24.896 -29.922 -31.301 1.00 51.49 264 ARG A C 1
ATOM 3026 O O . ARG B 1 264 ? 24.169 -30.778 -31.759 1.00 50.36 264 ARG A O 1
ATOM 3034 N N . ILE B 1 265 ? 25.840 -30.205 -30.413 1.00 43.75 265 ILE A N 1
ATOM 3035 C CA . ILE B 1 265 ? 26.066 -31.583 -30.003 1.00 40.47 265 ILE A CA 1
ATOM 3036 C C . ILE B 1 265 ? 25.954 -31.815 -28.498 1.00 40.67 265 ILE A C 1
ATOM 3037 O O . ILE B 1 265 ? 25.021 -32.471 -28.046 1.00 40.31 265 ILE A O 1
ATOM 3042 N N . THR B 1 266 ? 26.897 -31.286 -27.725 1.00 42.13 266 THR A N 1
ATOM 3043 C CA . THR B 1 266 ? 26.960 -31.590 -26.291 1.00 43.28 266 THR A CA 1
ATOM 3044 C C . THR B 1 266 ? 25.753 -31.080 -25.500 1.00 45.92 266 THR A C 1
ATOM 3045 O O . THR B 1 266 ? 25.052 -31.844 -24.847 1.00 46.88 266 THR A O 1
ATOM 3049 N N . LEU B 1 267 ? 25.482 -29.789 -25.601 1.00 48.00 267 LEU A N 1
ATOM 3050 C CA . LEU B 1 267 ? 24.338 -29.217 -24.924 1.00 48.97 267 LEU A CA 1
ATOM 3051 C C . LEU B 1 267 ? 23.025 -29.732 -25.522 1.00 50.33 267 LEU A C 1
ATOM 3052 O O . LEU B 1 267 ? 22.046 -29.946 -24.806 1.00 52.01 267 LEU A O 1
ATOM 3057 N N . ALA B 1 268 ? 23.013 -29.932 -26.839 1.00 48.93 268 ALA A N 1
ATOM 3058 C CA . ALA B 1 268 ? 21.821 -30.403 -27.539 1.00 45.98 268 ALA A CA 1
ATOM 3059 C C . ALA B 1 268 ? 21.386 -31.756 -26.989 1.00 43.71 268 ALA A C 1
ATOM 3060 O O . ALA B 1 268 ? 20.208 -32.011 -26.780 1.00 42.92 268 ALA A O 1
ATOM 3062 N N . GLU B 1 269 ? 22.350 -32.624 -26.734 1.00 44.50 269 GLU A N 1
ATOM 3063 C CA . GLU B 1 269 ? 22.012 -33.927 -26.195 1.00 45.96 269 GLU A CA 1
ATOM 3064 C C . GLU B 1 269 ? 21.296 -33.803 -24.840 1.00 44.30 269 GLU A C 1
ATOM 3065 O O . GLU B 1 269 ? 20.265 -34.443 -24.609 1.00 41.61 269 GLU A O 1
ATOM 3071 N N . TYR B 1 270 ? 21.839 -32.949 -23.970 1.00 42.55 270 TYR A N 1
ATOM 3072 C CA . TYR B 1 270 ? 21.281 -32.754 -22.646 1.00 41.88 270 TYR A CA 1
ATOM 3073 C C . TYR B 1 270 ? 19.880 -32.185 -22.742 1.00 45.83 270 TYR A C 1
ATOM 3074 O O . TYR B 1 270 ? 18.965 -32.655 -22.057 1.00 48.33 270 TYR A O 1
ATOM 3083 N N . VAL B 1 271 ? 19.720 -31.160 -23.580 1.00 45.50 271 VAL A N 1
ATOM 3084 C CA . VAL B 1 271 ? 18.448 -30.468 -23.683 1.00 44.16 271 VAL A CA 1
ATOM 3085 C C . VAL B 1 271 ? 17.361 -31.354 -24.232 1.00 44.72 271 VAL A C 1
ATOM 3086 O O . VAL B 1 271 ? 16.244 -31.362 -23.711 1.00 45.69 271 VAL A O 1
ATOM 3090 N N . ILE B 1 272 ? 17.680 -32.114 -25.269 1.00 45.85 272 ILE A N 1
ATOM 3091 C CA . ILE B 1 272 ? 16.694 -32.999 -25.870 1.00 45.18 272 ILE A CA 1
ATOM 3092 C C . ILE B 1 272 ? 16.238 -34.053 -24.868 1.00 45.17 272 ILE A C 1
ATOM 3093 O O . ILE B 1 272 ? 15.037 -34.261 -24.694 1.00 47.86 272 ILE A O 1
ATOM 3098 N N . ALA B 1 273 ? 17.191 -34.686 -24.189 1.00 41.75 273 ALA A N 1
ATOM 3099 C CA . ALA B 1 273 ? 16.866 -35.755 -23.252 1.00 42.61 273 ALA A CA 1
ATOM 3100 C C . ALA B 1 273 ? 16.046 -35.246 -22.090 1.00 44.85 273 ALA A C 1
ATOM 3101 O O . ALA B 1 273 ? 15.046 -35.860 -21.702 1.00 47.22 273 ALA A O 1
ATOM 3103 N N . ARG B 1 274 ? 16.444 -34.100 -21.552 1.00 44.66 274 ARG A N 1
ATOM 3104 C CA . ARG B 1 274 ? 15.729 -33.542 -20.414 1.00 46.74 274 ARG A CA 1
ATOM 3105 C C . ARG B 1 274 ? 14.324 -33.137 -20.873 1.00 50.00 274 ARG A C 1
ATOM 3106 O O . ARG B 1 274 ? 13.343 -33.449 -20.213 1.00 51.78 274 ARG A O 1
ATOM 3114 N N . ASN B 1 275 ? 14.222 -32.464 -22.015 1.00 50.76 275 ASN A N 1
ATOM 3115 C CA . ASN B 1 275 ? 12.914 -32.041 -22.502 1.00 52.12 275 ASN A CA 1
ATOM 3116 C C . ASN B 1 275 ? 12.028 -33.191 -22.960 1.00 53.19 275 ASN A C 1
ATOM 3117 O O . ASN B 1 275 ? 10.833 -33.173 -22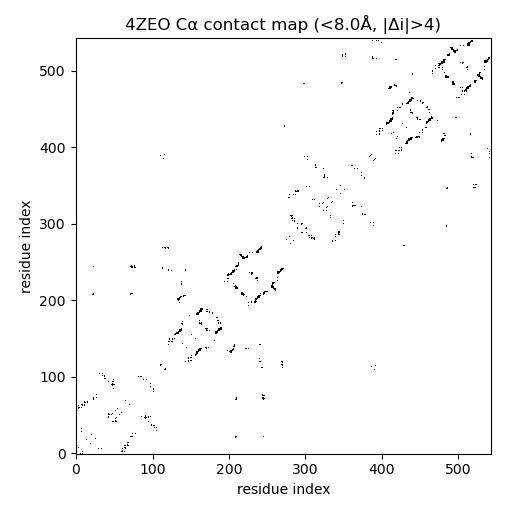.694 1.00 57.78 275 ASN A O 1
ATOM 3122 N N . ALA B 1 276 ? 12.607 -34.220 -23.572 1.00 51.48 276 ALA A N 1
ATOM 3123 C CA . ALA B 1 276 ? 11.826 -35.393 -23.958 1.00 53.78 276 ALA A CA 1
ATOM 3124 C C . ALA B 1 276 ? 11.334 -36.166 -22.726 1.00 55.41 276 ALA A C 1
ATOM 3125 O O . ALA B 1 276 ? 10.219 -36.682 -22.713 1.00 57.76 276 ALA A O 1
ATOM 3127 N N . ALA B 1 277 ? 12.158 -36.232 -21.685 1.00 54.33 277 ALA A N 1
ATOM 3128 C CA . ALA B 1 277 ? 11.762 -36.908 -20.451 1.00 56.74 277 ALA A CA 1
ATOM 3129 C C . ALA B 1 277 ? 10.549 -36.231 -19.800 1.00 61.45 277 ALA A C 1
ATOM 3130 O O . ALA B 1 277 ? 9.803 -36.874 -19.058 1.00 63.95 277 ALA A O 1
ATOM 3132 N N . GLN B 1 278 ? 10.345 -34.944 -20.077 1.00 63.99 278 GLN A N 1
ATOM 3133 C CA . GLN B 1 278 ? 9.159 -34.242 -19.578 1.00 70.25 278 GLN A CA 1
ATOM 3134 C C . GLN B 1 278 ? 7.871 -34.903 -20.082 1.00 71.83 278 GLN A C 1
ATOM 3135 O O . GLN B 1 278 ? 6.848 -34.918 -19.402 1.00 74.40 278 GLN A O 1
ATOM 3141 N N . SER B 1 279 ? 7.942 -35.418 -21.299 1.00 70.91 279 SER A N 1
ATOM 3142 C CA . SER B 1 279 ? 6.852 -36.135 -21.934 1.00 73.82 279 SER A CA 1
ATOM 3143 C C . SER B 1 279 ? 6.568 -37.509 -21.308 1.00 78.52 279 SER A C 1
ATOM 3144 O O . SER B 1 279 ? 5.477 -38.042 -21.460 1.00 83.72 279 SER A O 1
ATOM 3147 N N . ILE B 1 280 ? 7.576 -38.124 -20.700 1.00 76.13 280 ILE A N 1
ATOM 3148 C CA . ILE B 1 280 ? 7.412 -39.415 -20.028 1.00 76.29 280 ILE A CA 1
ATOM 3149 C C . ILE B 1 280 ? 6.819 -39.213 -18.637 1.00 79.58 280 ILE A C 1
ATOM 3150 O O . ILE B 1 280 ? 7.287 -38.366 -17.889 1.00 78.41 280 ILE A O 1
ATOM 3155 N N . ASN B 1 281 ? 5.805 -39.996 -18.284 1.00 84.75 281 ASN A N 1
ATOM 3156 C CA . ASN B 1 281 ? 5.140 -39.858 -16.985 1.00 89.22 281 ASN A CA 1
ATOM 3157 C C . ASN B 1 281 ? 5.049 -41.209 -16.286 1.00 90.43 281 ASN A C 1
ATOM 3158 O O . ASN B 1 281 ? 5.269 -42.254 -16.903 1.00 88.89 281 ASN A O 1
ATOM 3163 N N . ASP B 1 282 ? 4.724 -41.189 -14.998 1.00 94.14 282 ASP A N 1
ATOM 3164 C CA . ASP B 1 282 ? 4.688 -42.416 -14.210 1.00 97.82 282 ASP A CA 1
ATOM 3165 C C . ASP B 1 282 ? 3.596 -43.377 -14.708 1.00 100.81 282 ASP A C 1
ATOM 3166 O O . ASP B 1 282 ? 2.485 -42.957 -15.032 1.00 100.32 282 ASP A O 1
ATOM 3171 N N . GLY B 1 283 ? 3.940 -44.661 -14.793 1.00 102.87 283 GLY A N 1
ATOM 3172 C CA . GLY B 1 283 ? 3.017 -45.687 -15.248 1.00 81.90 283 GLY A CA 1
ATOM 3173 C C . GLY B 1 283 ? 2.957 -45.861 -16.753 1.00 91.26 283 GLY A C 1
ATOM 3174 O O . GLY B 1 283 ? 2.218 -46.693 -17.262 1.00 93.79 283 GLY A O 1
ATOM 3175 N N . ASP B 1 284 ? 3.773 -45.099 -17.470 1.00 86.98 284 ASP A N 1
ATOM 3176 C CA . ASP B 1 284 ? 3.805 -45.159 -18.927 1.00 82.96 284 ASP A CA 1
ATOM 3177 C C . ASP B 1 284 ? 4.463 -46.422 -19.456 1.00 79.26 284 ASP A C 1
ATOM 3178 O O . ASP B 1 284 ? 5.284 -47.045 -18.783 1.00 77.00 284 ASP A O 1
ATOM 3183 N N . THR B 1 285 ? 4.091 -46.796 -20.675 1.00 78.30 285 THR A N 1
ATOM 3184 C CA . THR B 1 285 ? 4.832 -47.819 -21.389 1.00 75.72 285 THR A CA 1
ATOM 3185 C C . THR B 1 285 ? 5.475 -47.205 -22.609 1.00 72.63 285 THR A C 1
ATOM 3186 O O . THR B 1 285 ? 4.788 -46.619 -23.453 1.00 73.09 285 THR A O 1
ATOM 3190 N N . ILE B 1 286 ? 6.793 -47.359 -22.688 1.00 69.29 286 ILE A N 1
ATOM 3191 C CA . ILE B 1 286 ? 7.605 -46.772 -23.735 1.00 66.41 286 ILE A CA 1
ATOM 3192 C C . ILE B 1 286 ? 8.106 -47.863 -24.671 1.00 64.53 286 ILE A C 1
ATOM 3193 O O . ILE B 1 286 ? 8.588 -48.901 -24.212 1.00 63.54 286 ILE A O 1
ATOM 3198 N N . VAL B 1 287 ? 7.987 -47.618 -25.976 1.00 63.25 287 VAL A N 1
ATOM 3199 C CA . VAL B 1 287 ? 8.497 -48.512 -27.004 1.00 60.96 287 VAL A CA 1
ATOM 3200 C C . VAL B 1 287 ? 9.598 -47.822 -27.781 1.00 58.60 287 VAL A C 1
ATOM 3201 O O . VAL B 1 287 ? 9.467 -46.660 -28.151 1.00 59.02 287 VAL A O 1
ATOM 3205 N N . THR B 1 288 ? 10.687 -48.533 -28.033 1.00 55.96 288 THR A N 1
ATOM 3206 C CA . THR B 1 288 ? 11.735 -47.991 -28.872 1.00 53.81 288 THR A CA 1
ATOM 3207 C C . THR B 1 288 ? 12.312 -49.100 -29.751 1.00 56.10 288 THR A C 1
ATOM 3208 O O . THR B 1 288 ? 11.963 -50.278 -29.602 1.00 59.05 288 THR A O 1
ATOM 3212 N N . TYR B 1 289 ? 13.113 -48.705 -30.735 1.00 55.04 289 TYR A N 1
ATOM 3213 C CA . TYR B 1 289 ? 13.656 -49.648 -31.694 1.00 54.85 289 TYR A CA 1
ATOM 3214 C C . TYR B 1 289 ? 15.169 -49.548 -31.775 1.00 52.39 289 TYR A C 1
ATOM 3215 O O . TYR B 1 289 ? 15.717 -48.478 -32.042 1.00 50.27 289 TYR A O 1
ATOM 3224 N N . GLY B 1 290 ? 15.842 -50.668 -31.540 1.00 54.13 290 GLY A N 1
ATOM 3225 C CA . GLY B 1 290 ? 17.293 -50.700 -31.582 1.00 54.83 290 GLY A CA 1
ATOM 3226 C C . GLY B 1 290 ? 17.844 -49.849 -30.460 1.00 56.35 290 GLY A C 1
ATOM 3227 O O . GLY B 1 290 ? 17.174 -49.632 -29.454 1.00 56.41 290 GLY A O 1
ATOM 3228 N N . ARG B 1 291 ? 19.066 -49.364 -30.625 1.00 55.95 291 ARG A N 1
ATOM 3229 C CA . ARG B 1 291 ? 19.656 -48.487 -29.625 1.00 53.18 291 ARG A CA 1
ATOM 3230 C C . ARG B 1 291 ? 20.037 -47.144 -30.215 1.00 50.65 291 ARG A C 1
ATOM 3231 O O . ARG B 1 291 ? 21.001 -47.039 -30.960 1.00 50.59 291 ARG A O 1
ATOM 3239 N N . HIS B 1 292 ? 19.303 -46.110 -29.844 1.00 48.08 292 HIS A N 1
ATOM 3240 C CA . HIS B 1 292 ? 19.664 -44.777 -30.265 1.00 47.55 292 HIS A CA 1
ATOM 3241 C C . HIS B 1 292 ? 20.064 -43.970 -29.045 1.00 47.55 292 HIS A C 1
ATOM 3242 O O . HIS B 1 292 ? 19.383 -43.998 -28.016 1.00 47.54 292 HIS A O 1
ATOM 3249 N N . ARG B 1 293 ? 21.169 -43.246 -29.178 1.00 46.78 293 ARG A N 1
ATOM 3250 C CA . ARG B 1 293 ? 21.751 -42.509 -28.068 1.00 45.93 293 ARG A CA 1
ATOM 3251 C C . ARG B 1 293 ? 20.759 -41.507 -27.443 1.00 47.54 293 ARG A C 1
ATOM 3252 O O . ARG B 1 293 ? 20.671 -41.434 -26.216 1.00 50.93 293 ARG A O 1
ATOM 3260 N N . LEU B 1 294 ? 20.001 -40.764 -28.255 1.00 44.40 294 LEU A N 1
ATOM 3261 C CA . LEU B 1 294 ? 19.050 -39.797 -27.688 1.00 45.01 294 LEU A CA 1
ATOM 3262 C C . LEU B 1 294 ? 17.958 -40.465 -26.871 1.00 45.74 294 LEU A C 1
ATOM 3263 O O . LEU B 1 294 ? 17.598 -39.970 -25.803 1.00 45.81 294 LEU A O 1
ATOM 3268 N N . VAL B 1 295 ? 17.439 -41.583 -27.376 1.00 45.44 295 VAL A N 1
ATOM 3269 C CA . VAL B 1 295 ? 16.397 -42.333 -26.675 1.00 45.31 295 VAL A CA 1
ATOM 3270 C C . VAL B 1 295 ? 16.944 -42.906 -25.374 1.00 43.72 295 VAL A C 1
ATOM 3271 O O . VAL B 1 295 ? 16.321 -42.778 -24.316 1.00 42.27 295 VAL A O 1
ATOM 3275 N N . GLU B 1 296 ? 18.143 -43.480 -25.446 1.00 44.22 296 GLU A N 1
ATOM 3276 C CA . GLU B 1 296 ? 18.792 -44.031 -24.265 1.00 45.40 296 GLU A CA 1
ATOM 3277 C C . GLU B 1 296 ? 18.963 -42.945 -23.185 1.00 47.01 296 GLU A C 1
ATOM 3278 O O . GLU B 1 296 ? 18.550 -43.128 -22.023 1.00 49.24 296 GLU A O 1
ATOM 3284 N N . LYS B 1 297 ? 19.496 -41.793 -23.587 1.00 45.25 297 LYS A N 1
ATOM 3285 C CA . LYS B 1 297 ? 19.701 -40.694 -22.653 1.00 47.20 297 LYS A CA 1
ATOM 3286 C C . LYS B 1 297 ? 18.384 -40.206 -22.038 1.00 46.99 297 LYS A C 1
ATOM 3287 O O . LYS B 1 297 ? 18.344 -39.881 -20.854 1.00 47.23 297 LYS A O 1
ATOM 3293 N N . THR B 1 298 ? 17.318 -40.162 -22.844 1.00 46.43 298 THR A N 1
ATOM 3294 C CA . THR B 1 298 ? 15.993 -39.729 -22.392 1.00 46.92 298 THR A CA 1
ATOM 3295 C C . THR B 1 298 ? 15.427 -40.697 -21.355 1.00 51.55 298 THR A C 1
ATOM 3296 O O . THR B 1 298 ? 14.926 -40.282 -20.304 1.00 56.60 298 THR A O 1
ATOM 3300 N N . LEU B 1 299 ? 15.515 -41.989 -21.643 1.00 50.14 299 LEU A N 1
ATOM 3301 C CA . LEU B 1 299 ? 14.994 -42.990 -20.713 1.00 50.56 299 LEU A CA 1
ATOM 3302 C C . LEU B 1 299 ? 15.746 -42.981 -19.370 1.00 49.91 299 LEU A C 1
ATOM 3303 O O . LEU B 1 299 ? 15.121 -43.033 -18.314 1.00 52.23 299 LEU A O 1
ATOM 3308 N N . LEU B 1 300 ? 17.072 -42.872 -19.410 1.00 47.25 300 LEU A N 1
ATOM 3309 C CA . LEU B 1 300 ? 17.890 -42.802 -18.188 1.00 48.08 300 LEU A CA 1
ATOM 3310 C C . LEU B 1 300 ? 17.579 -41.559 -17.374 1.00 49.27 300 LEU A C 1
ATOM 3311 O O . LEU B 1 300 ? 17.584 -41.598 -16.138 1.00 52.99 300 LEU A O 1
ATOM 3316 N N . ARG B 1 301 ? 17.314 -40.453 -18.065 1.00 47.93 301 ARG A N 1
ATOM 3317 C CA . ARG B 1 301 ? 16.959 -39.201 -17.402 1.00 46.62 301 ARG A CA 1
ATOM 3318 C C . ARG B 1 301 ? 15.628 -39.318 -16.647 1.00 51.58 301 ARG A C 1
ATOM 3319 O O . ARG B 1 301 ? 15.524 -38.925 -15.484 1.00 54.18 301 ARG A O 1
ATOM 3327 N N . ALA B 1 302 ? 14.627 -39.879 -17.31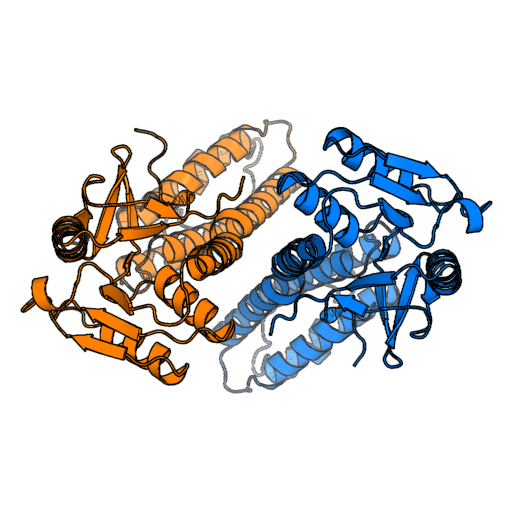7 1.00 50.72 302 ALA A N 1
ATOM 3328 C CA . ALA B 1 302 ? 13.298 -40.036 -16.754 1.00 53.70 302 ALA A CA 1
ATOM 3329 C C . ALA B 1 302 ? 13.372 -40.927 -15.540 1.00 57.48 302 ALA A C 1
ATOM 3330 O O . ALA B 1 302 ? 12.658 -40.722 -14.564 1.00 61.24 302 ALA A O 1
ATOM 3332 N N . ARG B 1 303 ? 14.222 -41.938 -15.614 1.00 58.36 303 ARG A N 1
ATOM 3333 C CA . ARG B 1 303 ? 14.448 -42.818 -14.473 1.00 63.30 303 ARG A CA 1
ATOM 3334 C C . ARG B 1 303 ? 15.136 -42.076 -13.302 1.00 63.32 303 ARG A C 1
ATOM 3335 O O . ARG B 1 303 ? 14.787 -42.261 -12.143 1.00 64.96 303 ARG A O 1
ATOM 3343 N N . LYS B 1 304 ? 16.133 -41.256 -13.617 1.00 62.33 304 LYS A N 1
ATOM 3344 C CA . LYS B 1 304 ? 16.863 -40.509 -12.595 1.00 64.32 304 LYS A CA 1
ATOM 3345 C C . LYS B 1 304 ? 15.957 -39.478 -11.904 1.00 65.05 304 LYS A C 1
ATOM 3346 O O . LYS B 1 304 ? 16.157 -39.148 -10.733 1.00 67.95 304 LYS A O 1
ATOM 3352 N N . GLU B 1 305 ? 14.963 -38.984 -12.640 1.00 64.16 305 GLU A N 1
ATOM 3353 C CA . GLU B 1 305 ? 13.961 -38.061 -12.108 1.00 66.93 305 GLU A CA 1
ATOM 3354 C C . GLU B 1 305 ? 12.984 -38.763 -11.153 1.00 70.52 305 GLU A C 1
ATOM 3355 O O . GLU B 1 305 ? 12.119 -38.115 -10.548 1.00 73.04 305 GLU A O 1
ATOM 3361 N N . GLY B 1 306 ? 13.101 -40.084 -11.042 1.00 69.96 306 GLY A N 1
ATOM 3362 C CA . GLY B 1 306 ? 12.308 -40.830 -10.083 1.00 74.55 306 GLY A CA 1
ATOM 3363 C C . GLY B 1 306 ? 11.056 -41.462 -10.669 1.00 76.30 306 GLY A C 1
ATOM 3364 O O . GLY B 1 306 ? 10.253 -42.054 -9.943 1.00 79.70 306 GLY A O 1
ATOM 3365 N N . LYS B 1 307 ? 10.885 -41.324 -11.982 1.00 74.20 307 LYS A N 1
ATOM 3366 C CA . LYS B 1 307 ? 9.717 -41.853 -12.679 1.00 76.10 307 LYS A CA 1
ATOM 3367 C C . LYS B 1 307 ? 9.810 -43.363 -12.846 1.00 74.53 307 LYS A C 1
ATOM 3368 O O . LYS B 1 307 ? 10.891 -43.899 -13.044 1.00 71.68 307 LYS A O 1
ATOM 3374 N N . SER B 1 308 ? 8.683 -44.053 -12.723 1.00 77.58 308 SER A N 1
ATOM 3375 C CA . SER B 1 308 ? 8.660 -45.495 -12.948 1.00 77.36 308 SER A CA 1
ATOM 3376 C C . SER B 1 308 ? 7.784 -45.836 -14.152 1.00 77.09 308 SER A C 1
ATOM 3377 O O . SER B 1 308 ? 6.599 -45.512 -14.198 1.00 80.36 308 SER A O 1
ATOM 3380 N N . PHE B 1 309 ? 8.375 -46.522 -15.114 1.00 73.35 309 PHE A N 1
ATOM 3381 C CA . PHE B 1 309 ? 7.729 -46.774 -16.383 1.00 72.03 309 PHE A CA 1
ATOM 3382 C C . PHE B 1 309 ? 8.269 -48.057 -16.990 1.00 71.32 309 PHE A C 1
ATOM 3383 O O . PHE B 1 309 ? 9.280 -48.596 -16.539 1.00 69.81 309 PHE A O 1
ATOM 3391 N N . ASN B 1 310 ? 7.590 -48.545 -18.017 1.00 72.55 310 ASN A N 1
ATOM 3392 C CA . ASN B 1 310 ? 8.002 -49.763 -18.697 1.00 71.70 310 ASN A CA 1
ATOM 3393 C C . ASN B 1 310 ? 8.622 -49.450 -20.015 1.00 67.64 310 ASN A C 1
ATOM 3394 O O . ASN B 1 310 ? 8.244 -48.476 -20.665 1.00 67.11 310 ASN A O 1
ATOM 3399 N N . VAL B 1 311 ? 9.609 -50.247 -20.394 1.00 64.73 311 VAL A N 1
ATOM 3400 C CA . VAL B 1 311 ? 10.187 -50.093 -21.710 1.00 61.83 311 VAL A CA 1
ATOM 3401 C C . VAL B 1 311 ? 10.138 -51.404 -22.507 1.00 63.52 311 VAL A C 1
ATOM 3402 O O . VAL B 1 311 ? 10.531 -52.469 -22.029 1.00 64.28 311 VAL A O 1
ATOM 3406 N N . THR B 1 312 ? 9.652 -51.306 -23.738 1.00 63.20 312 THR A N 1
ATOM 3407 C CA . THR B 1 312 ? 9.726 -52.404 -24.684 1.00 62.29 312 THR A CA 1
ATOM 3408 C C . THR B 1 312 ? 10.801 -52.031 -25.687 1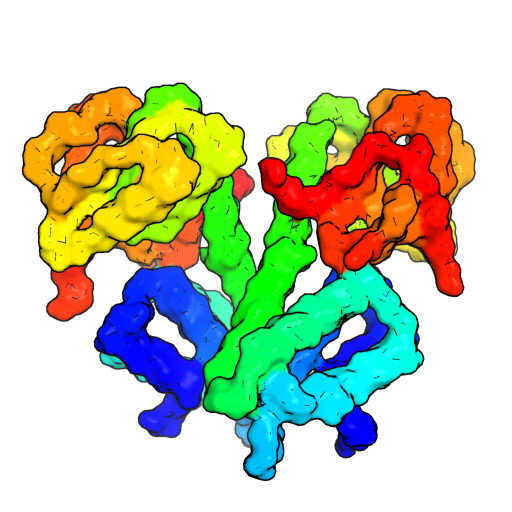.00 59.70 312 THR A C 1
ATOM 3409 O O . THR B 1 312 ? 10.754 -50.943 -26.263 1.00 58.29 312 THR A O 1
ATOM 3413 N N . VAL B 1 313 ? 11.801 -52.893 -25.853 1.00 59.69 313 VAL A N 1
ATOM 3414 C CA . VAL B 1 313 ? 12.847 -52.639 -26.843 1.00 59.03 313 VAL A CA 1
ATOM 3415 C C . VAL B 1 313 ? 12.742 -53.610 -28.008 1.00 60.61 313 VAL A C 1
ATOM 3416 O O . VAL B 1 313 ? 12.878 -54.825 -27.857 1.00 62.70 313 VAL A O 1
ATOM 3420 N N . LEU B 1 314 ? 12.511 -53.049 -29.184 1.00 60.37 314 LEU A N 1
ATOM 3421 C CA . LEU B 1 314 ? 12.380 -53.845 -30.392 1.00 61.56 314 LEU A CA 1
ATOM 3422 C C . LEU B 1 314 ? 13.719 -53.800 -31.102 1.00 60.53 314 LEU A C 1
ATOM 3423 O O . LEU B 1 314 ? 14.515 -52.879 -30.881 1.00 57.55 314 LEU A O 1
ATOM 3428 N N . ASP B 1 315 ? 14.015 -54.822 -31.892 1.00 62.54 315 ASP A N 1
ATOM 3429 C CA . ASP B 1 315 ? 15.326 -54.863 -32.515 1.00 62.29 315 ASP A CA 1
ATOM 3430 C C . ASP B 1 315 ? 15.369 -55.356 -33.950 1.00 65.06 315 ASP A C 1
ATOM 3431 O O . ASP B 1 315 ? 14.408 -55.914 -34.487 1.00 67.71 315 ASP A O 1
ATOM 3436 N N . ASP B 1 316 ? 16.526 -55.133 -34.555 1.00 65.79 316 ASP A N 1
ATOM 3437 C CA . ASP B 1 316 ? 16.857 -55.701 -35.844 1.00 65.41 316 ASP A CA 1
ATOM 3438 C C . ASP B 1 316 ? 17.575 -57.018 -35.524 1.00 66.09 316 ASP A C 1
ATOM 3439 O O . ASP B 1 316 ? 18.593 -56.997 -34.834 1.00 64.02 316 ASP A O 1
ATOM 3444 N N . PRO B 1 317 ? 17.060 -58.159 -36.012 1.00 68.69 317 PRO A N 1
ATOM 3445 C CA . PRO B 1 317 ? 17.650 -59.463 -35.669 1.00 72.25 317 PRO A CA 1
ATOM 3446 C C . PRO B 1 317 ? 19.103 -59.574 -36.142 1.00 73.75 317 PRO A C 1
ATOM 3447 O O . PRO B 1 317 ? 19.911 -60.289 -35.552 1.00 78.31 317 PRO A O 1
ATOM 3451 N N . TYR B 1 318 ? 19.390 -58.931 -37.264 1.00 70.70 318 TYR A N 1
ATOM 3452 C CA . TYR B 1 318 ? 20.732 -58.861 -37.828 1.00 68.78 318 TYR A CA 1
ATOM 3453 C C . TYR B 1 318 ? 21.724 -57.935 -37.117 1.00 63.51 318 TYR A C 1
ATOM 3454 O O . TYR B 1 318 ? 22.926 -58.186 -37.183 1.00 64.18 318 TYR A O 1
ATOM 3463 N N . VAL B 1 319 ? 21.257 -56.805 -36.586 1.00 59.57 319 VAL A N 1
ATOM 3464 C CA . VAL B 1 319 ? 22.115 -55.907 -35.805 1.00 57.11 319 VAL A CA 1
ATOM 3465 C C . VAL B 1 319 ? 22.234 -56.261 -34.303 1.00 58.17 319 VAL A C 1
ATOM 3466 O O . VAL B 1 319 ? 23.331 -56.417 -33.784 1.00 58.07 319 VAL A O 1
ATOM 3470 N N . GLY B 1 320 ? 21.100 -56.385 -33.615 1.00 60.29 320 GLY A N 1
ATOM 3471 C CA . GLY B 1 320 ? 21.061 -56.745 -32.199 1.00 62.44 320 GLY A CA 1
ATOM 3472 C C . GLY B 1 320 ? 21.485 -55.722 -31.137 1.00 62.64 320 GLY A C 1
ATOM 3473 O O . GLY B 1 320 ? 21.674 -56.070 -29.966 1.00 62.24 320 GLY A O 1
ATOM 3474 N N . GLU B 1 321 ? 21.648 -54.466 -31.534 1.00 63.83 321 GLU A N 1
ATOM 3475 C CA . GLU B 1 321 ? 22.102 -53.424 -30.617 1.00 65.79 321 GLU A CA 1
ATOM 3476 C C . GLU B 1 321 ? 21.105 -53.150 -29.484 1.00 64.74 321 GLU A C 1
ATOM 3477 O O . GLU B 1 321 ? 21.493 -52.712 -28.399 1.00 63.82 321 GLU A O 1
ATOM 3483 N N . GLY B 1 322 ? 19.819 -53.332 -29.773 1.00 63.86 322 GLY A N 1
ATOM 3484 C CA . GLY B 1 322 ? 18.782 -53.132 -28.786 1.00 62.14 322 GLY A CA 1
ATOM 3485 C C . GLY B 1 322 ? 18.977 -53.971 -27.542 1.00 62.20 322 GLY A C 1
ATOM 3486 O O . GLY B 1 322 ? 18.563 -53.571 -26.459 1.00 61.21 322 GLY A O 1
ATOM 3487 N N . LYS B 1 323 ? 19.597 -55.142 -27.691 1.00 64.72 323 LYS A N 1
ATOM 3488 C CA . LYS B 1 323 ? 19.898 -56.004 -26.546 1.00 66.55 323 LYS A CA 1
ATOM 3489 C C . LYS B 1 323 ? 20.837 -55.311 -25.561 1.00 65.56 323 LYS A C 1
ATOM 3490 O O . LYS B 1 323 ? 20.705 -55.474 -24.349 1.00 67.57 323 LYS A O 1
ATOM 3496 N N . GLU B 1 324 ? 21.807 -54.568 -26.085 1.00 64.10 324 GLU A N 1
ATOM 3497 C CA . GLU B 1 324 ? 22.695 -53.782 -25.232 1.00 64.23 324 GLU A CA 1
ATOM 3498 C C . GLU B 1 324 ? 21.946 -52.679 -24.484 1.00 60.19 324 GLU A C 1
ATOM 3499 O O . GLU B 1 324 ? 22.101 -52.530 -23.268 1.00 60.35 324 GLU A O 1
ATOM 3505 N N . LEU B 1 325 ? 21.071 -51.975 -25.197 1.00 56.29 325 LEU A N 1
ATOM 3506 C CA . LEU B 1 325 ? 20.241 -50.943 -24.597 1.00 53.91 325 LEU A CA 1
ATOM 3507 C C . LEU B 1 325 ? 19.417 -51.496 -23.441 1.00 57.09 325 LEU A C 1
ATOM 3508 O O . LEU B 1 325 ? 19.321 -50.874 -22.375 1.00 56.49 325 LEU A O 1
ATOM 3513 N N . ALA B 1 326 ? 18.846 -52.678 -23.652 1.00 60.01 326 ALA A N 1
ATOM 3514 C CA . ALA B 1 326 ? 18.044 -53.342 -22.637 1.00 62.73 326 ALA A CA 1
ATOM 3515 C C . ALA B 1 326 ? 18.860 -53.612 -21.379 1.00 64.91 326 ALA A C 1
ATOM 3516 O O . ALA B 1 326 ? 18.339 -53.517 -20.271 1.00 65.23 326 ALA A O 1
ATOM 3518 N N . LYS B 1 327 ? 20.127 -53.984 -21.561 1.00 67.17 327 LYS A N 1
ATOM 3519 C CA . LYS B 1 327 ? 21.059 -54.195 -20.447 1.00 67.77 327 LYS A CA 1
ATOM 3520 C C . LYS B 1 327 ? 21.254 -52.913 -19.646 1.00 63.42 327 LYS A C 1
ATOM 3521 O O . LYS B 1 327 ? 21.135 -52.910 -18.424 1.00 64.02 327 LYS A O 1
ATOM 3527 N N . VAL B 1 328 ? 21.562 -51.830 -20.353 1.00 58.91 328 VAL A N 1
ATOM 3528 C CA . VAL B 1 328 ? 21.790 -50.542 -19.725 1.00 56.69 328 VAL A CA 1
ATOM 3529 C C . VAL B 1 328 ? 20.564 -50.104 -18.939 1.00 58.93 328 VAL A C 1
ATOM 3530 O O . VAL B 1 328 ? 20.688 -49.651 -17.802 1.00 61.20 328 VAL A O 1
ATOM 3534 N N . LEU B 1 329 ? 19.379 -50.270 -19.523 1.00 59.02 329 LEU A N 1
ATOM 3535 C CA . LEU B 1 329 ? 18.146 -49.844 -18.857 1.00 59.94 329 LEU A CA 1
ATOM 3536 C C . LEU B 1 329 ? 17.856 -50.678 -17.617 1.00 64.95 329 LEU A C 1
ATOM 3537 O O . LEU B 1 329 ? 17.461 -50.140 -16.583 1.00 67.08 329 LEU A O 1
ATOM 3542 N N . ARG B 1 330 ? 18.088 -51.984 -17.713 1.00 67.86 330 ARG A N 1
ATOM 3543 C CA . ARG B 1 330 ? 17.912 -52.884 -16.575 1.00 72.79 330 ARG A CA 1
ATOM 3544 C C . ARG B 1 330 ? 18.841 -52.539 -15.420 1.00 74.86 330 ARG A C 1
ATOM 3545 O O . ARG B 1 330 ? 18.431 -52.579 -14.268 1.00 77.37 330 ARG A O 1
ATOM 3553 N N . HIS B 1 331 ? 20.087 -52.200 -15.737 1.00 74.44 331 HIS A N 1
ATOM 3554 C CA . HIS B 1 331 ? 21.061 -51.795 -14.731 1.00 76.45 331 HIS A CA 1
ATOM 3555 C C . HIS B 1 331 ? 20.570 -50.533 -14.038 1.00 73.50 331 HIS A C 1
ATOM 3556 O O . HIS B 1 331 ? 20.764 -50.350 -12.840 1.00 74.63 331 HIS A O 1
ATOM 3563 N N . ALA B 1 332 ? 19.901 -49.680 -14.801 1.00 70.06 332 ALA A N 1
ATOM 3564 C CA . ALA B 1 332 ? 19.379 -48.426 -14.277 1.00 68.37 332 ALA A CA 1
ATOM 3565 C C . ALA B 1 332 ? 18.128 -48.632 -13.433 1.00 70.14 332 ALA A C 1
ATOM 3566 O O . ALA B 1 332 ? 17.635 -47.699 -12.803 1.00 70.52 332 ALA A O 1
ATOM 3568 N N . GLY B 1 333 ? 17.569 -49.831 -13.465 1.00 71.64 333 GLY A N 1
ATOM 3569 C CA . GLY B 1 333 ? 16.405 -50.089 -12.646 1.00 74.45 333 GLY A CA 1
ATOM 3570 C C . GLY B 1 333 ? 15.109 -49.986 -13.426 1.00 73.33 333 GLY A C 1
ATOM 3571 O O . GLY B 1 333 ? 14.035 -49.877 -12.838 1.00 76.22 333 GLY A O 1
ATOM 3572 N N . ILE B 1 334 ? 15.209 -49.917 -14.748 1.00 69.76 334 ILE A N 1
ATOM 3573 C CA . ILE B 1 334 ? 14.018 -49.867 -15.587 1.00 69.00 334 ILE A CA 1
ATOM 3574 C C . ILE B 1 334 ? 13.600 -51.271 -16.025 1.00 72.68 334 ILE A C 1
ATOM 3575 O O . ILE B 1 334 ? 14.401 -51.997 -16.617 1.00 73.61 334 ILE A O 1
ATOM 3580 N N . PRO B 1 335 ? 12.335 -51.648 -15.768 1.00 74.89 335 PRO A N 1
ATOM 3581 C CA . PRO B 1 335 ? 11.867 -52.952 -16.259 1.00 78.19 335 PRO A CA 1
ATOM 3582 C C . PRO B 1 335 ? 11.711 -52.929 -17.778 1.00 76.33 335 PRO A C 1
ATOM 3583 O O . PRO B 1 335 ? 10.976 -52.093 -18.319 1.00 75.02 335 PRO A O 1
ATOM 3587 N N . VAL B 1 336 ? 12.413 -53.828 -18.460 1.00 76.31 336 VAL A N 1
ATOM 3588 C CA . VAL B 1 336 ? 12.409 -53.812 -19.918 1.00 74.78 336 VAL A CA 1
ATOM 3589 C C . VAL B 1 336 ? 12.041 -55.152 -20.521 1.00 74.30 336 VAL A C 1
ATOM 3590 O O . VAL B 1 336 ? 12.470 -56.210 -20.064 1.00 74.66 336 VAL A O 1
ATOM 3594 N N . LEU B 1 337 ? 11.183 -55.080 -21.528 1.00 74.45 337 LEU A N 1
ATOM 3595 C CA . LEU B 1 337 ? 10.834 -56.226 -22.336 1.00 76.58 337 LEU A CA 1
ATOM 3596 C C . LEU B 1 337 ? 11.567 -56.110 -23.675 1.00 72.35 337 LEU A C 1
ATOM 3597 O O . LEU B 1 337 ? 11.408 -55.120 -24.392 1.00 70.02 337 LEU A O 1
ATOM 3602 N N . TYR B 1 338 ? 12.406 -57.094 -23.987 1.00 70.52 338 TYR A N 1
ATOM 3603 C CA . TYR B 1 338 ? 13.201 -57.047 -25.206 1.00 66.90 338 TYR A CA 1
ATOM 3604 C C . TYR B 1 338 ? 12.710 -58.051 -26.241 1.00 70.43 338 TYR A C 1
ATOM 3605 O O . TYR B 1 338 ? 12.431 -59.205 -25.923 1.00 75.88 338 TYR A O 1
ATOM 3614 N N . SER B 1 339 ? 12.592 -57.593 -27.481 1.00 69.01 339 SER A N 1
ATOM 3615 C CA . SER B 1 339 ? 12.241 -58.464 -28.595 1.00 70.36 339 SER A CA 1
ATOM 3616 C C . SER B 1 339 ? 13.316 -58.346 -29.662 1.00 67.91 339 SER A C 1
ATOM 3617 O O . SER B 1 339 ? 13.632 -57.241 -30.099 1.00 65.80 339 SER A O 1
ATOM 3620 N N . PRO B 1 340 ? 13.884 -59.488 -30.088 1.00 69.56 340 PRO A N 1
ATOM 3621 C CA . PRO B 1 340 ? 14.964 -59.516 -31.081 1.00 67.36 340 PRO A CA 1
ATOM 3622 C C . PRO B 1 340 ? 14.513 -59.080 -32.467 1.00 68.33 340 PRO A C 1
ATOM 3623 O O . PRO B 1 340 ? 15.366 -58.799 -33.300 1.00 66.55 340 PRO A O 1
ATOM 3627 N N . ASN B 1 341 ? 13.208 -59.055 -32.719 1.00 71.46 341 ASN A N 1
ATOM 3628 C CA . ASN B 1 341 ? 12.692 -58.740 -34.055 1.00 73.39 341 ASN A CA 1
ATOM 3629 C C . ASN B 1 341 ? 11.442 -57.862 -34.043 1.00 73.25 341 ASN A C 1
ATOM 3630 O O . ASN B 1 341 ? 11.020 -57.394 -32.991 1.00 72.15 341 ASN A O 1
ATOM 3635 N N . LEU B 1 342 ? 10.911 -57.592 -35.236 1.00 75.57 342 LEU A N 1
ATOM 3636 C CA . LEU B 1 342 ? 9.626 -56.909 -35.416 1.00 78.10 342 LEU A CA 1
ATOM 3637 C C . LEU B 1 342 ? 8.468 -57.859 -35.674 1.00 86.07 342 LEU A C 1
ATOM 3638 O O . LEU B 1 342 ? 7.455 -57.450 -36.228 1.00 89.03 342 LEU A O 1
ATOM 3643 N N . GLY B 1 343 ? 8.626 -59.129 -35.327 1.00 90.33 343 GLY A N 1
ATOM 3644 C CA . GLY B 1 343 ? 7.537 -60.076 -35.482 1.00 96.20 343 GLY A CA 1
ATOM 3645 C C . GLY B 1 343 ? 6.445 -59.797 -34.467 1.00 99.35 343 GLY A C 1
ATOM 3646 O O . GLY B 1 343 ? 6.749 -59.458 -33.325 1.00 99.31 343 GLY A O 1
ATOM 3647 N N . GLY B 1 344 ? 5.183 -59.931 -34.874 1.00 101.94 344 GLY A N 1
ATOM 3648 C CA . GLY B 1 344 ? 4.054 -59.693 -33.985 1.00 107.12 344 GLY A CA 1
ATOM 3649 C C . GLY B 1 344 ? 4.036 -58.261 -33.496 1.00 105.49 344 GLY A C 1
ATOM 3650 O O . GLY B 1 344 ? 3.812 -57.981 -32.314 1.00 105.68 344 GLY A O 1
ATOM 3651 N N . LEU B 1 345 ? 4.288 -57.359 -34.437 1.00 98.89 345 LEU A N 1
ATOM 3652 C CA . LEU B 1 345 ? 4.433 -55.936 -34.180 1.00 91.88 345 LEU A CA 1
ATOM 3653 C C . LEU B 1 345 ? 3.160 -55.368 -33.564 1.00 92.73 345 LEU A C 1
ATOM 3654 O O . LEU B 1 345 ? 3.212 -54.459 -32.734 1.00 89.58 345 LEU A O 1
ATOM 3659 N N . ARG B 1 346 ? 2.018 -55.886 -34.006 1.00 97.47 346 ARG A N 1
ATOM 3660 C CA . ARG B 1 346 ? 0.718 -55.507 -33.472 1.00 100.45 346 ARG A CA 1
ATOM 3661 C C . ARG B 1 346 ? 0.634 -55.783 -31.970 1.00 99.20 346 ARG A C 1
ATOM 3662 O O . ARG B 1 346 ? 0.167 -54.953 -31.203 1.00 98.66 346 ARG A O 1
ATOM 3670 N N . SER B 1 347 ? 1.144 -56.937 -31.556 1.00 100.04 347 SER A N 1
ATOM 3671 C CA . SER B 1 347 ? 1.216 -57.315 -30.148 1.00 101.00 347 SER A CA 1
ATOM 3672 C C . SER B 1 347 ? 2.069 -56.334 -29.349 1.00 98.91 347 SER A C 1
ATOM 3673 O O . SER B 1 347 ? 1.655 -55.836 -28.307 1.00 102.05 347 SER A O 1
ATOM 3676 N N . LYS B 1 348 ? 3.245 -56.034 -29.883 1.00 95.83 348 LYS A N 1
ATOM 3677 C CA . LYS B 1 348 ? 4.261 -55.247 -29.199 1.00 92.89 348 LYS A CA 1
ATOM 3678 C C . LYS B 1 348 ? 3.934 -53.764 -28.964 1.00 91.95 348 LYS A C 1
ATOM 3679 O O . LYS B 1 348 ? 4.398 -53.173 -27.987 1.00 90.89 348 LYS A O 1
ATOM 3685 N N . VAL B 1 349 ? 3.199 -53.141 -29.879 1.00 92.16 349 VAL A N 1
ATOM 3686 C CA . VAL B 1 349 ? 2.943 -51.706 -29.774 1.00 90.72 349 VAL A CA 1
ATOM 3687 C C . VAL B 1 349 ? 1.481 -51.358 -29.516 1.00 94.33 349 VAL A C 1
ATOM 3688 O O . VAL B 1 349 ? 0.762 -51.012 -30.451 1.00 98.62 349 VAL A O 1
ATOM 3692 N N . PRO B 1 350 ? 1.050 -51.360 -28.243 1.00 95.26 350 PRO A N 1
ATOM 3693 C CA . PRO B 1 350 ? -0.363 -51.079 -27.949 1.00 97.03 350 PRO A CA 1
ATOM 3694 C C . PRO B 1 350 ? -0.701 -49.605 -28.122 1.00 96.78 350 PRO A C 1
ATOM 3695 O O . PRO B 1 350 ? 0.211 -48.788 -28.259 1.00 94.01 350 PRO A O 1
ATOM 3699 N N . ALA B 1 351 ? -1.991 -49.276 -28.107 1.00 99.87 351 ALA A N 1
ATOM 3700 C CA . ALA B 1 351 ? -2.450 -47.899 -28.290 1.00 99.45 351 ALA A CA 1
ATOM 3701 C C . ALA B 1 351 ? -1.981 -46.981 -27.166 1.00 95.79 351 ALA A C 1
ATOM 3702 O O . ALA B 1 351 ? -1.659 -45.817 -27.401 1.00 93.99 351 ALA A O 1
ATOM 3704 N N . ALA B 1 352 ? -1.972 -47.502 -25.942 1.00 96.29 352 ALA A N 1
ATOM 3705 C CA . ALA B 1 352 ? -1.556 -46.731 -24.766 1.00 94.42 352 ALA A CA 1
ATOM 3706 C C . ALA B 1 352 ? -0.048 -46.411 -24.754 1.00 90.09 352 ALA A C 1
ATOM 3707 O O . ALA B 1 352 ? 0.371 -45.449 -24.134 1.00 87.17 352 ALA A O 1
ATOM 3709 N N . SER B 1 353 ? 0.760 -47.224 -25.424 1.00 88.83 353 SER A N 1
ATOM 3710 C CA . SER B 1 353 ? 2.223 -47.074 -25.409 1.00 85.60 353 SER A CA 1
ATOM 3711 C C . SER B 1 353 ? 2.722 -45.801 -26.064 1.00 83.32 353 SER A C 1
ATOM 3712 O O . SER B 1 353 ? 2.020 -45.177 -26.852 1.00 84.49 353 SER A O 1
ATOM 3715 N N . ASN B 1 354 ? 3.935 -45.396 -25.711 1.00 92.60 354 ASN A N 1
ATOM 3716 C CA . ASN B 1 354 ? 4.587 -44.328 -26.464 1.00 89.80 354 ASN A CA 1
ATOM 3717 C C . ASN B 1 354 ? 5.856 -44.795 -27.102 1.00 83.51 354 ASN A C 1
ATOM 3718 O O . ASN B 1 354 ? 6.652 -45.451 -26.448 1.00 82.61 354 ASN A O 1
ATOM 3723 N N . VAL B 1 355 ? 6.031 -44.458 -28.381 1.00 79.50 355 VAL A N 1
ATOM 3724 C CA . VAL B 1 355 ? 7.247 -44.853 -29.077 1.00 74.67 355 VAL A CA 1
ATOM 3725 C C . VAL B 1 355 ? 8.136 -43.613 -29.275 1.00 69.00 355 VAL A C 1
ATOM 3726 O O . VAL B 1 355 ? 7.713 -42.537 -29.749 1.00 68.54 355 VAL A O 1
ATOM 3730 N N . PHE B 1 356 ? 9.366 -43.778 -28.809 1.00 64.90 356 PHE A N 1
ATOM 3731 C CA . PHE B 1 356 ? 10.418 -42.798 -28.927 1.00 61.01 356 PHE A CA 1
ATOM 3732 C C . PHE B 1 356 ? 11.422 -43.354 -29.912 1.00 59.61 356 PHE A C 1
ATOM 3733 O O . PHE B 1 356 ? 11.926 -44.478 -29.739 1.00 59.33 356 PHE A O 1
ATOM 3741 N N . LEU B 1 357 ? 11.697 -42.575 -30.954 1.00 58.01 357 LEU A N 1
ATOM 3742 C CA . LEU B 1 357 ? 12.613 -42.979 -32.007 1.00 56.24 357 LEU A CA 1
ATOM 3743 C C . LEU B 1 357 ? 13.679 -41.931 -32.297 1.00 54.04 357 LEU A C 1
ATOM 3744 O O . LEU B 1 357 ? 13.436 -40.734 -32.165 1.00 54.36 357 LEU A O 1
ATOM 3749 N N . GLY B 1 358 ? 14.850 -42.404 -32.719 1.00 52.76 358 GLY A N 1
ATOM 3750 C CA . GLY B 1 358 ? 15.945 -41.563 -33.162 1.00 50.77 358 GLY A CA 1
ATOM 3751 C C . GLY B 1 358 ? 16.432 -42.032 -34.537 1.00 53.70 358 GLY A C 1
ATOM 3752 O O . GLY B 1 358 ? 16.117 -43.149 -34.962 1.00 54.56 358 GLY A O 1
ATOM 3753 N N . GLY B 1 359 ? 17.190 -41.178 -35.229 1.00 55.42 359 GLY A N 1
ATOM 3754 C CA . GLY B 1 359 ? 17.691 -41.450 -36.569 1.00 58.86 359 GLY A CA 1
ATOM 3755 C C . GLY B 1 359 ? 19.043 -40.825 -36.904 1.00 60.09 359 GLY A C 1
ATOM 3756 O O . GLY B 1 359 ? 19.809 -40.445 -36.009 1.00 57.03 359 GLY A O 1
ATOM 3757 N N . GLU B 1 360 ? 19.378 -40.811 -38.195 1.00 66.03 360 GLU A N 1
ATOM 3758 C CA . GLU B 1 360 ? 20.567 -40.109 -38.706 1.00 69.70 360 GLU A CA 1
ATOM 3759 C C . GLU B 1 360 ? 20.261 -38.747 -39.334 1.00 69.63 360 GLU A C 1
ATOM 3760 O O . GLU B 1 360 ? 21.132 -37.881 -39.385 1.00 72.15 360 GLU A O 1
ATOM 3766 N N . ALA B 1 361 ? 19.049 -38.563 -39.845 1.00 67.81 361 ALA A N 1
ATOM 3767 C CA . ALA B 1 361 ? 18.700 -37.294 -40.475 1.00 67.31 361 ALA A CA 1
ATOM 3768 C C . ALA B 1 361 ? 17.207 -37.076 -40.610 1.00 67.57 361 ALA A C 1
ATOM 3769 O O . ALA B 1 361 ? 16.410 -38.017 -40.530 1.00 68.66 361 ALA A O 1
ATOM 3771 N N . ILE B 1 362 ? 16.837 -35.823 -40.842 1.00 66.13 362 ILE A N 1
ATOM 3772 C CA . ILE B 1 362 ? 15.467 -35.505 -41.212 1.00 67.87 362 ILE A CA 1
ATOM 3773 C C . ILE B 1 362 ? 15.470 -34.722 -42.505 1.00 70.33 362 ILE A C 1
ATOM 3774 O O . ILE B 1 362 ? 16.181 -33.728 -42.642 1.00 69.26 362 ILE A O 1
ATOM 3779 N N . PHE B 1 363 ? 14.699 -35.210 -43.470 1.00 74.65 363 PHE A N 1
ATOM 3780 C CA . PHE B 1 363 ? 14.663 -34.612 -44.793 1.00 77.82 363 PHE A CA 1
ATOM 3781 C C . PHE B 1 363 ? 13.795 -33.388 -44.874 1.00 79.73 363 PHE A C 1
ATOM 3782 O O . PHE B 1 363 ? 13.012 -33.110 -43.967 1.00 78.58 363 PHE A O 1
ATOM 3790 N N . ALA B 1 364 ? 13.927 -32.677 -45.989 1.00 83.72 364 ALA A N 1
ATOM 3791 C CA . ALA B 1 364 ? 13.200 -31.427 -46.222 1.00 87.77 364 ALA A CA 1
ATOM 3792 C C . ALA B 1 364 ? 11.688 -31.611 -46.208 1.00 90.17 364 ALA A C 1
ATOM 3793 O O . ALA B 1 364 ? 10.943 -30.729 -45.792 1.00 90.88 364 ALA A O 1
ATOM 3795 N N . ASN B 1 365 ? 11.232 -32.759 -46.683 1.00 93.47 365 ASN A N 1
ATOM 3796 C CA . ASN B 1 365 ? 9.813 -33.050 -46.632 1.00 97.89 365 ASN A CA 1
ATOM 3797 C C . ASN B 1 365 ? 9.412 -33.441 -45.214 1.00 94.47 365 ASN A C 1
ATOM 3798 O O . ASN B 1 365 ? 8.225 -33.573 -44.928 1.00 97.04 365 ASN A O 1
ATOM 3803 N N . GLY B 1 366 ? 10.390 -33.531 -44.311 1.00 88.51 366 GLY A N 1
ATOM 3804 C CA . GLY B 1 366 ? 10.103 -33.795 -42.911 1.00 84.67 366 GLY A CA 1
ATOM 3805 C C . GLY B 1 366 ? 10.151 -35.244 -42.466 1.00 81.04 366 GLY A C 1
ATOM 3806 O O . GLY B 1 366 ? 9.772 -35.569 -41.342 1.00 79.39 366 GLY A O 1
ATOM 3807 N N . SER B 1 367 ? 10.585 -36.122 -43.363 1.00 79.72 367 SER A N 1
ATOM 3808 C CA . SER B 1 367 ? 10.672 -37.553 -43.083 1.00 76.72 367 SER A CA 1
ATOM 3809 C C . SER B 1 367 ? 11.964 -37.964 -42.379 1.00 71.40 367 SER A C 1
ATOM 3810 O O . SER B 1 367 ? 12.995 -37.304 -42.521 1.00 70.03 367 SER A O 1
ATOM 3813 N N . LEU B 1 368 ? 11.910 -39.083 -41.653 1.00 69.17 368 LEU A N 1
ATOM 3814 C CA . LEU B 1 368 ? 13.046 -39.503 -40.843 1.00 63.68 368 LEU A CA 1
ATOM 3815 C C . LEU B 1 368 ? 13.870 -40.623 -41.486 1.00 64.66 368 LEU A C 1
ATOM 3816 O O . LEU B 1 368 ? 13.397 -41.740 -41.743 1.00 65.93 368 LEU A O 1
ATOM 3821 N N . HIS B 1 369 ? 15.135 -40.294 -41.695 1.00 63.53 369 HIS A N 1
ATOM 3822 C CA . HIS B 1 369 ? 16.132 -41.226 -42.160 1.00 63.46 369 HIS A CA 1
ATOM 3823 C C . HIS B 1 369 ? 16.691 -41.902 -40.924 1.00 60.57 369 HIS A C 1
ATOM 3824 O O . HIS B 1 369 ? 17.230 -41.230 -40.043 1.00 57.15 369 HIS A O 1
ATOM 3831 N N . ALA B 1 370 ? 16.500 -43.210 -40.821 1.00 61.20 370 ALA A N 1
ATOM 3832 C CA . ALA B 1 370 ? 16.820 -43.928 -39.594 1.00 59.65 370 ALA A CA 1
ATOM 3833 C C . ALA B 1 370 ? 17.109 -45.396 -39.921 1.00 61.78 370 ALA A C 1
ATOM 3834 O O . ALA B 1 370 ? 16.799 -45.849 -41.028 1.00 65.05 370 ALA A O 1
ATOM 3836 N N . PRO B 1 371 ? 17.709 -46.144 -38.971 1.00 60.88 371 PRO A N 1
ATOM 3837 C CA . PRO B 1 371 ? 17.999 -47.568 -39.223 1.00 62.40 371 PRO A CA 1
ATOM 3838 C C . PRO B 1 371 ? 16.773 -48.366 -39.666 1.00 66.08 371 PRO A C 1
ATOM 3839 O O . PRO B 1 371 ? 15.673 -48.121 -39.173 1.00 68.31 371 PRO A O 1
ATOM 3843 N N . SER B 1 372 ? 16.982 -49.317 -40.570 1.00 68.20 372 SER A N 1
ATOM 3844 C CA . SER B 1 372 ? 15.923 -50.094 -41.219 1.00 71.30 372 SER A CA 1
ATOM 3845 C C . SER B 1 372 ? 15.035 -50.806 -40.196 1.00 71.48 372 SER A C 1
ATOM 3846 O O . SER B 1 372 ? 15.530 -51.391 -39.237 1.00 70.08 372 SER A O 1
ATOM 3849 N N . GLY B 1 373 ? 13.720 -50.720 -40.396 1.00 68.47 373 GLY A N 1
ATOM 3850 C CA . GLY B 1 373 ? 12.755 -51.262 -39.456 1.00 71.84 373 GLY A CA 1
ATOM 3851 C C . GLY B 1 373 ? 12.128 -50.182 -38.589 1.00 70.10 373 GLY A C 1
ATOM 3852 O O . GLY B 1 373 ? 11.075 -50.410 -37.980 1.00 71.49 373 GLY A O 1
ATOM 3853 N N . THR B 1 374 ? 12.734 -48.989 -38.586 1.00 66.55 374 THR A N 1
ATOM 3854 C CA . THR B 1 374 ? 12.195 -47.853 -37.833 1.00 64.16 374 THR A CA 1
ATOM 3855 C C . THR B 1 374 ? 10.828 -47.501 -38.376 1.00 67.75 374 THR A C 1
ATOM 3856 O O . THR B 1 374 ? 9.890 -47.267 -37.619 1.00 68.73 374 THR A O 1
ATOM 3860 N N . ALA B 1 375 ? 10.715 -47.516 -39.700 1.00 71.19 375 ALA A N 1
ATOM 3861 C CA . ALA B 1 375 ? 9.472 -47.177 -40.381 1.00 74.76 375 ALA A CA 1
ATOM 3862 C C . ALA B 1 375 ? 8.361 -48.146 -40.012 1.00 80.26 375 ALA A C 1
ATOM 3863 O O . ALA B 1 375 ? 7.213 -47.742 -39.837 1.00 84.92 375 ALA A O 1
ATOM 3865 N N . ASP B 1 376 ? 8.709 -49.423 -39.884 1.00 80.33 376 ASP A N 1
ATOM 3866 C CA . ASP B 1 376 ? 7.745 -50.456 -39.512 1.00 82.73 376 ASP A CA 1
ATOM 3867 C C . ASP B 1 376 ? 7.190 -50.230 -38.104 1.00 81.73 376 ASP A C 1
ATOM 3868 O O . ASP B 1 376 ? 5.988 -50.351 -37.874 1.00 84.51 376 ASP A O 1
ATOM 3873 N N . VAL B 1 377 ? 8.072 -49.881 -37.170 1.00 77.76 377 VAL A N 1
ATOM 3874 C CA . VAL B 1 377 ? 7.670 -49.564 -35.806 1.00 75.53 377 VAL A CA 1
ATOM 3875 C C . VAL B 1 377 ? 6.767 -48.334 -35.807 1.00 76.48 377 VAL A C 1
ATOM 3876 O O . VAL B 1 377 ? 5.715 -48.331 -35.165 1.00 78.64 377 VAL A O 1
ATOM 3880 N N . ALA B 1 378 ? 7.159 -47.299 -36.546 1.00 75.75 378 ALA A N 1
ATOM 3881 C CA . ALA B 1 378 ? 6.365 -46.073 -36.594 1.00 73.84 378 ALA A CA 1
ATOM 3882 C C . ALA B 1 378 ? 4.969 -46.288 -37.198 1.00 80.40 378 ALA A C 1
ATOM 3883 O O . ALA B 1 378 ? 3.969 -45.846 -36.639 1.00 83.02 378 ALA A O 1
ATOM 3885 N N . MET B 1 379 ? 4.904 -47.012 -38.309 1.00 82.88 379 MET A N 1
ATOM 3886 C CA . MET B 1 379 ? 3.640 -47.292 -38.977 1.00 87.33 379 MET A CA 1
ATOM 3887 C C . MET B 1 379 ? 2.713 -48.126 -38.105 1.00 90.22 379 MET A C 1
ATOM 3888 O O . MET B 1 379 ? 1.512 -47.870 -38.045 1.00 94.31 379 MET A O 1
ATOM 3893 N N . ALA B 1 380 ? 3.275 -49.122 -37.433 1.00 88.53 380 ALA A N 1
ATOM 3894 C CA . ALA B 1 380 ? 2.492 -49.965 -36.545 1.00 91.34 380 ALA A CA 1
ATOM 3895 C C . ALA B 1 380 ? 1.892 -49.132 -35.428 1.00 93.20 380 ALA A C 1
ATOM 3896 O O . ALA B 1 380 ? 0.714 -49.284 -35.094 1.00 95.65 380 ALA A O 1
ATOM 3898 N N . ALA B 1 381 ? 2.708 -48.229 -34.880 1.00 88.23 381 ALA A N 1
ATOM 3899 C CA . ALA B 1 381 ? 2.298 -47.380 -3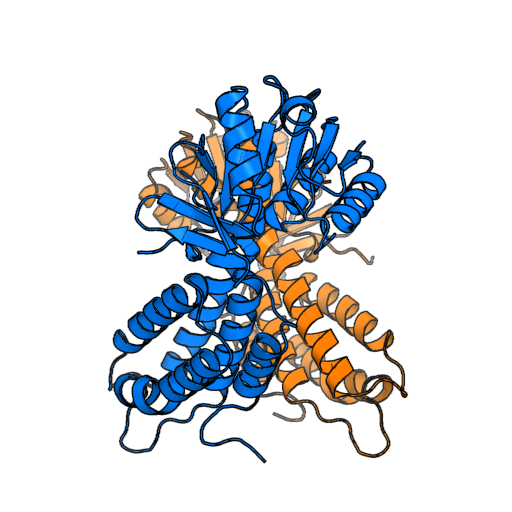3.774 1.00 86.35 381 ALA A CA 1
ATOM 3900 C C . ALA B 1 381 ? 1.213 -46.387 -34.175 1.00 92.73 381 ALA A C 1
ATOM 3901 O O . ALA B 1 381 ? 0.234 -46.213 -33.451 1.00 93.02 381 ALA A O 1
ATOM 3903 N N . THR B 1 382 ? 1.392 -45.747 -35.327 1.00 89.48 382 THR A N 1
ATOM 3904 C CA . THR B 1 382 ? 0.411 -44.802 -35.852 1.00 93.17 382 THR A CA 1
ATOM 3905 C C . THR B 1 382 ? -0.920 -45.481 -36.160 1.00 99.57 382 THR A C 1
ATOM 3906 O O . THR B 1 382 ? -1.989 -44.913 -35.949 1.00 103.63 382 THR A O 1
ATOM 3910 N N . ASN B 1 383 ? -0.854 -46.710 -36.643 1.00 109.29 383 ASN A N 1
ATOM 3911 C CA . ASN B 1 383 ? -2.071 -47.433 -36.928 1.00 115.37 383 ASN A CA 1
ATOM 3912 C C . ASN B 1 383 ? -2.705 -47.957 -35.644 1.00 114.96 383 ASN A C 1
ATOM 3913 O O . ASN B 1 383 ? -3.922 -48.097 -35.557 1.00 120.27 383 ASN A O 1
ATOM 3918 N N . ALA B 1 384 ? -1.878 -48.220 -34.640 1.00 109.28 384 ALA A N 1
ATOM 3919 C CA . ALA B 1 384 ? -2.369 -48.595 -33.317 1.00 110.18 384 ALA A CA 1
ATOM 3920 C C . ALA B 1 384 ? -2.964 -47.396 -32.597 1.00 112.35 384 ALA A C 1
ATOM 3921 O O . ALA B 1 384 ? -3.726 -47.550 -31.643 1.00 115.09 384 ALA A O 1
ATOM 3923 N N . GLY B 1 385 ? -2.582 -46.201 -33.035 1.00 90.65 385 GLY A N 1
ATOM 3924 C CA . GLY B 1 385 ? -3.033 -44.974 -32.410 1.00 83.58 385 GLY A CA 1
ATOM 3925 C C . GLY B 1 385 ? -2.101 -44.475 -31.328 1.00 86.36 385 GLY A C 1
ATOM 3926 O O . GLY B 1 385 ? -2.403 -43.510 -30.636 1.00 87.52 385 GLY A O 1
ATOM 3927 N N . ALA B 1 386 ? -0.978 -45.155 -31.151 1.00 84.23 386 ALA A N 1
ATOM 3928 C CA . ALA B 1 386 ? 0.021 -44.720 -30.190 1.00 80.99 386 ALA A CA 1
ATOM 3929 C C . ALA B 1 386 ? 0.809 -43.526 -30.725 1.00 79.68 386 ALA A C 1
ATOM 3930 O O . ALA B 1 386 ? 1.163 -43.467 -31.897 1.00 79.35 386 ALA A O 1
ATOM 3932 N N . LYS B 1 387 ? 1.157 -42.608 -29.839 1.00 79.63 387 LYS A N 1
ATOM 3933 C CA . LYS B 1 387 ? 1.929 -41.438 -30.238 1.00 80.21 387 LYS A CA 1
ATOM 3934 C C . LYS B 1 387 ? 3.355 -41.848 -30.608 1.00 77.91 387 LYS A C 1
ATOM 3935 O O . LYS B 1 387 ? 3.947 -42.721 -29.968 1.00 75.72 387 LYS A O 1
ATOM 3941 N N . VAL B 1 388 ? 3.896 -41.221 -31.652 1.00 77.50 388 VAL A N 1
ATOM 3942 C CA . VAL B 1 388 ? 5.260 -41.501 -32.109 1.00 73.66 388 VAL A CA 1
ATOM 3943 C C . VAL B 1 388 ? 6.149 -40.259 -31.990 1.00 68.89 388 VAL A C 1
ATOM 3944 O O . VAL B 1 388 ? 6.034 -39.334 -32.788 1.00 69.82 388 VAL A O 1
ATOM 3948 N N . ILE B 1 389 ? 7.085 -40.267 -31.044 1.00 64.27 389 ILE A N 1
ATOM 3949 C CA . ILE B 1 389 ? 7.941 -39.094 -30.796 1.00 60.61 389 ILE A CA 1
ATOM 3950 C C . ILE B 1 389 ? 9.349 -39.345 -31.308 1.00 57.40 389 ILE A C 1
ATOM 3951 O O . ILE B 1 389 ? 9.982 -40.354 -30.970 1.00 56.96 389 ILE A O 1
ATOM 3956 N N . VAL B 1 390 ? 9.820 -38.430 -32.148 1.00 55.64 390 VAL A N 1
ATOM 3957 C CA . VAL B 1 390 ? 11.131 -38.566 -32.748 1.00 53.70 390 VAL A CA 1
ATOM 3958 C C . VAL B 1 390 ? 12.061 -37.568 -32.104 1.00 53.85 390 VAL A C 1
ATOM 3959 O O . VAL B 1 390 ? 11.712 -36.394 -31.964 1.00 54.71 390 VAL A O 1
ATOM 3963 N N . LEU B 1 391 ? 13.233 -38.039 -31.690 1.00 51.51 391 LEU A N 1
ATOM 3964 C CA . LEU B 1 391 ? 14.224 -37.176 -31.070 1.00 49.92 391 LEU A CA 1
ATOM 3965 C C . LEU B 1 391 ? 15.362 -36.919 -32.037 1.00 50.71 391 LEU A C 1
ATOM 3966 O O . LEU B 1 391 ? 15.967 -37.862 -32.523 1.00 51.98 391 LEU A O 1
ATOM 3971 N N . CYS B 1 392 ? 15.654 -35.657 -32.342 1.00 51.74 392 CYS A N 1
ATOM 3972 C CA . CYS B 1 392 ? 16.728 -35.369 -33.301 1.00 51.82 392 CYS A CA 1
ATOM 3973 C C . CYS B 1 392 ? 17.331 -33.955 -33.142 1.00 52.97 392 CYS A C 1
ATOM 3974 O O . CYS B 1 392 ? 16.608 -33.006 -32.887 1.00 55.50 392 CYS A O 1
ATOM 3977 N N . GLU B 1 393 ? 18.645 -33.816 -33.331 1.00 52.86 393 GLU A N 1
ATOM 3978 C CA . GLU B 1 393 ? 19.321 -32.506 -33.250 1.00 54.49 393 GLU A CA 1
ATOM 3979 C C . GLU B 1 393 ? 19.069 -31.697 -34.526 1.00 57.51 393 GLU A C 1
ATOM 3980 O O . GLU B 1 393 ? 18.906 -32.277 -35.606 1.00 58.57 393 GLU A O 1
ATOM 3986 N N . THR B 1 394 ? 19.058 -30.369 -34.420 1.00 57.35 394 THR A N 1
ATOM 3987 C CA . THR B 1 394 ? 18.728 -29.539 -35.580 1.00 59.46 394 THR A CA 1
ATOM 3988 C C . THR B 1 394 ? 19.733 -29.705 -36.718 1.00 58.18 394 THR A C 1
ATOM 3989 O O . THR B 1 394 ? 19.360 -29.659 -37.887 1.00 58.57 394 THR A O 1
ATOM 3993 N N . ILE B 1 395 ? 20.992 -29.953 -36.361 1.00 56.86 395 ILE A N 1
ATOM 3994 C CA . ILE B 1 395 ? 22.089 -30.069 -37.320 1.00 56.50 395 ILE A CA 1
ATOM 3995 C C . ILE B 1 395 ? 21.858 -31.263 -38.256 1.00 56.79 395 ILE A C 1
ATOM 3996 O O . ILE B 1 395 ? 22.452 -31.341 -39.335 1.00 57.19 395 ILE A O 1
ATOM 4001 N N . ASN B 1 396 ? 20.993 -32.193 -37.847 1.00 56.71 396 ASN A N 1
ATOM 4002 C CA . ASN B 1 396 ? 20.669 -33.342 -38.693 1.00 56.76 396 ASN A CA 1
ATOM 4003 C C . ASN B 1 396 ? 19.561 -33.058 -39.690 1.00 59.77 396 ASN A C 1
ATOM 4004 O O . ASN B 1 396 ? 19.289 -33.887 -40.551 1.00 61.28 396 ASN A O 1
ATOM 4009 N N . PHE B 1 397 ? 18.884 -31.926 -39.538 1.00 62.51 397 PHE A N 1
ATOM 4010 C CA . PHE B 1 397 ? 17.846 -31.523 -40.484 1.00 66.68 397 PHE A CA 1
ATOM 4011 C C . PHE B 1 397 ? 18.455 -31.001 -41.759 1.00 73.50 397 PHE A C 1
ATOM 4012 O O . PHE B 1 397 ? 19.382 -30.194 -41.724 1.00 73.74 397 PHE A O 1
ATOM 4020 N N . ASP B 1 398 ? 17.855 -31.372 -42.874 1.00 80.98 398 ASP A N 1
ATOM 4021 C CA . ASP B 1 398 ? 18.250 -30.854 -44.166 1.00 89.08 398 ASP A CA 1
ATOM 4022 C C . ASP B 1 398 ? 17.585 -29.543 -44.499 1.00 96.49 398 ASP A C 1
ATOM 4023 O O . ASP B 1 398 ? 16.379 -29.520 -44.667 1.00 100.45 398 ASP A O 1
ATOM 4028 N N . ARG B 1 399 ? 18.351 -28.458 -44.496 1.00 98.38 399 ARG A N 1
ATOM 4029 C CA . ARG B 1 399 ? 18.059 -27.282 -45.320 1.00 106.20 399 ARG A CA 1
ATOM 4030 C C . ARG B 1 399 ? 19.256 -26.339 -45.282 1.00 106.92 399 ARG A C 1
ATOM 4031 O O . ARG B 1 399 ? 19.190 -25.209 -45.766 1.00 111.41 399 ARG A O 1
ATOM 4039 N N . LEU B 1 424 ? 23.211 -49.379 -48.372 1.00 113.79 424 LEU A N 1
ATOM 4040 C CA . LEU B 1 424 ? 23.063 -48.727 -47.069 1.00 110.46 424 LEU A CA 1
ATOM 4041 C C . LEU B 1 424 ? 21.731 -49.110 -46.395 1.00 111.40 424 LEU A C 1
ATOM 4042 O O . LEU B 1 424 ? 20.662 -49.028 -47.009 1.00 116.07 424 LEU A O 1
ATOM 4047 N N . LEU B 1 425 ? 21.817 -49.542 -45.133 1.00 109.50 425 LEU A N 1
ATOM 4048 C CA . LEU B 1 425 ? 20.667 -50.079 -44.399 1.00 108.58 425 LEU A CA 1
ATOM 4049 C C . LEU B 1 425 ? 19.898 -49.002 -43.573 1.00 78.78 425 LEU A C 1
ATOM 4050 O O . LEU B 1 425 ? 19.831 -49.037 -42.340 1.00 74.35 425 LEU A O 1
ATOM 4055 N N . PHE B 1 426 ? 19.331 -48.045 -44.291 1.00 111.83 426 PHE A N 1
ATOM 4056 C CA . PHE B 1 426 ? 18.470 -47.032 -43.714 1.00 102.72 426 PHE A CA 1
ATOM 4057 C C . PHE B 1 426 ? 17.108 -47.124 -44.386 1.00 103.39 426 PHE A C 1
ATOM 4058 O O . PHE B 1 426 ? 17.016 -47.494 -45.550 1.00 108.26 426 PHE A O 1
ATOM 4066 N N . ASP B 1 427 ? 16.045 -46.781 -43.673 1.00 100.54 427 ASP A N 1
ATOM 4067 C CA . ASP B 1 427 ? 14.755 -46.659 -44.334 1.00 103.67 427 ASP A CA 1
ATOM 4068 C C . ASP B 1 427 ? 14.216 -45.267 -44.021 1.00 85.43 427 ASP A C 1
ATOM 4069 O O . ASP B 1 427 ? 14.817 -44.516 -43.254 1.00 80.89 427 ASP A O 1
ATOM 4074 N N . ASN B 1 428 ? 13.154 -44.884 -44.706 1.00 96.26 428 ASN A N 1
ATOM 4075 C CA . ASN B 1 428 ? 12.587 -43.563 -44.541 1.00 93.66 428 ASN A CA 1
ATOM 4076 C C . ASN B 1 428 ? 11.202 -43.616 -43.885 1.00 90.05 428 ASN A C 1
ATOM 4077 O O . ASN B 1 428 ? 10.323 -44.327 -44.361 1.00 92.35 428 ASN A O 1
ATOM 4082 N N . THR B 1 429 ? 11.021 -42.885 -42.781 1.00 84.20 429 THR A N 1
ATOM 4083 C CA . THR B 1 429 ? 9.712 -42.805 -42.136 1.00 79.61 429 THR A CA 1
ATOM 4084 C C . THR B 1 429 ? 9.009 -41.510 -42.524 1.00 88.27 429 THR A C 1
ATOM 4085 O O . THR B 1 429 ? 9.476 -40.427 -42.198 1.00 83.84 429 THR A O 1
ATOM 4089 N N . HIS B 1 430 ? 7.901 -41.634 -43.247 1.00 94.58 430 HIS A N 1
ATOM 4090 C CA . HIS B 1 430 ? 7.146 -40.479 -43.729 1.00 99.65 430 HIS A CA 1
ATOM 4091 C C . HIS B 1 430 ? 6.520 -39.722 -42.549 1.00 97.88 430 HIS A C 1
ATOM 4092 O O . HIS B 1 430 ? 6.235 -40.305 -41.505 1.00 82.32 430 HIS A O 1
ATOM 4099 N N . GLU B 1 431 ? 6.331 -38.418 -42.728 1.00 101.18 431 GLU A N 1
ATOM 4100 C CA . GLU B 1 431 ? 5.787 -37.503 -41.706 1.00 102.22 431 GLU A CA 1
ATOM 4101 C C . GLU B 1 431 ? 4.443 -37.926 -41.152 1.00 104.46 431 GLU A C 1
ATOM 4102 O O . GLU B 1 431 ? 4.135 -37.635 -39.998 1.00 106.82 431 GLU A O 1
ATOM 4108 N N . ARG B 1 432 ? 3.671 -38.636 -41.973 1.00 107.02 432 ARG A N 1
ATOM 4109 C CA . ARG B 1 432 ? 2.361 -39.128 -41.595 1.00 108.23 432 ARG A CA 1
ATOM 4110 C C . ARG B 1 432 ? 2.427 -39.998 -40.352 1.00 100.37 432 ARG A C 1
ATOM 4111 O O . ARG B 1 432 ? 1.468 -40.089 -39.597 1.00 90.95 432 ARG A O 1
ATOM 4119 N N . TYR B 1 433 ? 3.565 -40.642 -40.139 1.00 92.49 433 TYR A N 1
ATOM 4120 C CA . TYR B 1 433 ? 3.705 -41.548 -39.010 1.00 85.92 433 TYR A CA 1
ATOM 4121 C C . TYR B 1 433 ? 4.469 -40.944 -37.838 1.00 79.85 433 TYR A C 1
ATOM 4122 O O . TYR B 1 433 ? 4.864 -41.663 -36.918 1.00 77.06 433 TYR A O 1
ATOM 4131 N N . ILE B 1 434 ? 4.708 -39.638 -37.880 1.00 77.32 434 ILE A N 1
ATOM 4132 C CA . ILE B 1 434 ? 5.389 -38.979 -36.768 1.00 76.71 434 ILE A CA 1
ATOM 4133 C C . ILE B 1 434 ? 4.487 -37.957 -36.054 1.00 77.87 434 ILE A C 1
ATOM 4134 O O . ILE B 1 434 ? 4.071 -36.966 -36.650 1.00 80.19 434 ILE A O 1
ATOM 4139 N N . THR B 1 435 ? 4.228 -38.178 -34.765 1.00 76.52 435 THR A N 1
ATOM 4140 C CA . THR B 1 435 ? 3.378 -37.269 -34.006 1.00 75.57 435 THR A CA 1
ATOM 4141 C C . THR B 1 435 ? 4.067 -35.926 -33.859 1.00 77.32 435 THR A C 1
ATOM 4142 O O . THR B 1 435 ? 3.483 -34.879 -34.120 1.00 76.65 435 THR A O 1
ATOM 4146 N N . GLY B 1 436 ? 5.322 -35.966 -33.443 1.00 73.34 436 GLY A N 1
ATOM 4147 C CA . GLY B 1 436 ? 6.113 -34.760 -33.293 1.00 72.11 436 GLY A CA 1
ATOM 4148 C C . GLY B 1 436 ? 7.598 -35.049 -33.153 1.00 68.53 436 GLY A C 1
ATOM 4149 O O . GLY B 1 436 ? 8.018 -36.168 -32.808 1.00 66.59 436 GLY A O 1
ATOM 4150 N N . VAL B 1 437 ? 8.398 -34.024 -33.412 1.00 67.50 437 VAL A N 1
ATOM 4151 C CA . VAL B 1 437 ? 9.835 -34.133 -33.265 1.00 64.10 437 VAL A CA 1
ATOM 4152 C C . VAL B 1 437 ? 10.314 -33.190 -32.180 1.00 62.25 437 VAL A C 1
ATOM 4153 O O . VAL B 1 437 ? 9.917 -32.021 -32.147 1.00 64.73 437 VAL A O 1
ATOM 4157 N N . ILE B 1 438 ? 11.133 -33.715 -31.270 1.00 59.03 438 ILE A N 1
ATOM 4158 C CA . ILE B 1 438 ? 11.744 -32.897 -30.231 1.00 57.23 438 ILE A CA 1
ATOM 4159 C C . ILE B 1 438 ? 13.202 -32.686 -30.571 1.00 53.17 438 ILE A C 1
ATOM 4160 O O . ILE B 1 438 ? 13.958 -33.653 -30.678 1.00 49.98 438 ILE A O 1
ATOM 4165 N N . THR B 1 439 ? 13.600 -31.419 -30.652 1.00 52.89 439 THR A N 1
ATOM 4166 C CA . THR B 1 439 ? 14.968 -31.011 -30.961 1.00 49.58 439 THR A CA 1
ATOM 4167 C C . THR B 1 439 ? 15.503 -30.202 -29.771 1.00 48.28 439 THR A C 1
ATOM 4168 O O . THR B 1 439 ? 14.841 -30.097 -28.753 1.00 48.81 439 THR A O 1
ATOM 4172 N N . GLU B 1 440 ? 16.738 -29.722 -29.860 1.00 47.42 440 GLU A N 1
ATOM 4173 C CA . GLU B 1 440 ? 17.317 -28.890 -28.805 1.00 45.74 440 GLU A CA 1
ATOM 4174 C C . GLU B 1 440 ? 16.742 -27.472 -28.757 1.00 49.10 440 GLU A C 1
ATOM 4175 O O . GLU B 1 440 ? 17.056 -26.714 -27.841 1.00 48.36 440 GLU A O 1
ATOM 4181 N N . ILE B 1 441 ? 15.956 -27.084 -29.755 1.00 53.38 441 ILE A N 1
ATOM 4182 C CA . ILE B 1 441 ? 15.389 -25.736 -29.762 1.00 58.06 441 ILE A CA 1
ATOM 4183 C C . ILE B 1 441 ? 14.374 -25.522 -28.643 1.00 62.19 441 ILE A C 1
ATOM 4184 O O . ILE B 1 441 ? 13.418 -26.288 -28.495 1.00 55.33 441 ILE A O 1
ATOM 4189 N N . GLU B 1 442 ? 14.666 -24.566 -27.770 1.00 63.25 442 GLU A N 1
ATOM 4190 C CA . GLU B 1 442 ? 13.713 -24.190 -26.749 1.00 66.05 442 GLU A CA 1
ATOM 4191 C C . GLU B 1 442 ? 13.040 -22.860 -27.107 1.00 71.94 442 GLU A C 1
ATOM 4192 O O . GLU B 1 442 ? 13.659 -22.001 -27.734 1.00 71.74 442 GLU A O 1
ATOM 4198 N N . PHE B 1 443 ? 11.786 -22.699 -26.712 1.00 76.37 443 PHE A N 1
ATOM 4199 C CA . PHE B 1 443 ? 11.029 -21.475 -26.994 1.00 86.53 443 PHE A CA 1
ATOM 4200 C C . PHE B 1 443 ? 10.761 -21.286 -28.496 1.00 88.92 443 PHE A C 1
ATOM 4201 O O . PHE B 1 443 ? 11.676 -21.059 -29.293 1.00 86.23 443 PHE A O 1
#

Foldseek 3Di:
DPLADVLLVVLLLCVLVCVQPFQLSSLLSVLVSVLVQLVPDDADPPFACLPCVVPRHVVVSVVSSCVSDNHALLNVLVVVVLNVLSNVDDRPDDSVVSSVVSNVVSVVCCVQQPVLFLVLLLVVLLVVDAAAAEEEEEADDSSVLSNLLNNVVVVHAYAYEYAYALVPQNSVVSCVVSVVSVHHYHYYSHCPPVLVRAAQRHAYEYEARAAEPQGKGKHFPPRQVNLVSNVVNNHAYEYEDEPSRYDPPPVVRVRIDIHGCSSHNYYGTSDDD/DDDDLADVLLVVLLQCLLVCVQPFQLSSLLSNLVSVLVQLVPDDADPVGAQLPDCCPPRVVVSVVSSCVSDNHALLNVLVVVVLNVLSNVDDRPDDSVVSSVSSNVVSVVCCVQQPVVFLVLLLLVVLVVDAAAAEEEEEADDSSVLSNLLNNVVVVHAYEYEYAYALVPQRSVVSCVVCVVSVHHYHYDSHCPPVLVRAAQRHAYEYEARAAEPQGKGWHAACRQVNLVSNVVNNHAYEYEDEPSRYPCVGIDIHHPSSHNYYGTSDDD

Radius of gyration: 26.06 Å; Cα contacts (8 Å, |Δi|>4): 958; chains: 2; bounding box: 67×63×60 Å

Secondary structure (DSSP, 8-state):
---TT--HHHHHHHHHHHHTSS-SHHHHHHHHHHHHHHHHHH--PPTT--HHHHHIIIIIHHHHHHHHHHSPPPHHHHHHHHHHHHHHHHS-SSS-HHHHHHHHHHHHHHHHIIIIIHHHHHHHHHHHHH--TT-EEEEES--HHHHHHHHHHHHTT---EEEEE--TTT-HHHHHHHHHHHTT--EEEESS-TTHHHHS-SS-EEEEE-SEE-TTSPEEEETTHHHHHHHHHHHT-EEEEE--GGGB----EEEE-GGG-SEEE-S---/-TT--HHHHHHHHHHHHTSS-SHHHHHHHHHHHHHHHHHH--PPTT--HHHHHIIIIIHHHHHHHHHHSPPPHHHHHHHHHHHHHHHH--TTS-HHHHHHHHHHHHHHHHIIIIIHHHHHHHHHHHTT--TT-EEEEES--HHHHHHHHHHHHTT---EEEEE--TTT-HHHHHHHHHHHTT--EEE-SS-TTHHHHS-TTSEEEEE-SEE-TTS-EEEETTHHHHHHHHHHHT-EEEEE--GGGB------GGGEEEE-GGG-SEEE-S---

B-factor: mean 63.82, std 22.76, range [24.54, 162.39]

Solvent-accessible surface area: 25306 Å² total; per-residue (Å²): 173,170,97,13,34,95,18,0,48,45,14,0,89,70,2,62,102,78,70,29,108,47,2,11,42,6,1,78,18,2,2,57,3,3,33,79,4,2,54,67,12,132,23,48,194,94,66,8,8,29,170,25,2,25,71,110,29,1,42,28,2,20,109,36,0,64,131,27,21,90,60,19,40,0,0,29,10,2,14,86,48,1,59,45,40,0,112,143,35,77,88,127,29,68,62,106,107,1,36,84,25,0,9,103,41,0,50,117,6,17,35,67,34,12,30,40,0,43,34,4,0,6,15,29,0,0,107,51,0,83,103,67,28,48,0,0,2,21,10,86,28,66,0,0,21,85,0,0,36,25,0,82,127,59,53,39,65,9,72,2,11,0,0,2,30,83,200,101,27,86,0,115,79,0,0,111,46,0,124,172,40,46,3,78,19,119,44,14,68,62,43,42,52,29,218,87,58,1,68,60,96,2,21,0,2,3,7,6,23,6,5,53,62,95,20,2,0,44,0,59,44,7,4,9,61,0,0,68,23,0,54,132,38,62,6,110,0,16,0,0,2,3,22,0,2,55,21,96,127,214,133,35,95,86,80,34,33,75,0,68,96,144,44,23,88,30,58,38,23,19,113,52,127,239,62,83,173,108,10,31,84,17,0,36,43,14,0,89,74,2,64,104,107,66,26,97,44,2,11,44,7,1,83,20,2,2,55,2,2,33,72,3,3,53,67,13,140,30,52,203,94,67,10,11,23,180,29,1,19,67,115,32,1,44,38,2,20,112,25,0,62,135,26,30,91,61,19,58,0,0,27,18,1,12,125,52,0,60,53,47,0,109,155,35,64,126,137,41,65,62,106,89,2,33,113,12,0,24,106,46,0,42,130,7,15,36,73,46,12,33,46,0,38,33,5,0,7,17,26,0,0,114,47,0,87,96,65,36,44,0,0,1,21,11,92,27,67,0,0,18,81,0,0,47,31,0,78,134,64,54,40,60,9,74,1,13,0,0,1,18,81,201,82,27,73,0,129,88,0,1,129,45,0,129,172,36,41,3,79,18,104,51,8,71,62,42,39,48,30,226,86,49,2,63,66,95,1,10,0,1,4,8,5,23,6,4,62,62,95,26,1,0,50,0,59,35,5,3,12,62,0,0,69,23,0,52,125,41,57,5,119,0,19,0,0,2,2,28,1,1,66,51,233,178,116,53,34,73,1,73,48,152,40,24,99,30,56,42,23,20,116,39,137

CATH classification: 3.40.50.10470

Nearest PDB structures (foldseek):
  4zeo-assembly1_H  TM=1.004E+00  e=7.140E-53  Thermochaetoides thermophila
  4zeo-assembly2_A  TM=1.002E+00  e=9.568E-50  Thermochaetoides thermophila
  5dbo-assembly1_A  TM=9.813E-01  e=7.306E-47  Thermochaetoides thermophila
  5dbo-assembly1_C  TM=9.786E-01  e=1.518E-46  Thermochaetoides thermophila
  6i3m-assembly1_C  TM=8.533E-01  e=5.146E-21  Saccharomyces cerevisiae S288C

Organism: Chaetomium thermophilum (strain DSM 1495 / CBS 144.50 / IMI 039719) (NCBI:txid759272)